Protein AF-0000000085118768 (afdb_homodimer)

pLDDT: mean 86.44, std 12.58, range [37.94, 98.69]

Sequence (750 aa):
MSIFTKFKKTIGWEIKAAKPLYDLNPIIYSKLKPLRFPLIIIQLLMIIGTLAYVYFENYTVMQAIFQTAYTLTNTGFGALNESNFKNETIVFTTFLMYAGFASTMFAVGIVIDVFMNGNLRELLKERKMLYKIARLRRHFVICYHNEYTAQLARQFRENHIPFVVVDPSDNIEDIARENGYPYFVKEEPYKETAFLKAHLSSAKGAISLSKNISDNITLIASVRLYEKELGRLPFLIISNAETLNEKIRLKKLGADKVVATPSLMAKRVSAMAIRPDMENILDEFLYKIDTPIAMEEVFVKETSWVVGRELKDLRLRDTLKVSVIGITENNGRFIQMPKAETMINANSKLLLVGSQSGIVRAKRILTLNKQPEDIMSIFTKFKKTIGWEIKAAKPLYDLNPIIYSKLKPLRFPLIIIQLLMIIGTLAYVYFENYTVMQAIFQTAYTLTNTGFGALNESNFKNETIVFTTFLMYAGFASTMFAVGIVIDVFMNGNLRELLKERKMLYKIARLRRHFVICYHNEYTAQLARQFRENHIPFVVVDPSDNIEDIARENGYPYFVKEEPYKETAFLKAHLSSAKGAISLSKNISDNITLIASVRLYEKELGRLPFLIISNAETLNEKIRLKKLGADKVVATPSLMAKRVSAMAIRPDMENILDEFLYKIDTPIAMEEVFVKETSWVVGRELKDLRLRDTLKVSVIGITENNGRFIQMPKAETMINANSKLLLVGSQSGIVRAKRILTLNKQPEDI

Secondary structure (DSSP, 8-state):
--HHHHHHHHTTTT------SS--HHHHHHHHGGGHHHHHHHHHHHHHHHHHHHHHH---HHHHHHHHHHHHTT--S-SSSGGG--HHHHHHHHHHHHHHHHHHHHHHHHHHIIIIISSHHHHHHHHHHHHHHTT--S-EEEES-SHHHHHHHHHHHHTT--EEEEE--TTHHHHHHHHT-SSEEES-TTSHHHHHHTTGGG-SEEEE--SSHHHHHHHHHHHHHHHHHHT-SPPEEEEEESSHHHHHHHHHHT-SEEEEHHHHHHHHHHHHHH-TTTHHHHHHHTS-TT-S-EEEEEEE-TT-TTTT-BHHHH-HHHHHSEEEEEEE-TTS-EEES--TTPBPPTTEEEEEEE-HHHHHHHHHHHT-SS--TT-/--HHHHHHHHTTTT------SS--HHHHHHHHGGGHHHHHHHHHHHHHHHHHHHHHH---HHHHHHHHHHHHTT--S-SSSGGG--HHHHHHHHHHHHHHHHHHHHHHHHHHIIIIISSHHHHHHHHHHHHHHTT--S-EEEES-SHHHHHHHHHHHHTT--EEEEE--TTHHHHHHHHT-SSEEES-TTSHHHHHHTTGGG-SEEEE--SSHHHHHHHHHHHHHHHHHHT-PPPEEEEEESSHHHHHHHHHHT-SEEEEHHHHHHHHHHHHHH-TTTHHHHHHHTS-TT-S-EEEEEEE-TT-TTTT-BHHHH-HHHHHSEEEEEEE-TTS-EEES--TTPBPPTTEEEEEEE-HHHHHHHHHHHT-SS--TT-

Radius of gyration: 43.07 Å; Cα contacts (8 Å, |Δi|>4): 1278; chains: 2; bounding box: 87×135×106 Å

Organism: Aliarcobacter butzleri (strain RM4018) (NCBI:txid367737)

Solvent-accessible surface area (backbone atoms only — not comparable to full-atom values): 39274 Å² total; per-residue (Å²): 130,59,68,69,59,52,54,38,50,71,76,60,62,57,57,86,62,47,73,40,74,54,76,57,59,69,60,54,52,58,63,50,49,71,59,48,56,41,53,50,50,53,51,49,49,42,51,53,36,20,53,47,34,32,69,71,67,66,39,53,72,67,56,11,42,48,51,25,52,30,37,36,67,66,42,79,89,73,90,64,71,67,90,71,52,51,72,70,47,49,54,52,47,54,52,44,33,52,51,24,46,52,44,51,53,51,33,50,52,48,52,47,41,36,60,70,72,33,65,47,65,58,49,51,50,48,47,53,47,31,39,57,39,34,64,53,65,62,19,35,40,37,27,41,81,47,64,41,39,41,38,27,47,47,52,29,58,76,61,71,47,57,54,33,40,25,24,63,53,90,58,43,68,59,50,25,65,76,50,64,48,91,34,70,42,78,28,54,59,56,40,67,65,32,39,35,49,59,34,47,89,46,32,44,24,40,34,34,52,46,94,45,65,68,59,40,50,48,32,44,46,39,49,52,51,49,41,62,72,66,67,60,80,81,63,47,29,36,35,53,19,83,39,69,67,47,29,54,52,43,43,73,63,59,33,72,41,64,48,31,50,26,58,52,48,18,45,52,50,50,37,42,71,76,36,65,81,39,58,62,46,50,60,59,31,60,53,38,82,85,21,63,41,38,59,48,75,39,70,28,46,73,64,16,49,53,43,77,33,36,50,58,76,61,43,41,43,83,73,39,33,23,43,66,49,27,36,33,41,70,87,64,50,71,40,64,42,55,56,54,77,39,64,36,54,54,54,17,34,40,31,35,39,21,29,57,70,21,44,57,51,47,49,56,60,48,54,26,58,62,76,58,84,91,102,131,58,67,70,60,53,52,37,49,72,76,58,60,57,56,84,62,46,73,41,76,56,76,58,56,68,61,53,51,58,62,49,47,72,59,48,56,42,52,50,50,53,52,49,50,42,51,54,36,20,54,46,35,31,69,71,66,67,37,53,72,67,54,10,41,50,51,25,50,32,39,35,65,65,75,66,86,74,90,62,72,65,90,70,52,51,72,70,48,50,56,52,48,55,51,43,33,52,52,24,47,52,44,51,52,52,34,51,52,47,53,48,41,40,59,69,72,33,63,47,64,57,49,52,52,48,47,54,47,30,40,58,41,34,63,54,63,62,19,34,40,38,28,42,81,49,64,40,41,42,37,28,47,47,52,28,58,77,60,70,47,59,54,32,39,26,26,62,52,89,58,44,67,59,50,24,65,75,50,65,48,90,35,70,44,77,29,54,59,56,40,66,66,33,39,33,49,59,34,48,88,46,33,45,23,39,35,33,54,45,93,45,66,68,58,40,52,49,32,45,48,40,50,53,52,50,40,62,73,68,68,60,81,79,62,48,29,37,34,54,18,83,39,70,67,48,31,55,52,44,43,73,64,59,34,74,40,63,48,33,51,25,56,51,49,18,45,52,50,51,37,42,70,76,36,64,82,38,58,63,45,48,62,59,31,60,53,38,83,83,20,62,43,38,60,49,77,38,71,27,46,75,63,15,49,54,43,77,33,37,50,58,76,61,43,41,43,82,73,38,31,24,43,66,50,26,36,33,40,70,85,65,51,70,40,63,41,56,56,55,77,39,64,36,54,54,53,18,32,40,31,34,37,21,30,57,71,22,44,56,51,47,48,54,57,46,56,25,58,61,77,58,86,91,100

Nearest PDB structures (foldseek):
  3l4b-assembly1_D  TM=5.230E-01  e=2.335E-11  Thermotoga maritima MSB8
  3l4b-assembly1_G  TM=5.273E-01  e=4.699E-10  Thermotoga maritima MSB8
  7ahm-assembly2_C  TM=7.307E-01  e=5.486E-07  Bacillus subtilis
  4g65-assembly1_A  TM=4.873E-01  e=1.929E-09  Vibrio vulnificus CMCP6
  1lss-assembly1_A  TM=8.451E-01  e=3.207E-06  Methanocaldococcus jannaschii

InterPro domains:
  IPR003148 Regulator of K+ conductance, N-terminal lobe [PF02254] (140-259)
  IPR006037 Regulator of K+ conductance, C-terminal [PF02080] (295-366)
  IPR006037 Regulator of K+ conductance, C-terminal [PS51202] (283-368)
  IPR036291 NAD(P)-binding domain superfamily [SSF51735] (136-283)
  IPR036721 Regulator of K+ conductance, C-terminal domain superfamily [G3DSA:3.30.70.1450] (293-370)
  IPR036721 Regulator of K+ conductance, C-terminal domain superfamily [SSF116726] (279-366)
  IPR050721 Trk/Ktr/HKT Potassium Transport [PTHR43833] (42-364)

Structure (mmCIF, N/CA/C/O backbone):
data_AF-0000000085118768-model_v1
#
loop_
_entity.id
_entity.type
_entity.pdbx_description
1 polymer 'Potassium channel protein, putative'
#
loop_
_atom_site.group_PDB
_atom_site.id
_atom_site.type_symbol
_atom_site.label_atom_id
_atom_site.label_alt_id
_atom_site.label_comp_id
_atom_site.label_asym_id
_atom_site.label_entity_id
_atom_site.label_seq_id
_atom_site.pdbx_PDB_ins_code
_atom_site.Cartn_x
_atom_site.Cartn_y
_atom_site.Cartn_z
_atom_site.occupancy
_atom_site.B_iso_or_equiv
_atom_site.auth_seq_id
_atom_site.auth_comp_id
_atom_site.auth_asym_id
_atom_site.auth_atom_id
_atom_site.pdbx_PDB_model_num
ATOM 1 N N . MET A 1 1 ? -1.96 57.719 17.219 1 38.81 1 MET A N 1
ATOM 2 C CA . MET A 1 1 ? -1.702 56.312 17.469 1 38.81 1 MET A CA 1
ATOM 3 C C . MET A 1 1 ? -2.621 55.781 18.562 1 38.81 1 MET A C 1
ATOM 5 O O . MET A 1 1 ? -2.594 56.281 19.688 1 38.81 1 MET A O 1
ATOM 9 N N . SER A 1 2 ? -3.787 55.156 18.234 1 46.97 2 SER A N 1
ATOM 10 C CA . SER A 1 2 ? -4.938 55.031 19.125 1 46.97 2 SER A CA 1
ATOM 11 C C . SER A 1 2 ? -4.578 54.219 20.359 1 46.97 2 SER A C 1
ATOM 13 O O . SER A 1 2 ? -3.623 53.438 20.344 1 46.97 2 SER A O 1
ATOM 15 N N . ILE A 1 3 ? -5.012 54.562 21.469 1 52.91 3 ILE A N 1
ATOM 16 C CA . ILE A 1 3 ? -4.805 54 22.797 1 52.91 3 ILE A CA 1
ATOM 17 C C . ILE A 1 3 ? -4.949 52.469 22.719 1 52.91 3 ILE A C 1
ATOM 19 O O . ILE A 1 3 ? -4.23 51.75 23.406 1 52.91 3 ILE A O 1
ATOM 23 N N . PHE A 1 4 ? -5.879 52.031 21.891 1 50.53 4 PHE A N 1
ATOM 24 C CA . PHE A 1 4 ? -6.109 50.594 21.734 1 50.53 4 PHE A CA 1
ATOM 25 C C . PHE A 1 4 ? -4.898 49.906 21.094 1 50.53 4 PHE A C 1
ATOM 27 O O . PHE A 1 4 ? -4.582 48.781 21.422 1 50.53 4 PHE A O 1
ATOM 34 N N . THR A 1 5 ? -4.211 50.656 20.234 1 53.78 5 THR A N 1
ATOM 35 C CA . THR A 1 5 ? -2.998 50.094 19.641 1 53.78 5 THR A CA 1
ATOM 36 C C . THR A 1 5 ? -1.875 50 20.672 1 53.78 5 THR A C 1
ATOM 38 O O . THR A 1 5 ? -1.061 49.094 20.625 1 53.78 5 THR A O 1
ATOM 41 N N . LYS A 1 6 ? -1.736 50.906 21.656 1 54.25 6 LYS A N 1
ATOM 42 C CA . LYS A 1 6 ? -0.722 50.906 22.703 1 54.25 6 LYS A CA 1
ATOM 43 C C . LYS A 1 6 ? -0.991 49.781 23.719 1 54.25 6 LYS A C 1
ATOM 45 O O . LYS A 1 6 ? -0.064 49.125 24.172 1 54.25 6 LYS A O 1
ATOM 50 N N . PHE A 1 7 ? -2.275 49.594 24.109 1 52.34 7 PHE A N 1
ATOM 51 C CA . PHE A 1 7 ? -2.627 48.5 25.016 1 52.34 7 PHE A CA 1
ATOM 52 C C . PHE A 1 7 ? -2.318 47.156 24.375 1 52.34 7 PHE A C 1
ATOM 54 O O . PHE A 1 7 ? -1.826 46.25 25.047 1 52.34 7 PHE A O 1
ATOM 61 N N . LYS A 1 8 ? -2.51 46.969 23.094 1 51.97 8 LYS A N 1
ATOM 62 C CA . LYS A 1 8 ? -2.164 45.75 22.375 1 51.97 8 LYS A CA 1
ATOM 63 C C . LYS A 1 8 ? -0.656 45.5 22.391 1 51.97 8 LYS A C 1
ATOM 65 O O . LYS A 1 8 ? -0.203 44.375 22.547 1 51.97 8 LYS A O 1
ATOM 70 N N . LYS A 1 9 ? 0.083 46.469 22.172 1 53.66 9 LYS A N 1
ATOM 71 C CA . LYS A 1 9 ? 1.54 46.375 22.219 1 53.66 9 LYS A CA 1
ATOM 72 C C . LYS A 1 9 ? 2.023 46.031 23.609 1 53.66 9 LYS A C 1
ATOM 74 O O . LYS A 1 9 ? 2.99 45.281 23.766 1 53.66 9 LYS A O 1
ATOM 79 N N . THR A 1 10 ? 1.504 46.594 24.609 1 49.66 10 THR A N 1
ATOM 80 C CA . THR A 1 10 ? 1.934 46.375 25.984 1 49.66 10 THR A CA 1
ATOM 81 C C . THR A 1 10 ? 1.614 44.969 26.422 1 49.66 10 THR A C 1
ATOM 83 O O . THR A 1 10 ? 2.383 44.344 27.172 1 49.66 10 THR A O 1
ATOM 86 N N . ILE A 1 11 ? 0.281 44.5 26.078 1 50.53 11 ILE A N 1
ATOM 87 C CA . ILE A 1 11 ? -0.012 43.125 26.516 1 50.53 11 ILE A CA 1
ATOM 88 C C . ILE A 1 11 ? 0.691 42.125 25.609 1 50.53 11 ILE A C 1
ATOM 90 O O . ILE A 1 11 ? 0.611 40.938 25.828 1 50.53 11 ILE A O 1
ATOM 94 N N . GLY A 1 12 ? 1.745 42.469 24.828 1 46 12 GLY A N 1
ATOM 95 C CA . GLY A 1 12 ? 2.582 41.594 23.984 1 46 12 GLY A CA 1
ATOM 96 C C . GLY A 1 12 ? 1.852 41.062 22.781 1 46 12 GLY A C 1
ATOM 97 O O . GLY A 1 12 ? 2.287 40.062 22.188 1 46 12 GLY A O 1
ATOM 98 N N . TRP A 1 13 ? 0.782 41.562 22.547 1 42.12 13 TRP A N 1
ATOM 99 C CA . TRP A 1 13 ? -0.051 41 21.484 1 42.12 13 TRP A CA 1
ATOM 100 C C . TRP A 1 13 ? 0.471 41.438 20.109 1 42.12 13 TRP A C 1
ATOM 102 O O . TRP A 1 13 ? -0.166 41.156 19.094 1 42.12 13 TRP A O 1
ATOM 112 N N . GLU A 1 14 ? 1.398 42.375 19.969 1 43.66 14 GLU A N 1
ATOM 113 C CA . GLU A 1 14 ? 1.875 42.719 18.641 1 43.66 14 GLU A CA 1
ATOM 114 C C . GLU A 1 14 ? 2.576 41.562 17.969 1 43.66 14 GLU A C 1
ATOM 116 O O . GLU A 1 14 ? 3.311 41.719 17 1 43.66 14 GLU A O 1
ATOM 121 N N . ILE A 1 15 ? 2.639 40.5 18.531 1 41.38 15 ILE A N 1
ATOM 122 C CA . ILE A 1 15 ? 3.385 39.531 17.703 1 41.38 15 ILE A CA 1
ATOM 123 C C . ILE A 1 15 ? 2.887 39.594 16.266 1 41.38 15 ILE A C 1
ATOM 125 O O . ILE A 1 15 ? 1.686 39.5 16.016 1 41.38 15 ILE A O 1
ATOM 129 N N . LYS A 1 16 ? 3.607 40.156 15.43 1 50.47 16 LYS A N 1
ATOM 130 C CA . LYS A 1 16 ? 3.395 40.062 13.984 1 50.47 16 LYS A CA 1
ATOM 131 C C . LYS A 1 16 ? 2.814 38.688 13.609 1 50.47 16 LYS A C 1
ATOM 133 O O . LYS A 1 16 ? 3.557 37.75 13.328 1 50.47 16 LYS A O 1
ATOM 138 N N . ALA A 1 17 ? 1.69 38.531 14.422 1 55.41 17 ALA A N 1
ATOM 139 C CA . ALA A 1 17 ? 1.104 37.219 14.172 1 55.41 17 ALA A CA 1
ATOM 140 C C . ALA A 1 17 ? 0.574 37.094 12.75 1 55.41 17 ALA A C 1
ATOM 142 O O . ALA A 1 17 ? -0.036 38.031 12.234 1 55.41 17 ALA A O 1
ATOM 143 N N . ALA A 1 18 ? 1.079 36.344 11.93 1 66.25 18 ALA A N 1
ATOM 144 C CA . ALA A 1 18 ? 0.577 36 10.602 1 66.25 18 ALA A CA 1
ATOM 145 C C . ALA A 1 18 ? -0.943 35.875 10.602 1 66.25 18 ALA A C 1
ATOM 147 O O . ALA A 1 18 ? -1.501 35.125 11.406 1 66.25 18 ALA A O 1
ATOM 148 N N . LYS A 1 19 ? -1.713 36.781 9.914 1 76.06 19 LYS A N 1
ATOM 149 C CA . LYS A 1 19 ? -3.172 36.781 9.844 1 76.06 19 LYS A CA 1
ATOM 150 C C . LYS A 1 19 ? -3.67 35.688 8.898 1 76.06 19 LYS A C 1
ATOM 152 O O . LYS A 1 19 ? -3.115 35.5 7.812 1 76.06 19 LYS A O 1
ATOM 157 N N . PRO A 1 20 ? -4.637 34.875 9.359 1 78.69 20 PRO A N 1
ATOM 158 C CA . PRO A 1 20 ? -5.219 33.844 8.492 1 78.69 20 PRO A CA 1
ATOM 159 C C . PRO A 1 20 ? -5.867 34.438 7.238 1 78.69 20 PRO A C 1
ATOM 161 O O . PRO A 1 20 ? -6.332 35.562 7.25 1 78.69 20 PRO A O 1
ATOM 164 N N . LEU A 1 21 ? -5.844 33.719 6.234 1 79.62 21 LEU A N 1
ATOM 165 C CA . LEU A 1 21 ? -6.438 34.125 4.965 1 79.62 21 LEU A CA 1
ATOM 166 C C . LEU A 1 21 ? -7.961 34.094 5.039 1 79.62 21 LEU A C 1
ATOM 168 O O . LEU A 1 21 ? -8.641 34.844 4.316 1 79.62 21 LEU A O 1
ATOM 172 N N . TYR A 1 22 ? -8.5 33.25 5.887 1 81.44 22 TYR A N 1
ATOM 173 C CA . TYR A 1 22 ? -9.938 33.156 6.121 1 81.44 22 TYR A CA 1
ATOM 174 C C . TYR A 1 22 ? -10.312 33.812 7.441 1 81.44 22 TYR A C 1
ATOM 176 O O . TYR A 1 22 ? -9.898 33.375 8.508 1 81.44 22 TYR A O 1
ATOM 184 N N . ASP A 1 23 ? -11.062 34.875 7.34 1 80.38 23 ASP A N 1
ATOM 185 C CA . ASP A 1 23 ? -11.422 35.656 8.531 1 80.38 23 ASP A CA 1
ATOM 186 C C . ASP A 1 23 ? -12.734 35.125 9.125 1 80.38 23 ASP A C 1
ATOM 188 O O . ASP A 1 23 ? -13.781 35.188 8.469 1 80.38 23 ASP A O 1
ATOM 192 N N . LEU A 1 24 ? -12.672 34.719 10.273 1 84 24 LEU A N 1
ATOM 193 C CA . LEU A 1 24 ? -13.836 34.156 10.953 1 84 24 LEU A CA 1
ATOM 194 C C . LEU A 1 24 ? -14.539 35.219 11.781 1 84 24 LEU A C 1
ATOM 196 O O . LEU A 1 24 ? -15.617 34.969 12.328 1 84 24 LEU A O 1
ATOM 200 N N . ASN A 1 25 ? -14.117 36.438 11.797 1 81.44 25 ASN A N 1
ATOM 201 C CA . ASN A 1 25 ? -14.617 37.469 12.695 1 81.44 25 ASN A CA 1
ATOM 202 C C . ASN A 1 25 ? -16.062 37.875 12.375 1 81.44 25 ASN A C 1
ATOM 204 O O . ASN A 1 25 ? -16.891 38 13.273 1 81.44 25 ASN A O 1
ATOM 208 N N . PRO A 1 26 ? -16.312 37.969 11.102 1 79 26 PRO A N 1
ATOM 209 C CA . PRO A 1 26 ? -17.703 38.344 10.805 1 79 26 PRO A CA 1
ATOM 210 C C . PRO A 1 26 ? -18.703 37.312 11.32 1 79 26 PRO A C 1
ATOM 212 O O . PRO A 1 26 ? -19.781 37.688 11.797 1 79 26 PRO A O 1
ATOM 215 N N . ILE A 1 27 ? -18.328 36.094 11.25 1 82.06 27 ILE A N 1
ATOM 216 C CA . ILE A 1 27 ? -19.219 35.062 11.711 1 82.06 27 ILE A CA 1
ATOM 217 C C . ILE A 1 27 ? -19.312 35.062 13.234 1 82.06 27 ILE A C 1
ATOM 219 O O . ILE A 1 27 ? -20.391 34.969 13.797 1 82.06 27 ILE A O 1
ATOM 223 N N . ILE A 1 28 ? -18.328 35.312 13.844 1 83.81 28 ILE A N 1
ATOM 224 C CA . ILE A 1 28 ? -18.297 35.375 15.305 1 83.81 28 ILE A CA 1
ATOM 225 C C . ILE A 1 28 ? -19.125 36.562 15.797 1 83.81 28 ILE A C 1
ATOM 227 O O . ILE A 1 28 ? -19.938 36.406 16.719 1 83.81 28 ILE A O 1
ATOM 231 N N . TYR A 1 29 ? -18.984 37.625 15.133 1 82.88 29 TYR A N 1
ATOM 232 C CA . TYR A 1 29 ? -19.719 38.844 15.516 1 82.88 29 TYR A CA 1
ATOM 233 C C . TYR A 1 29 ? -21.203 38.656 15.312 1 82.88 29 TYR A C 1
ATOM 235 O O . TYR A 1 29 ? -22.016 39.156 16.094 1 82.88 29 TYR A O 1
ATOM 243 N N . SER A 1 30 ? -21.5 37.906 14.312 1 82.56 30 SER A N 1
ATOM 244 C CA . SER A 1 30 ? -22.922 37.656 14.062 1 82.56 30 SER A CA 1
ATOM 245 C C . SER A 1 30 ? -23.531 36.812 15.172 1 82.56 30 SER A C 1
ATOM 247 O O . SER A 1 30 ? -24.703 37 15.523 1 82.56 30 SER A O 1
ATOM 249 N N . LYS A 1 31 ? -22.75 35.969 15.711 1 82.12 31 LYS A N 1
ATOM 250 C CA . LYS A 1 31 ? -23.25 35.125 16.797 1 82.12 31 LYS A CA 1
ATOM 251 C C . LYS A 1 31 ? -23.406 35.938 18.078 1 82.12 31 LYS A C 1
ATOM 253 O O . LYS A 1 31 ? -24.188 35.562 18.953 1 82.12 31 LYS A O 1
ATOM 258 N N . LEU A 1 32 ? -22.781 37.094 18.125 1 82.69 32 LEU A N 1
ATOM 259 C CA . LEU A 1 32 ? -22.844 37.938 19.312 1 82.69 32 LEU A CA 1
ATOM 260 C C . LEU A 1 32 ? -23.938 39 19.188 1 82.69 32 LEU A C 1
ATOM 262 O O . LEU A 1 32 ? -24.281 39.656 20.172 1 82.69 32 LEU A O 1
ATOM 266 N N . LYS A 1 33 ? -24.609 39 18.109 1 83.81 33 LYS A N 1
ATOM 267 C CA . LYS A 1 33 ? -25.609 40.031 17.812 1 83.81 33 LYS A CA 1
ATOM 268 C C . LYS A 1 33 ? -26.781 39.969 18.781 1 83.81 33 LYS A C 1
ATOM 270 O O . LYS A 1 33 ? -27.281 41.031 19.219 1 83.81 33 LYS A O 1
ATOM 275 N N . PRO A 1 34 ? -27.141 38.844 19.094 1 81.44 34 PRO A N 1
ATOM 276 C CA . PRO A 1 34 ? -28.312 38.75 19.984 1 81.44 34 PRO A CA 1
ATOM 277 C C . PRO A 1 34 ? -28.047 39.406 21.344 1 81.44 34 PRO A C 1
ATOM 279 O O . PRO A 1 34 ? -28.984 39.75 22.062 1 81.44 34 PRO A O 1
ATOM 282 N N . LEU A 1 35 ? -26.828 39.531 21.688 1 84.88 35 LEU A N 1
ATOM 283 C CA . LEU A 1 35 ? -26.484 40.094 22.984 1 84.88 35 LEU A CA 1
ATOM 284 C C . LEU A 1 35 ? -26.703 41.594 23 1 84.88 35 LEU A C 1
ATOM 286 O O . LEU A 1 35 ? -26.797 42.219 24.062 1 84.88 35 LEU A O 1
ATOM 290 N N . ARG A 1 36 ? -26.953 42.156 21.828 1 87.44 36 ARG A N 1
ATOM 291 C CA . ARG A 1 36 ? -27.094 43.594 21.703 1 87.44 36 ARG A CA 1
ATOM 292 C C . ARG A 1 36 ? -28.422 44.094 22.297 1 87.44 36 ARG A C 1
ATOM 294 O O . ARG A 1 36 ? -28.469 45.094 23 1 87.44 36 ARG A O 1
ATOM 301 N N . PHE A 1 37 ? -29.406 43.344 22.109 1 87.44 37 PHE A N 1
ATOM 302 C CA . PHE A 1 37 ? -30.734 43.781 22.5 1 87.44 37 PHE A CA 1
ATOM 303 C C . PHE A 1 37 ? -30.844 43.875 24.016 1 87.44 37 PHE A C 1
ATOM 305 O O . PHE A 1 37 ? -31.234 44.906 24.562 1 87.44 37 PHE A O 1
ATOM 312 N N . PRO A 1 38 ? -30.438 42.781 24.688 1 85.56 38 PRO A N 1
ATOM 313 C CA . PRO A 1 38 ? -30.469 42.906 26.141 1 85.56 38 PRO A CA 1
ATOM 314 C C . PRO A 1 38 ? -29.609 44.062 26.656 1 85.56 38 PRO A C 1
ATOM 316 O O . PRO A 1 38 ? -30 44.75 27.609 1 85.56 38 PRO A O 1
ATOM 319 N N . LEU A 1 39 ? -28.578 44.344 26.062 1 88.06 39 LEU A N 1
ATOM 320 C CA . LEU A 1 39 ? -27.688 45.438 26.484 1 88.06 39 LEU A CA 1
ATOM 321 C C . LEU A 1 39 ? -28.344 46.781 26.25 1 88.06 39 LEU A C 1
ATOM 323 O O . LEU A 1 39 ? -28.25 47.688 27.094 1 88.06 39 LEU A O 1
ATOM 327 N N . ILE A 1 40 ? -29.078 46.938 25.234 1 90.25 40 ILE A N 1
ATOM 328 C CA . ILE A 1 40 ? -29.766 48.188 24.906 1 90.25 40 ILE A CA 1
ATOM 329 C C . ILE A 1 40 ? -30.906 48.406 25.891 1 90.25 40 ILE A C 1
ATOM 331 O O . ILE A 1 40 ? -31.109 49.531 26.375 1 90.25 40 ILE A O 1
ATOM 335 N N . ILE A 1 41 ? -31.562 47.375 26.25 1 90.25 41 ILE A N 1
ATOM 336 C CA . ILE A 1 41 ? -32.688 47.469 27.203 1 90.25 41 ILE A CA 1
ATOM 337 C C . ILE A 1 41 ? -32.156 47.906 28.562 1 90.25 41 ILE A C 1
ATOM 339 O O . ILE A 1 41 ? -32.75 48.781 29.188 1 90.25 41 ILE A O 1
ATOM 343 N N . ILE A 1 42 ? -31.109 47.312 28.953 1 89.19 42 ILE A N 1
ATOM 344 C CA . ILE A 1 42 ? -30.547 47.656 30.25 1 89.19 42 ILE A CA 1
ATOM 345 C C . ILE A 1 42 ? -30.094 49.094 30.25 1 89.19 42 ILE A C 1
ATOM 347 O O . ILE A 1 42 ? -30.344 49.844 31.219 1 89.19 42 ILE A O 1
ATOM 351 N N . GLN A 1 43 ? -29.578 49.562 29.156 1 91.31 43 GLN A N 1
ATOM 352 C CA . GLN A 1 43 ? -29.141 50.969 29.047 1 91.31 43 GLN A CA 1
ATOM 353 C C . GLN A 1 43 ? -30.312 51.938 29.031 1 91.31 43 GLN A C 1
ATOM 355 O O . GLN A 1 43 ? -30.266 53 29.625 1 91.31 43 GLN A O 1
ATOM 360 N N . LEU A 1 44 ? -31.359 51.531 28.422 1 92.94 44 LEU A N 1
ATOM 361 C CA . LEU A 1 44 ? -32.562 52.344 28.359 1 92.94 44 LEU A CA 1
ATOM 362 C C . LEU A 1 44 ? -33.219 52.469 29.75 1 92.94 44 LEU A C 1
ATOM 364 O O . LEU A 1 44 ? -33.625 53.531 30.141 1 92.94 44 LEU A O 1
ATOM 368 N N . LEU A 1 45 ? -33.219 51.344 30.469 1 92.06 45 LEU A N 1
ATOM 369 C CA . LEU A 1 45 ? -33.781 51.344 31.812 1 92.06 45 LEU A CA 1
ATOM 370 C C . LEU A 1 45 ? -32.938 52.188 32.75 1 92.06 45 LEU A C 1
ATOM 372 O O . LEU A 1 45 ? -33.469 52.906 33.625 1 92.06 45 LEU A O 1
ATOM 376 N N . MET A 1 46 ? -31.656 52.156 32.5 1 92.94 46 MET A N 1
ATOM 377 C CA . MET A 1 46 ? -30.734 52.969 33.312 1 92.94 46 MET A CA 1
ATOM 378 C C . MET A 1 46 ? -31 54.469 33.062 1 92.94 46 MET A C 1
ATOM 380 O O . MET A 1 46 ? -31.016 55.25 34.031 1 92.94 46 MET A O 1
ATOM 384 N N . ILE A 1 47 ? -31.266 54.812 31.797 1 94.25 47 ILE A N 1
ATOM 385 C CA . ILE A 1 47 ? -31.531 56.188 31.438 1 94.25 47 ILE A CA 1
ATOM 386 C C . ILE A 1 47 ? -32.875 56.656 32 1 94.25 47 ILE A C 1
ATOM 388 O O . ILE A 1 47 ? -32.969 57.688 32.656 1 94.25 47 ILE A O 1
ATOM 392 N N . ILE A 1 48 ? -33.906 55.844 31.859 1 94.75 48 ILE A N 1
ATOM 393 C CA . ILE A 1 48 ? -35.25 56.156 32.344 1 94.75 48 ILE A CA 1
ATOM 394 C C . ILE A 1 48 ? -35.25 56.25 33.875 1 94.75 48 ILE A C 1
ATOM 396 O O . ILE A 1 48 ? -35.812 57.188 34.438 1 94.75 48 ILE A O 1
ATOM 400 N N . GLY A 1 49 ? -34.562 55.25 34.469 1 93.19 49 GLY A N 1
ATOM 401 C CA . GLY A 1 49 ? -34.5 55.281 35.906 1 93.19 49 GLY A CA 1
ATOM 402 C C . GLY A 1 49 ? -33.781 56.531 36.438 1 93.19 49 GLY A C 1
ATOM 403 O O . GLY A 1 49 ? -34.25 57.156 37.375 1 93.19 49 GLY A O 1
ATOM 404 N N . THR A 1 50 ? -32.656 56.875 35.844 1 94.44 50 THR A N 1
ATOM 405 C CA . THR A 1 50 ? -31.859 58.031 36.25 1 94.44 50 THR A CA 1
ATOM 406 C C . THR A 1 50 ? -32.688 59.312 36.125 1 94.44 50 THR A C 1
ATOM 408 O O . THR A 1 50 ? -32.75 60.125 37.031 1 94.44 50 THR A O 1
ATOM 411 N N . LEU A 1 51 ? -33.375 59.5 35.031 1 95.69 51 LEU A N 1
ATOM 412 C CA . LEU A 1 51 ? -34.188 60.688 34.781 1 95.69 51 LEU A CA 1
ATOM 413 C C . LEU A 1 51 ? -35.344 60.75 35.75 1 95.69 51 LEU A C 1
ATOM 415 O O . LEU A 1 51 ? -35.688 61.844 36.25 1 95.69 51 LEU A O 1
ATOM 419 N N . ALA A 1 52 ? -35.906 59.625 36.062 1 94.75 52 ALA A N 1
ATOM 420 C CA . ALA A 1 52 ? -37.062 59.594 36.969 1 94.75 52 ALA A CA 1
ATOM 421 C C . ALA A 1 52 ? -36.656 60 38.375 1 94.75 52 ALA A C 1
ATOM 423 O O . ALA A 1 52 ? -37.344 60.781 39.031 1 94.75 52 ALA A O 1
ATOM 424 N N . TYR A 1 53 ? -35.531 59.531 38.844 1 93.38 53 TYR A N 1
ATOM 425 C CA . TYR A 1 53 ? -35.125 59.844 40.188 1 93.38 53 TYR A CA 1
ATOM 426 C C . TYR A 1 53 ? -34.656 61.281 40.312 1 93.38 53 TYR A C 1
ATOM 428 O O . TYR A 1 53 ? -34.812 61.906 41.375 1 93.38 53 TYR A O 1
ATOM 436 N N . VAL A 1 54 ? -34.125 61.875 39.25 1 94.94 54 VAL A N 1
ATOM 437 C CA . VAL A 1 54 ? -33.781 63.281 39.219 1 94.94 54 VAL A CA 1
ATOM 438 C C . VAL A 1 54 ? -35.031 64.125 39.312 1 94.94 54 VAL A C 1
ATOM 440 O O . VAL A 1 54 ? -35.094 65.125 40.062 1 94.94 54 VAL A O 1
ATOM 443 N N . TYR A 1 55 ? -36 63.656 38.594 1 94.62 55 TYR A N 1
ATOM 444 C CA . TYR A 1 55 ? -37.219 64.438 38.5 1 94.62 55 TYR A CA 1
ATOM 445 C C . TYR A 1 55 ? -38.062 64.25 39.75 1 94.62 55 TYR A C 1
ATOM 447 O O . TYR A 1 55 ? -38.531 65.25 40.344 1 94.62 55 TYR A O 1
ATOM 455 N N . PHE A 1 56 ? -38.188 63.062 40.312 1 92.69 56 PHE A N 1
ATOM 456 C CA . PHE A 1 56 ? -39.094 62.781 41.438 1 92.69 56 PHE A CA 1
ATOM 457 C C . PHE A 1 56 ? -38.438 63.094 42.781 1 92.69 56 PHE A C 1
ATOM 459 O O . PHE A 1 56 ? -39.125 63.531 43.688 1 92.69 56 PHE A O 1
ATOM 466 N N . GLU A 1 57 ? -37.188 62.875 42.969 1 91.56 57 GLU A N 1
ATOM 467 C CA . GLU A 1 57 ? -36.562 62.938 44.281 1 91.56 57 GLU A CA 1
ATOM 468 C C . GLU A 1 57 ? -35.469 64 44.312 1 91.56 57 GLU A C 1
ATOM 470 O O . GLU A 1 57 ? -34.781 64.188 45.344 1 91.56 57 GLU A O 1
ATOM 475 N N . ASN A 1 58 ? -35.25 64.75 43.25 1 92.56 58 ASN A N 1
ATOM 476 C CA . ASN A 1 58 ? -34.25 65.875 43.156 1 92.56 58 ASN A CA 1
ATOM 477 C C . ASN A 1 58 ? -32.844 65.312 43.469 1 92.56 58 ASN A C 1
ATOM 479 O O . ASN A 1 58 ? -32.094 66 44.188 1 92.56 58 ASN A O 1
ATOM 483 N N . TYR A 1 59 ? -32.656 64.125 43.094 1 91.69 59 TYR A N 1
ATOM 484 C CA . TYR A 1 59 ? -31.312 63.594 43.219 1 91.69 59 TYR A CA 1
ATOM 485 C C . TYR A 1 59 ? -30.344 64.25 42.25 1 91.69 59 TYR A C 1
ATOM 487 O O . TYR A 1 59 ? -30.766 64.812 41.219 1 91.69 59 TYR A O 1
ATOM 495 N N . THR A 1 60 ? -29 64.312 42.594 1 93.81 60 THR A N 1
ATOM 496 C CA . THR A 1 60 ? -27.984 64.625 41.594 1 93.81 60 THR A CA 1
ATOM 497 C C . THR A 1 60 ? -27.906 63.5 40.562 1 93.81 60 THR A C 1
ATOM 499 O O . THR A 1 60 ? -28.375 62.375 40.812 1 93.81 60 THR A O 1
ATOM 502 N N . VAL A 1 61 ? -27.422 63.781 39.438 1 93.75 61 VAL A N 1
ATOM 503 C CA . VAL A 1 61 ? -27.312 62.812 38.344 1 93.75 61 VAL A CA 1
ATOM 504 C C . VAL A 1 61 ? -26.562 61.594 38.812 1 93.75 61 VAL A C 1
ATOM 506 O O . VAL A 1 61 ? -26.969 60.469 38.531 1 93.75 61 VAL A O 1
ATOM 509 N N . MET A 1 62 ? -25.594 61.75 39.625 1 93.62 62 MET A N 1
ATOM 510 C CA . MET A 1 62 ? -24.781 60.625 40.094 1 93.62 62 MET A CA 1
ATOM 511 C C . MET A 1 62 ? -25.547 59.781 41.094 1 93.62 62 MET A C 1
ATOM 513 O O . MET A 1 62 ? -25.453 58.562 41.094 1 93.62 62 MET A O 1
ATOM 517 N N . GLN A 1 63 ? -26.297 60.469 41.938 1 91.75 63 GLN A N 1
ATOM 518 C CA . GLN A 1 63 ? -27.125 59.75 42.906 1 91.75 63 GLN A CA 1
ATOM 519 C C . GLN A 1 63 ? -28.234 58.969 42.219 1 91.75 63 GLN A C 1
ATOM 521 O O . GLN A 1 63 ? -28.547 57.844 42.594 1 91.75 63 GLN A O 1
ATOM 526 N N . ALA A 1 64 ? -28.734 59.594 41.125 1 93.06 64 ALA A N 1
ATOM 527 C CA . ALA A 1 64 ? -29.812 58.969 40.375 1 93.06 64 ALA A CA 1
ATOM 528 C C . ALA A 1 64 ? -29.312 57.719 39.625 1 93.06 64 ALA A C 1
ATOM 530 O O . ALA A 1 64 ? -30 56.688 39.594 1 93.06 64 ALA A O 1
ATOM 531 N N . ILE A 1 65 ? -28.141 57.812 39.062 1 93.19 65 ILE A N 1
ATOM 532 C CA . ILE A 1 65 ? -27.531 56.688 38.406 1 93.19 65 ILE A CA 1
ATOM 533 C C . ILE A 1 65 ? -27.297 55.562 39.406 1 93.19 65 ILE A C 1
ATOM 535 O O . ILE A 1 65 ? -27.594 54.406 39.094 1 93.19 65 ILE A O 1
ATOM 539 N N . PHE A 1 66 ? -26.844 55.969 40.531 1 90.06 66 PHE A N 1
ATOM 540 C CA . PHE A 1 66 ? -26.578 54.969 41.562 1 90.06 66 PHE A CA 1
ATOM 541 C C . PHE A 1 66 ? -27.859 54.312 42.031 1 90.06 66 PHE A C 1
ATOM 543 O O . PHE A 1 66 ? -27.922 53.094 42.125 1 90.06 66 PHE A O 1
ATOM 550 N N . GLN A 1 67 ? -28.891 55.125 42.25 1 89.06 67 GLN A N 1
ATOM 551 C CA . GLN A 1 67 ? -30.172 54.594 42.688 1 89.06 67 GLN A CA 1
ATOM 552 C C . GLN A 1 67 ? -30.781 53.656 41.625 1 89.06 67 GLN A C 1
ATOM 554 O O . GLN A 1 67 ? -31.297 52.594 41.969 1 89.06 67 GLN A O 1
ATOM 559 N N . THR A 1 68 ? -30.641 54.031 40.375 1 91.12 68 THR A N 1
ATOM 560 C CA . THR A 1 68 ? -31.172 53.219 39.281 1 91.12 68 THR A CA 1
ATOM 561 C C . THR A 1 68 ? -30.438 51.906 39.188 1 91.12 68 THR A C 1
ATOM 563 O O . THR A 1 68 ? -31.062 50.844 39.062 1 91.12 68 THR A O 1
ATOM 566 N N . ALA A 1 69 ? -29.094 52.031 39.281 1 88 69 ALA A N 1
ATOM 567 C CA . ALA A 1 69 ? -28.266 50.812 39.188 1 88 69 ALA A CA 1
ATOM 568 C C . ALA A 1 69 ? -28.562 49.875 40.312 1 88 69 ALA A C 1
ATOM 570 O O . ALA A 1 69 ? -28.734 48.656 40.094 1 88 69 ALA A O 1
ATOM 571 N N . TYR A 1 70 ? -28.719 50.531 41.375 1 83.81 70 TYR A N 1
ATOM 572 C CA . TYR A 1 70 ? -29.047 49.781 42.562 1 83.81 70 TYR A CA 1
ATOM 573 C C . TYR A 1 70 ? -30.406 49.094 42.438 1 83.81 70 TYR A C 1
ATOM 575 O O . TYR A 1 70 ? -30.562 47.938 42.844 1 83.81 70 TYR A O 1
ATOM 583 N N . THR A 1 71 ? -31.328 49.688 41.875 1 85.44 71 THR A N 1
ATOM 584 C CA . THR A 1 71 ? -32.688 49.219 41.719 1 85.44 71 THR A CA 1
ATOM 585 C C . THR A 1 71 ? -32.781 48.156 40.625 1 85.44 71 THR A C 1
ATOM 587 O O . THR A 1 71 ? -33.406 47.125 40.812 1 85.44 71 THR A O 1
ATOM 590 N N . LEU A 1 72 ? -32.031 48.406 39.562 1 84.81 72 LEU A N 1
ATOM 591 C CA . LEU A 1 72 ? -32.094 47.5 38.438 1 84.81 72 LEU A CA 1
ATOM 592 C C . LEU A 1 72 ? -31.422 46.188 38.781 1 84.81 72 LEU A C 1
ATOM 594 O O . LEU A 1 72 ? -31.844 45.125 38.281 1 84.81 72 LEU A O 1
ATOM 598 N N . THR A 1 73 ? -30.406 46.25 39.594 1 80.88 73 THR A N 1
ATOM 599 C CA . THR A 1 73 ? -29.656 45.062 39.938 1 80.88 73 THR A CA 1
ATOM 600 C C . THR A 1 73 ? -30.234 44.406 41.188 1 80.88 73 THR A C 1
ATOM 602 O O . THR A 1 73 ? -29.703 43.406 41.656 1 80.88 73 THR A O 1
ATOM 605 N N . ASN A 1 74 ? -31.281 44.969 41.5 1 72.75 74 ASN A N 1
ATOM 606 C CA . ASN A 1 74 ? -31.984 44.5 42.688 1 72.75 74 ASN A CA 1
ATOM 607 C C . ASN A 1 74 ? -31.047 44.406 43.906 1 72.75 74 ASN A C 1
ATOM 609 O O . ASN A 1 74 ? -31.109 43.438 44.656 1 72.75 74 ASN A O 1
ATOM 613 N N . THR A 1 75 ? -30.094 45.5 43.812 1 72.25 75 THR A N 1
ATOM 614 C CA . THR A 1 75 ? -29.203 45.562 44.969 1 72.25 75 THR A CA 1
ATOM 615 C C . THR A 1 75 ? -29.875 46.281 46.125 1 72.25 75 THR A C 1
ATOM 617 O O . THR A 1 75 ? -30.672 47.219 45.906 1 72.25 75 THR A O 1
ATOM 620 N N . GLY A 1 76 ? -30.234 45.719 47.125 1 66.81 76 GLY A N 1
ATOM 621 C CA . GLY A 1 76 ? -30.891 46.188 48.312 1 66.81 76 GLY A CA 1
ATOM 622 C C . GLY A 1 76 ? -30.859 47.688 48.469 1 66.81 76 GLY A C 1
ATOM 623 O O . GLY A 1 76 ? -29.969 48.344 47.938 1 66.81 76 GLY A O 1
ATOM 624 N N . PHE A 1 77 ? -32.094 48.406 48.938 1 69.12 77 PHE A N 1
ATOM 625 C CA . PHE A 1 77 ? -32.281 49.844 49.156 1 69.12 77 PHE A CA 1
ATOM 626 C C . PHE A 1 77 ? -31.656 50.25 50.5 1 69.12 77 PHE A C 1
ATOM 628 O O . PHE A 1 77 ? -31.453 49.406 51.375 1 69.12 77 PHE A O 1
ATOM 635 N N . GLY A 1 78 ? -31.031 51.438 50.719 1 68.88 78 GLY A N 1
ATOM 636 C CA . GLY A 1 78 ? -30.578 51.969 52 1 68.88 78 GLY A CA 1
ATOM 637 C C . GLY A 1 78 ? -29.484 53 51.875 1 68.88 78 GLY A C 1
ATOM 638 O O . GLY A 1 78 ? -29.125 53.656 52.844 1 68.88 78 GLY A O 1
ATOM 639 N N . ALA A 1 79 ? -29.062 53.156 50.625 1 70.62 79 ALA A N 1
ATOM 640 C CA . ALA A 1 79 ? -27.859 53.969 50.469 1 70.62 79 ALA A CA 1
ATOM 641 C C . ALA A 1 79 ? -28.234 55.469 50.312 1 70.62 79 ALA A C 1
ATOM 643 O O . ALA A 1 79 ? -27.453 56.344 50.688 1 70.62 79 ALA A O 1
ATOM 644 N N . LEU A 1 80 ? -29.453 55.594 49.812 1 82.56 80 LEU A N 1
ATOM 645 C CA . LEU A 1 80 ? -29.875 56.969 49.625 1 82.56 80 LEU A CA 1
ATOM 646 C C . LEU A 1 80 ? -31.156 57.25 50.375 1 82.56 80 LEU A C 1
ATOM 648 O O . LEU A 1 80 ? -31.344 56.781 51.5 1 82.56 80 LEU A O 1
ATOM 652 N N . ASN A 1 81 ? -31.938 58.125 50.125 1 83.31 81 ASN A N 1
ATOM 653 C CA . ASN A 1 81 ? -33.094 58.625 50.875 1 83.31 81 ASN A CA 1
ATOM 654 C C . ASN A 1 81 ? -34.375 57.875 50.469 1 83.31 81 ASN A C 1
ATOM 656 O O . ASN A 1 81 ? -35.406 58.469 50.281 1 83.31 81 ASN A O 1
ATOM 660 N N . GLU A 1 82 ? -34.219 56.469 50.406 1 85.56 82 GLU A N 1
ATOM 661 C CA . GLU A 1 82 ? -35.344 55.688 49.875 1 85.56 82 GLU A CA 1
ATOM 662 C C . GLU A 1 82 ? -36.5 55.625 50.875 1 85.56 82 GLU A C 1
ATOM 664 O O . GLU A 1 82 ? -37.656 55.438 50.5 1 85.56 82 GLU A O 1
ATOM 669 N N . SER A 1 83 ? -36.156 55.844 52.156 1 84.19 83 SER A N 1
ATOM 670 C CA . SER A 1 83 ? -37.188 55.844 53.188 1 84.19 83 SER A CA 1
ATOM 671 C C . SER A 1 83 ? -38.156 57 53.062 1 84.19 83 SER A C 1
ATOM 673 O O . SER A 1 83 ? -39.281 56.938 53.531 1 84.19 83 SER A O 1
ATOM 675 N N . ASN A 1 84 ? -37.719 58.062 52.375 1 88.69 84 ASN A N 1
ATOM 676 C CA . ASN A 1 84 ? -38.562 59.25 52.25 1 88.69 84 ASN A CA 1
ATOM 677 C C . ASN A 1 84 ? -39.094 59.438 50.844 1 88.69 84 ASN A C 1
ATOM 679 O O . ASN A 1 84 ? -39.438 60.562 50.438 1 88.69 84 ASN A O 1
ATOM 683 N N . PHE A 1 85 ? -39.188 58.438 50.156 1 89.81 85 PHE A N 1
ATOM 684 C CA . PHE A 1 85 ? -39.688 58.5 48.781 1 89.81 85 PHE A CA 1
ATOM 685 C C . PHE A 1 85 ? -41.156 58.938 48.75 1 89.81 85 PHE A C 1
ATOM 687 O O . PHE A 1 85 ? -41.938 58.5 49.594 1 89.81 85 PHE A O 1
ATOM 694 N N . LYS A 1 86 ? -41.406 59.75 47.781 1 92.44 86 LYS A N 1
ATOM 695 C CA . LYS A 1 86 ? -42.812 60.062 47.5 1 92.44 86 LYS A CA 1
ATOM 696 C C . LYS A 1 86 ? -43.531 58.844 46.969 1 92.44 86 LYS A C 1
ATOM 698 O O . LYS A 1 86 ? -42.906 57.906 46.5 1 92.44 86 LYS A O 1
ATOM 703 N N . ASN A 1 87 ? -44.875 58.781 47.094 1 90.62 87 ASN A N 1
ATOM 704 C CA . ASN A 1 87 ? -45.688 57.656 46.594 1 90.62 87 ASN A CA 1
ATOM 705 C C . ASN A 1 87 ? -45.469 57.406 45.125 1 90.62 87 ASN A C 1
ATOM 707 O O . ASN A 1 87 ? -45.406 56.25 44.688 1 90.62 87 ASN A O 1
ATOM 711 N N . GLU A 1 88 ? -45.281 58.531 44.344 1 91.56 88 GLU A N 1
ATOM 712 C CA . GLU A 1 88 ? -45.031 58.375 42.906 1 91.56 88 GLU A CA 1
ATOM 713 C C . GLU A 1 88 ? -43.688 57.688 42.656 1 91.56 88 GLU A C 1
ATOM 715 O O . GLU A 1 88 ? -43.562 56.875 41.719 1 91.56 88 GLU A O 1
ATOM 720 N N . THR A 1 89 ? -42.688 57.969 43.5 1 92.38 89 THR A N 1
ATOM 721 C CA . THR A 1 89 ? -41.375 57.406 43.344 1 92.38 89 THR A CA 1
ATOM 722 C C . THR A 1 89 ? -41.375 55.906 43.719 1 92.38 89 THR A C 1
ATOM 724 O O . THR A 1 89 ? -40.688 55.094 43.094 1 92.38 89 THR A O 1
ATOM 727 N N . ILE A 1 90 ? -42.219 55.531 44.781 1 90.62 90 ILE A N 1
ATOM 728 C CA . ILE A 1 90 ? -42.312 54.156 45.219 1 90.62 90 ILE A CA 1
ATOM 729 C C . ILE A 1 90 ? -42.906 53.312 44.125 1 90.62 90 ILE A C 1
ATOM 731 O O . ILE A 1 90 ? -42.406 52.219 43.812 1 90.62 90 ILE A O 1
ATOM 735 N N . VAL A 1 91 ? -43.969 53.875 43.469 1 90.06 91 VAL A N 1
ATOM 736 C CA . VAL A 1 91 ? -44.625 53.156 42.406 1 90.06 91 VAL A CA 1
ATOM 737 C C . VAL A 1 91 ? -43.656 52.969 41.25 1 90.06 91 VAL A C 1
ATOM 739 O O . VAL A 1 91 ? -43.562 51.875 40.688 1 90.06 91 VAL A O 1
ATOM 742 N N . PHE A 1 92 ? -42.938 54 40.781 1 91.31 92 PHE A N 1
ATOM 743 C CA . PHE A 1 92 ? -41.969 53.938 39.688 1 91.31 92 PHE A CA 1
ATOM 744 C C . PHE A 1 92 ? -40.875 52.938 40 1 91.31 92 PHE A C 1
ATOM 746 O O . PHE A 1 92 ? -40.5 52.125 39.156 1 91.31 92 PHE A O 1
ATOM 753 N N . THR A 1 93 ? -40.375 53.031 41.312 1 89.88 93 THR A N 1
ATOM 754 C CA . THR A 1 93 ? -39.281 52.156 41.719 1 89.88 93 THR A CA 1
ATOM 755 C C . THR A 1 93 ? -39.688 50.688 41.688 1 89.88 93 THR A C 1
ATOM 757 O O . THR A 1 93 ? -38.906 49.812 41.312 1 89.88 93 THR A O 1
ATOM 760 N N . THR A 1 94 ? -40.969 50.406 42.094 1 88.06 94 THR A N 1
ATOM 761 C CA . THR A 1 94 ? -41.469 49.062 42.062 1 88.06 94 THR A CA 1
ATOM 762 C C . THR A 1 94 ? -41.5 48.531 40.594 1 88.06 94 THR A C 1
ATOM 764 O O . THR A 1 94 ? -41.094 47.406 40.344 1 88.06 94 THR A O 1
ATOM 767 N N . PHE A 1 95 ? -41.969 49.438 39.656 1 91.12 95 PHE A N 1
ATOM 768 C CA . PHE A 1 95 ? -41.969 49.062 38.25 1 91.12 95 PHE A CA 1
ATOM 769 C C . PHE A 1 95 ? -40.531 48.844 37.719 1 91.12 95 PHE A C 1
ATOM 771 O O . PHE A 1 95 ? -40.281 47.906 36.969 1 91.12 95 PHE A O 1
ATOM 778 N N . LEU A 1 96 ? -39.625 49.75 38.125 1 91.25 96 LEU A N 1
ATOM 779 C CA . LEU A 1 96 ? -38.219 49.656 37.719 1 91.25 96 LEU A CA 1
ATOM 780 C C . LEU A 1 96 ? -37.594 48.375 38.219 1 91.25 96 LEU A C 1
ATOM 782 O O . LEU A 1 96 ? -36.75 47.75 37.531 1 91.25 96 LEU A O 1
ATOM 786 N N . MET A 1 97 ? -37.938 47.969 39.406 1 88.81 97 MET A N 1
ATOM 787 C CA . MET A 1 97 ? -37.438 46.719 40 1 88.81 97 MET A CA 1
ATOM 788 C C . MET A 1 97 ? -37.844 45.531 39.156 1 88.81 97 MET A C 1
ATOM 790 O O . MET A 1 97 ? -37.031 44.656 38.844 1 88.81 97 MET A O 1
ATOM 794 N N . TYR A 1 98 ? -39.125 45.469 38.781 1 87.56 98 TYR A N 1
ATOM 795 C CA . TYR A 1 98 ? -39.625 44.375 37.969 1 87.56 98 TYR A CA 1
ATOM 796 C C . TYR A 1 98 ? -39.031 44.406 36.562 1 87.56 98 TYR A C 1
ATOM 798 O O . TYR A 1 98 ? -38.688 43.344 36.031 1 87.56 98 TYR A O 1
ATOM 806 N N . ALA A 1 99 ? -38.969 45.562 35.969 1 89.31 99 ALA A N 1
ATOM 807 C CA . ALA A 1 99 ? -38.375 45.719 34.625 1 89.31 99 ALA A CA 1
ATOM 808 C C . ALA A 1 99 ? -36.906 45.344 34.625 1 89.31 99 ALA A C 1
ATOM 810 O O . ALA A 1 99 ? -36.406 44.719 33.688 1 89.31 99 ALA A O 1
ATOM 811 N N . GLY A 1 100 ? -36.219 45.781 35.656 1 87.69 100 GLY A N 1
ATOM 812 C CA . GLY A 1 100 ? -34.812 45.406 35.781 1 87.69 100 GLY A CA 1
ATOM 813 C C . GLY A 1 100 ? -34.594 43.906 35.938 1 87.69 100 GLY A C 1
ATOM 814 O O . GLY A 1 100 ? -33.719 43.344 35.281 1 87.69 100 GLY A O 1
ATOM 815 N N . PHE A 1 101 ? -35.406 43.312 36.75 1 85.56 101 PHE A N 1
ATOM 816 C CA . PHE A 1 101 ? -35.312 41.875 36.938 1 85.56 101 PHE A CA 1
ATOM 817 C C . PHE A 1 101 ? -35.594 41.156 35.625 1 85.56 101 PHE A C 1
ATOM 819 O O . PHE A 1 101 ? -34.875 40.219 35.25 1 85.56 101 PHE A O 1
ATOM 826 N N . ALA A 1 102 ? -36.625 41.531 35 1 86.62 102 ALA A N 1
ATOM 827 C CA . ALA A 1 102 ? -37 40.906 33.719 1 86.62 102 ALA A CA 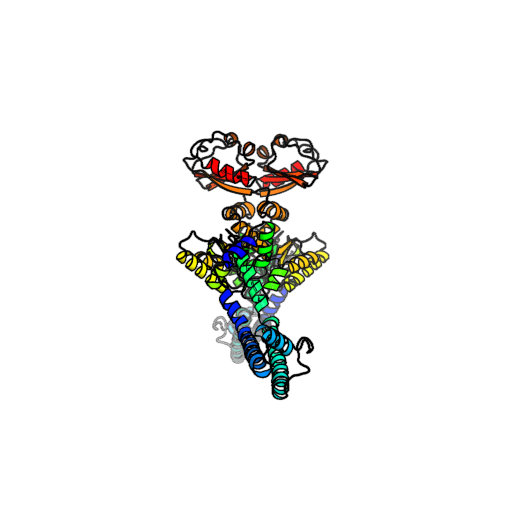1
ATOM 828 C C . ALA A 1 102 ? -35.938 41.094 32.656 1 86.62 102 ALA A C 1
ATOM 830 O O . ALA A 1 102 ? -35.625 40.156 31.922 1 86.62 102 ALA A O 1
ATOM 831 N N . SER A 1 103 ? -35.281 42.25 32.625 1 88.44 103 SER A N 1
ATOM 832 C CA . SER A 1 103 ? -34.25 42.531 31.641 1 88.44 103 SER A CA 1
ATOM 833 C C . SER A 1 103 ? -33 41.719 31.906 1 88.44 103 SER A C 1
ATOM 835 O O . SER A 1 103 ? -32.375 41.219 30.984 1 88.44 103 SER A O 1
ATOM 837 N N . THR A 1 104 ? -32.625 41.625 33.156 1 85.88 104 THR A N 1
ATOM 838 C CA . THR A 1 104 ? -31.438 40.875 33.5 1 85.88 104 THR A CA 1
ATOM 839 C C . THR A 1 104 ? -31.641 39.375 33.219 1 85.88 104 THR A C 1
ATOM 841 O O . THR A 1 104 ? -30.766 38.719 32.688 1 85.88 104 THR A O 1
ATOM 844 N N . MET A 1 105 ? -32.844 38.906 33.562 1 86.19 105 MET A N 1
ATOM 845 C CA . MET A 1 105 ? -33.156 37.5 33.312 1 86.19 105 MET A CA 1
ATOM 846 C C . MET A 1 105 ? -33.125 37.219 31.812 1 86.19 105 MET A C 1
ATOM 848 O O . MET A 1 105 ? -32.656 36.156 31.391 1 86.19 105 MET A O 1
ATOM 852 N N . PHE A 1 106 ? -33.688 38.094 31.016 1 86.38 106 PHE A N 1
ATOM 853 C CA . PHE A 1 106 ? -33.719 38 29.562 1 86.38 106 PHE A CA 1
ATOM 854 C C . PHE A 1 106 ? -32.281 37.969 29.016 1 86.38 106 PHE A C 1
ATOM 856 O O . PHE A 1 106 ? -31.953 37.156 28.141 1 86.38 106 PHE A O 1
ATOM 863 N N . ALA A 1 107 ? -31.469 38.875 29.594 1 87.75 107 ALA A N 1
ATOM 864 C CA . ALA A 1 107 ? -30.062 38.969 29.172 1 87.75 107 ALA A CA 1
ATOM 865 C C . ALA A 1 107 ? -29.328 37.656 29.469 1 87.75 107 ALA A C 1
ATOM 867 O O . ALA A 1 107 ? -28.609 37.125 28.609 1 87.75 107 ALA A O 1
ATOM 868 N N . VAL A 1 108 ? -29.531 37.156 30.688 1 85.44 108 VAL A N 1
ATOM 869 C CA . VAL A 1 108 ? -28.875 35.906 31.094 1 85.44 108 VAL A CA 1
ATOM 870 C C . VAL A 1 108 ? -29.328 34.75 30.172 1 85.44 108 VAL A C 1
ATOM 872 O O . VAL A 1 108 ? -28.516 33.906 29.781 1 85.44 108 VAL A O 1
ATOM 875 N N . GLY A 1 109 ? -30.562 34.719 29.859 1 84.44 109 GLY A N 1
ATOM 876 C CA . GLY A 1 109 ? -31.078 33.688 28.953 1 84.44 109 GLY A CA 1
ATOM 877 C C . GLY A 1 109 ? -30.422 33.719 27.594 1 84.44 109 GLY A C 1
ATOM 878 O O . GLY A 1 109 ? -30.047 32.688 27.047 1 84.44 109 GLY A O 1
ATOM 879 N N . ILE A 1 110 ? -30.172 34.875 27.062 1 86.38 110 ILE A N 1
ATOM 880 C CA . ILE A 1 110 ? -29.562 35.031 25.75 1 86.38 110 ILE A CA 1
ATOM 881 C C . ILE A 1 110 ? -28.094 34.656 25.812 1 86.38 110 ILE A C 1
ATOM 883 O O . ILE A 1 110 ? -27.578 34 24.906 1 86.38 110 ILE A O 1
ATOM 887 N N . VAL A 1 111 ? -27.516 35.094 26.891 1 83.38 111 VAL A N 1
ATOM 888 C CA . VAL A 1 111 ? -26.109 34.75 27.062 1 83.38 111 VAL A CA 1
ATOM 889 C C . VAL A 1 111 ? -25.953 33.25 27.094 1 83.38 111 VAL A C 1
ATOM 891 O O . VAL A 1 111 ? -25.078 32.688 26.406 1 83.38 111 VAL A O 1
ATOM 894 N N . ILE A 1 112 ? -26.828 32.594 27.766 1 81.31 112 ILE A N 1
ATOM 895 C CA . ILE A 1 112 ? -26.812 31.125 27.859 1 81.31 112 ILE A CA 1
ATOM 896 C C . ILE A 1 112 ? -27.031 30.516 26.484 1 81.31 112 ILE A C 1
ATOM 898 O O . ILE A 1 112 ? -26.344 29.562 26.109 1 81.31 112 ILE A O 1
ATOM 902 N N . ASP A 1 113 ? -27.875 31.078 25.781 1 81.56 113 ASP A N 1
ATOM 903 C CA . ASP A 1 113 ? -28.219 30.562 24.453 1 81.56 113 ASP A CA 1
ATOM 904 C C . ASP A 1 113 ? -27.031 30.703 23.5 1 81.56 113 ASP A C 1
ATOM 906 O O . ASP A 1 113 ? -26.734 29.781 22.734 1 81.56 113 ASP A O 1
ATOM 910 N N . VAL A 1 114 ? -26.375 31.797 23.547 1 80.69 114 VAL A N 1
ATOM 911 C CA . VAL A 1 114 ? -25.25 32.062 22.641 1 80.69 114 VAL A CA 1
ATOM 912 C C . VAL A 1 114 ? -24.078 31.156 22.969 1 80.69 114 VAL A C 1
ATOM 914 O O . VAL A 1 114 ? -23.422 30.641 22.078 1 80.69 114 VAL A O 1
ATOM 917 N N . PHE A 1 115 ? -23.891 30.859 24.203 1 77 115 PHE A N 1
ATOM 918 C CA . PHE A 1 115 ? -22.703 30.109 24.594 1 77 115 PHE A CA 1
ATOM 919 C C . PHE A 1 115 ? -22.984 28.625 24.594 1 77 115 PHE A C 1
ATOM 921 O O . PHE A 1 115 ? -22.125 27.812 24.234 1 77 115 PHE A O 1
ATOM 928 N N . MET A 1 116 ? -24.203 28.312 25.016 1 75.06 116 MET A N 1
ATOM 929 C CA . MET A 1 116 ? -24.516 26.891 25.172 1 75.06 116 MET A CA 1
ATOM 930 C C . MET A 1 116 ? -25.047 26.312 23.859 1 75.06 116 MET A C 1
ATOM 932 O O . MET A 1 116 ? -24.734 25.188 23.5 1 75.06 116 MET A O 1
ATOM 936 N N . ASN A 1 117 ? -25.906 27.047 23.375 1 71.62 117 ASN A N 1
ATOM 937 C CA . ASN A 1 117 ? -26.547 26.516 22.172 1 71.62 117 ASN A CA 1
ATOM 938 C C . ASN A 1 117 ? -25.875 27.031 20.906 1 71.62 117 ASN A C 1
ATOM 940 O O . ASN A 1 117 ? -26.109 26.484 19.812 1 71.62 117 ASN A O 1
ATOM 944 N N . GLY A 1 118 ? -25.062 28 21.172 1 71.69 118 GLY A N 1
ATOM 945 C CA . GLY A 1 118 ? -24.359 28.516 20 1 71.69 118 GLY A CA 1
ATOM 946 C C . GLY A 1 118 ? -23.047 27.812 19.719 1 71.69 118 GLY A C 1
ATOM 947 O O . GLY A 1 118 ? -22.625 26.938 20.5 1 71.69 118 GLY A O 1
ATOM 948 N N . ASN A 1 119 ? -22.594 27.734 18.594 1 80.12 119 ASN A N 1
ATOM 949 C CA . ASN A 1 119 ? -21.312 27.141 18.234 1 80.12 119 ASN A CA 1
ATOM 950 C C . ASN A 1 119 ? -20.156 28.125 18.375 1 80.12 119 ASN A C 1
ATOM 952 O O . ASN A 1 119 ? -19.188 28.062 17.625 1 80.12 119 ASN A O 1
ATOM 956 N N . LEU A 1 120 ? -20.375 29.109 19.391 1 80.06 120 LEU A N 1
ATOM 957 C CA . LEU A 1 120 ? -19.359 30.156 19.516 1 80.06 120 LEU A CA 1
ATOM 958 C C . LEU A 1 120 ? -18.031 29.578 19.953 1 80.06 120 LEU A C 1
ATOM 960 O O . LEU A 1 120 ? -16.984 29.938 19.422 1 80.06 120 LEU A O 1
ATOM 964 N N . ARG A 1 121 ? -18.125 28.797 20.969 1 82.88 121 ARG A N 1
ATOM 965 C CA . ARG A 1 121 ? -16.906 28.172 21.453 1 82.88 121 ARG A CA 1
ATOM 966 C C . ARG A 1 121 ? -16.156 27.469 20.312 1 82.88 121 ARG A C 1
ATOM 968 O O . ARG A 1 121 ? -14.938 27.578 20.219 1 82.88 121 ARG A O 1
ATOM 975 N N . GLU A 1 122 ? -16.906 26.797 19.531 1 85.44 122 GLU A N 1
ATOM 976 C CA . GLU A 1 122 ? -16.328 26.094 18.391 1 85.44 122 GLU A CA 1
ATOM 977 C C . GLU A 1 122 ? -15.695 27.078 17.406 1 85.44 122 GLU A C 1
ATOM 979 O O . GLU A 1 122 ? -14.633 26.797 16.844 1 85.44 122 GLU A O 1
ATOM 984 N N . LEU A 1 123 ? -16.312 28.156 17.25 1 86.88 123 LEU A N 1
ATOM 985 C CA . LEU A 1 123 ? -15.82 29.172 16.328 1 86.88 123 LEU A CA 1
ATOM 986 C C . LEU A 1 123 ? -14.531 29.797 16.844 1 86.88 123 LEU A C 1
ATOM 988 O O . LEU A 1 123 ? -13.617 30.078 16.062 1 86.88 123 LEU A O 1
ATOM 992 N N . LEU A 1 124 ? -14.477 30.031 18.078 1 86.75 124 LEU A N 1
ATOM 993 C CA . LEU A 1 124 ? -13.281 30.609 18.672 1 86.75 124 LEU A CA 1
ATOM 994 C C . LEU A 1 124 ? -12.102 29.641 18.594 1 86.75 124 LEU A C 1
ATOM 996 O O . LEU A 1 124 ? -10.969 30.062 18.344 1 86.75 124 LEU A O 1
ATOM 1000 N N . LYS A 1 125 ? -12.445 28.469 18.891 1 89 125 LYS A N 1
ATOM 1001 C CA . LYS A 1 125 ? -11.414 27.453 18.75 1 89 125 LYS A CA 1
ATOM 1002 C C . LYS A 1 125 ? -10.906 27.375 17.312 1 89 125 LYS A C 1
ATOM 1004 O O . LYS A 1 125 ? -9.695 27.25 17.078 1 89 125 LYS A O 1
ATOM 1009 N N . GLU A 1 126 ? -11.844 27.359 16.453 1 91.06 126 GLU A N 1
ATOM 1010 C CA . GLU A 1 126 ? -11.477 27.344 15.047 1 91.06 126 GLU A CA 1
ATOM 1011 C C . GLU A 1 126 ? -10.609 28.547 14.68 1 91.06 126 GLU A C 1
ATOM 1013 O O . GLU A 1 126 ? -9.648 28.422 13.922 1 91.06 126 GLU A O 1
ATOM 1018 N N . ARG A 1 127 ? -10.984 29.734 15.148 1 90.12 127 ARG A N 1
ATOM 1019 C CA . ARG A 1 127 ? -10.188 30.922 14.898 1 90.12 127 ARG A CA 1
ATOM 1020 C C . ARG A 1 127 ? -8.758 30.766 15.398 1 90.12 127 ARG A C 1
ATOM 1022 O O . ARG A 1 127 ? -7.809 31.125 14.703 1 90.12 127 ARG A O 1
ATOM 1029 N N . LYS A 1 128 ? -8.656 30.312 16.562 1 92.19 128 LYS A N 1
ATOM 1030 C CA . LYS A 1 128 ? -7.332 30.062 17.125 1 92.19 128 LYS A CA 1
ATOM 1031 C C . LYS A 1 128 ? -6.523 29.109 16.25 1 92.19 128 LYS A C 1
ATOM 1033 O O . LYS A 1 128 ? -5.332 29.344 16.016 1 92.19 128 LYS A O 1
ATOM 1038 N N . MET A 1 129 ? -7.141 28.078 15.82 1 94.31 129 MET A N 1
ATOM 1039 C CA . MET A 1 129 ? -6.508 27.109 14.93 1 94.31 129 MET A CA 1
ATOM 1040 C C . MET A 1 129 ? -6.027 27.781 13.648 1 94.31 129 MET A C 1
ATOM 1042 O O . MET A 1 129 ? -4.91 27.531 13.188 1 94.31 129 MET A O 1
ATOM 1046 N N . LEU A 1 130 ? -6.883 28.594 13.102 1 94.25 130 LEU A N 1
ATOM 1047 C CA . LEU A 1 130 ? -6.555 29.281 11.852 1 94.25 130 LEU A CA 1
ATOM 1048 C C . LEU A 1 130 ? -5.336 30.172 12.023 1 94.25 130 LEU A C 1
ATOM 1050 O O . LEU A 1 130 ? -4.516 30.312 11.117 1 94.25 130 LEU A O 1
ATOM 1054 N N . TYR A 1 131 ? -5.203 30.781 13.133 1 93.25 131 TYR A N 1
ATOM 1055 C CA . TYR A 1 131 ? -4.047 31.641 13.414 1 93.25 131 TYR A CA 1
ATOM 1056 C C . TYR A 1 131 ? -2.773 30.812 13.516 1 93.25 131 TYR A C 1
ATOM 1058 O O . TYR A 1 131 ? -1.71 31.234 13.062 1 93.25 131 TYR A O 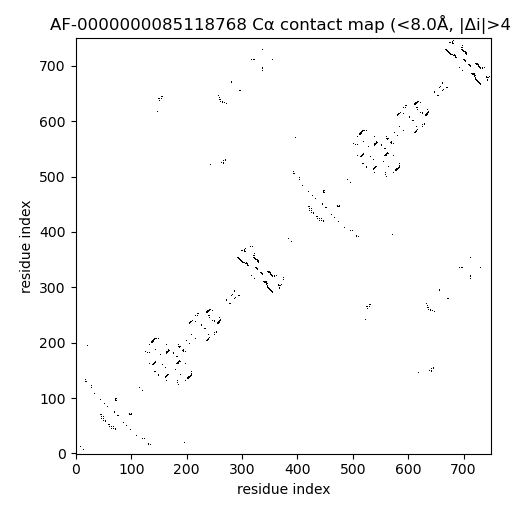1
ATOM 1066 N N . LYS A 1 132 ? -2.896 29.688 14.125 1 95.25 132 LYS A N 1
ATOM 1067 C CA . LYS A 1 132 ? -1.751 28.781 14.203 1 95.25 132 LYS A CA 1
ATOM 1068 C C . LYS A 1 132 ? -1.328 28.312 12.82 1 95.25 132 LYS A C 1
ATOM 1070 O O . LYS A 1 132 ? -0.137 28.281 12.5 1 95.25 132 LYS A O 1
ATOM 1075 N N . ILE A 1 133 ? -2.244 27.969 12.023 1 96.56 133 ILE A N 1
ATOM 1076 C CA . ILE A 1 133 ? -1.998 27.469 10.68 1 96.56 133 ILE A CA 1
ATOM 1077 C C . ILE A 1 133 ? -1.351 28.562 9.828 1 96.56 133 ILE A C 1
ATOM 1079 O O . ILE A 1 133 ? -0.495 28.266 8.984 1 96.56 133 ILE A O 1
ATOM 1083 N N . ALA A 1 134 ? -1.778 29.781 10.047 1 94.38 134 ALA A N 1
ATOM 1084 C CA . ALA A 1 134 ? -1.288 30.906 9.258 1 94.38 134 ALA A CA 1
ATOM 1085 C C . ALA A 1 134 ? 0.217 31.094 9.438 1 94.38 134 ALA A C 1
ATOM 1087 O O . ALA A 1 134 ? 0.872 31.734 8.609 1 94.38 134 ALA A O 1
ATOM 1088 N N . ARG A 1 135 ? 0.794 30.453 10.398 1 94.75 135 ARG A N 1
ATOM 1089 C CA . ARG A 1 135 ? 2.219 30.578 10.688 1 94.75 135 ARG A CA 1
ATOM 1090 C C . ARG A 1 135 ? 3.021 29.484 9.992 1 94.75 135 ARG A C 1
ATOM 1092 O O . ARG A 1 135 ? 4.25 29.562 9.922 1 94.75 135 ARG A O 1
ATOM 1099 N N . LEU A 1 136 ? 2.367 28.531 9.492 1 94.94 136 LEU A N 1
ATOM 1100 C CA . LEU A 1 136 ? 3.047 27.406 8.875 1 94.94 136 LEU A CA 1
ATOM 1101 C C . LEU A 1 136 ? 3.621 27.797 7.516 1 94.94 136 LEU A C 1
ATOM 1103 O O . LEU A 1 136 ? 3.041 28.609 6.805 1 94.94 136 LEU A O 1
ATOM 1107 N N . ARG A 1 137 ? 4.797 27.266 7.281 1 94.12 137 ARG A N 1
ATOM 1108 C CA . ARG A 1 137 ? 5.438 27.391 5.977 1 94.12 137 ARG A CA 1
ATOM 1109 C C . ARG A 1 137 ? 5.965 26.047 5.496 1 94.12 137 ARG A C 1
ATOM 1111 O O . ARG A 1 137 ? 6.367 25.203 6.301 1 94.12 137 ARG A O 1
ATOM 1118 N N . ARG A 1 138 ? 5.855 25.828 4.168 1 94.25 138 ARG A N 1
ATOM 1119 C CA . ARG A 1 138 ? 6.355 24.609 3.527 1 94.25 138 ARG A CA 1
ATOM 1120 C C . ARG A 1 138 ? 5.738 23.375 4.156 1 94.25 138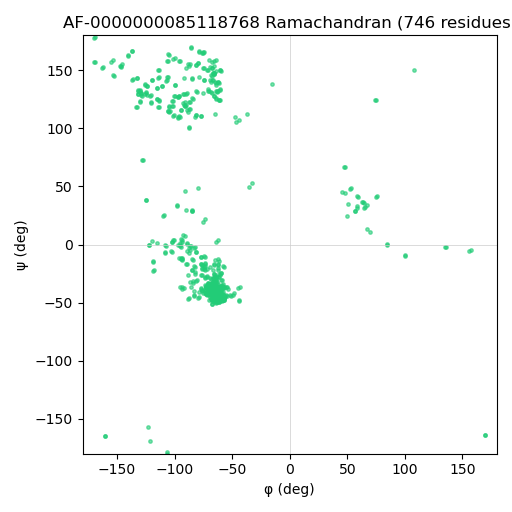 ARG A C 1
ATOM 1122 O O . ARG A 1 138 ? 6.426 22.375 4.367 1 94.25 138 ARG A O 1
ATOM 1129 N N . HIS A 1 139 ? 4.562 23.562 4.637 1 97 139 HIS A N 1
ATOM 1130 C CA . HIS A 1 139 ? 3.834 22.438 5.203 1 97 139 HIS A CA 1
ATOM 1131 C C . HIS A 1 139 ? 3.082 21.672 4.121 1 97 139 HIS A C 1
ATOM 1133 O O . HIS A 1 139 ? 3.064 22.078 2.959 1 97 139 HIS A O 1
ATOM 1139 N N . PHE A 1 140 ? 2.588 20.531 4.504 1 98 140 PHE A N 1
ATOM 1140 C CA . PHE A 1 140 ? 1.744 19.766 3.592 1 98 140 PHE A CA 1
ATOM 1141 C C . PHE A 1 140 ? 0.284 19.828 4.023 1 98 140 PHE A C 1
ATOM 1143 O O . PHE A 1 140 ? -0.017 19.797 5.219 1 98 140 PHE A O 1
ATOM 1150 N N . VAL A 1 141 ? -0.595 19.922 3.031 1 98.56 141 VAL A N 1
ATOM 1151 C CA . VAL A 1 141 ? -2.027 19.859 3.297 1 98.56 141 VAL A CA 1
ATOM 1152 C C . VAL A 1 141 ? -2.545 18.453 2.951 1 98.56 141 VAL A C 1
ATOM 1154 O O . VAL A 1 141 ? -2.564 18.062 1.78 1 98.56 141 VAL A O 1
ATOM 1157 N N . ILE A 1 142 ? -2.914 17.734 3.961 1 98.62 142 ILE A N 1
ATOM 1158 C CA . ILE A 1 142 ? -3.43 16.391 3.768 1 98.62 142 ILE A CA 1
ATOM 1159 C C . ILE A 1 142 ? -4.957 16.422 3.736 1 98.62 142 ILE A C 1
ATOM 1161 O O . ILE A 1 142 ? -5.594 16.891 4.68 1 98.62 142 ILE A O 1
ATOM 1165 N N . CYS A 1 143 ? -5.551 15.836 2.691 1 98.31 143 CYS A N 1
ATOM 1166 C CA . CYS A 1 143 ? -6.988 15.953 2.496 1 98.31 143 CYS A CA 1
ATOM 1167 C C . CYS A 1 143 ? -7.688 14.617 2.719 1 98.31 143 CYS A C 1
ATOM 1169 O O . CYS A 1 143 ? -7.215 13.586 2.25 1 98.31 143 CYS A O 1
ATOM 1171 N N . TYR A 1 144 ? -8.805 14.656 3.416 1 97 144 TYR A N 1
ATOM 1172 C CA . TYR A 1 144 ? -9.672 13.531 3.725 1 97 144 TYR A CA 1
ATOM 1173 C C . TYR A 1 144 ? -9.055 12.641 4.801 1 97 144 TYR A C 1
ATOM 1175 O O . TYR A 1 144 ? -7.953 12.117 4.625 1 97 144 TYR A O 1
ATOM 1183 N N . HIS A 1 145 ? -9.805 12.477 5.797 1 96.69 145 HIS A N 1
ATOM 1184 C CA . HIS A 1 145 ? -9.336 11.617 6.875 1 96.69 145 HIS A CA 1
ATOM 1185 C C . HIS A 1 145 ? -9.75 10.164 6.641 1 96.69 145 HIS A C 1
ATOM 1187 O O . HIS A 1 145 ? -10.906 9.891 6.32 1 96.69 145 HIS A O 1
ATOM 1193 N N . ASN A 1 146 ? -8.891 9.32 6.734 1 94.94 146 ASN A N 1
ATOM 1194 C CA . ASN A 1 146 ? -9.07 7.871 6.77 1 94.94 146 ASN A CA 1
ATOM 1195 C C . ASN A 1 146 ? -7.848 7.164 7.352 1 94.94 146 ASN A C 1
ATOM 1197 O O . ASN A 1 146 ? -6.988 7.805 7.957 1 94.94 146 ASN A O 1
ATOM 1201 N N . GLU A 1 147 ? -7.758 5.902 7.164 1 93.69 147 GLU A N 1
ATOM 1202 C CA . GLU A 1 147 ? -6.66 5.137 7.75 1 93.69 147 GLU A CA 1
ATOM 1203 C C . GLU A 1 147 ? -5.324 5.523 7.125 1 93.69 147 GLU A C 1
ATOM 1205 O O . GLU A 1 147 ? -4.297 5.555 7.809 1 93.69 147 GLU A O 1
ATOM 1210 N N . TYR A 1 148 ? -5.355 5.836 5.84 1 95.25 148 TYR A N 1
ATOM 1211 C CA . TYR A 1 148 ? -4.133 6.266 5.172 1 95.25 148 TYR A CA 1
ATOM 1212 C C . TYR A 1 148 ? -3.617 7.57 5.766 1 95.25 148 TYR A C 1
ATOM 1214 O O . TYR A 1 148 ? -2.438 7.68 6.109 1 95.25 148 TYR A O 1
ATOM 1222 N N . THR A 1 149 ? -4.508 8.5 5.875 1 96.88 149 THR A N 1
ATOM 1223 C CA . THR A 1 149 ? -4.16 9.82 6.398 1 96.88 149 THR A CA 1
ATOM 1224 C C . THR A 1 149 ? -3.654 9.719 7.832 1 96.88 149 THR A C 1
ATOM 1226 O O . THR A 1 149 ? -2.684 10.383 8.203 1 96.88 149 THR A O 1
ATOM 1229 N N . ALA A 1 150 ? -4.344 8.898 8.617 1 96 150 ALA A N 1
ATOM 1230 C CA . ALA A 1 150 ? -3.957 8.727 10.016 1 96 150 ALA A CA 1
ATOM 1231 C C . ALA A 1 150 ? -2.521 8.227 10.125 1 96 150 ALA A C 1
ATOM 1233 O O . ALA A 1 150 ? -1.734 8.75 10.922 1 96 150 ALA A O 1
ATOM 1234 N N . GLN A 1 151 ? -2.203 7.258 9.352 1 94.38 151 GLN A N 1
ATOM 1235 C CA . GLN A 1 151 ? -0.858 6.695 9.391 1 94.38 151 GLN A CA 1
ATOM 1236 C C . GLN A 1 151 ? 0.164 7.672 8.82 1 94.38 151 GLN A C 1
ATOM 1238 O O . GLN A 1 151 ? 1.289 7.766 9.312 1 94.38 151 GLN A O 1
ATOM 1243 N N . LEU A 1 152 ? -0.191 8.359 7.777 1 95.38 152 LEU A N 1
ATOM 1244 C CA . LEU A 1 152 ? 0.706 9.359 7.215 1 95.38 152 LEU A CA 1
ATOM 1245 C C . LEU A 1 152 ? 1.005 10.453 8.234 1 95.38 152 LEU A C 1
ATOM 1247 O O . LEU A 1 152 ? 2.156 10.875 8.383 1 95.38 152 LEU A O 1
ATOM 1251 N N . ALA A 1 153 ? -0.07 10.914 8.867 1 96.62 153 ALA A N 1
ATOM 1252 C CA . ALA A 1 153 ? 0.094 11.938 9.898 1 96.62 153 ALA A CA 1
ATOM 1253 C C . ALA A 1 153 ? 1.075 11.477 10.969 1 96.62 153 ALA A C 1
ATOM 1255 O O . ALA A 1 153 ? 1.91 12.258 11.438 1 96.62 153 ALA A O 1
ATOM 1256 N N . ARG A 1 154 ? 0.901 10.258 11.344 1 94.31 154 ARG A N 1
ATOM 1257 C CA . ARG A 1 154 ? 1.824 9.703 12.328 1 94.31 154 ARG A CA 1
ATOM 1258 C C . ARG A 1 154 ? 3.26 9.734 11.812 1 94.31 154 ARG A C 1
ATOM 1260 O O . ARG A 1 154 ? 4.172 10.148 12.531 1 94.31 154 ARG A O 1
ATOM 1267 N N . GLN A 1 155 ? 3.457 9.344 10.594 1 88.38 155 GLN A N 1
ATOM 1268 C CA . GLN A 1 155 ? 4.781 9.367 9.984 1 88.38 155 GLN A CA 1
ATOM 1269 C C . GLN A 1 155 ? 5.332 10.789 9.922 1 88.38 155 GLN A C 1
ATOM 1271 O O . GLN A 1 155 ? 6.512 11.016 10.203 1 88.38 155 GLN A O 1
ATOM 1276 N N . PHE A 1 156 ? 4.566 11.766 9.539 1 93.75 156 PHE A N 1
ATOM 1277 C CA . PHE A 1 156 ? 4.98 13.164 9.438 1 93.75 156 PHE A CA 1
ATOM 1278 C C . PHE A 1 156 ? 5.383 13.703 10.797 1 93.75 156 PHE A C 1
ATOM 1280 O O . PHE A 1 156 ? 6.371 14.43 10.914 1 93.75 156 PHE A O 1
ATOM 1287 N N . ARG A 1 157 ? 4.586 13.312 11.781 1 93.44 157 ARG A N 1
ATOM 1288 C CA . ARG A 1 157 ? 4.91 13.75 13.141 1 93.44 157 ARG A CA 1
ATOM 1289 C C . ARG A 1 157 ? 6.258 13.188 13.586 1 93.44 157 ARG A C 1
ATOM 1291 O O . ARG A 1 157 ? 7.082 13.914 14.148 1 93.44 157 ARG A O 1
ATOM 1298 N N . GLU A 1 158 ? 6.449 11.938 13.273 1 84.88 158 GLU A N 1
ATOM 1299 C CA . GLU A 1 158 ? 7.695 11.281 13.648 1 84.88 158 GLU A CA 1
ATOM 1300 C C . GLU A 1 158 ? 8.891 11.914 12.938 1 84.88 158 GLU A C 1
ATOM 1302 O O . GLU A 1 158 ? 9.992 11.953 13.477 1 84.88 158 GLU A O 1
ATOM 1307 N N . ASN A 1 159 ? 8.633 12.461 11.781 1 81.5 159 ASN A N 1
ATOM 1308 C CA . ASN A 1 159 ? 9.703 13.047 10.984 1 81.5 159 ASN A CA 1
ATOM 1309 C C . ASN A 1 159 ? 9.703 14.57 11.086 1 81.5 159 ASN A C 1
ATOM 1311 O O . ASN A 1 159 ? 10.414 15.25 10.336 1 81.5 159 ASN A O 1
ATOM 1315 N N . HIS A 1 160 ? 8.82 15.164 11.867 1 88 160 HIS A N 1
ATOM 1316 C CA . HIS A 1 160 ? 8.719 16.594 12.141 1 88 160 HIS A CA 1
ATOM 1317 C C . HIS A 1 160 ? 8.398 17.375 10.875 1 88 160 HIS A C 1
ATOM 1319 O O . HIS A 1 160 ? 9 18.422 10.617 1 88 160 HIS A O 1
ATOM 1325 N N . ILE A 1 161 ? 7.594 16.766 10.07 1 90.88 161 ILE A N 1
ATOM 1326 C CA . ILE A 1 161 ? 7.094 17.438 8.883 1 90.88 161 ILE A CA 1
ATOM 1327 C C . ILE A 1 161 ? 5.773 18.141 9.211 1 90.88 161 ILE A C 1
ATOM 1329 O O . ILE A 1 161 ? 4.805 17.484 9.609 1 90.88 161 ILE A O 1
ATOM 1333 N N . PRO A 1 162 ? 5.723 19.438 9.07 1 96.31 162 PRO A N 1
ATOM 1334 C CA . PRO A 1 162 ? 4.477 20.141 9.367 1 96.31 162 PRO A CA 1
ATOM 1335 C C . PRO A 1 162 ? 3.367 19.828 8.367 1 96.31 162 PRO A C 1
ATOM 1337 O O . PRO A 1 162 ? 3.627 19.719 7.168 1 96.31 162 PRO A O 1
ATOM 1340 N N . PHE A 1 163 ? 2.16 19.688 8.93 1 98.25 163 PHE A N 1
ATOM 1341 C CA . PHE A 1 163 ? 1.05 19.375 8.039 1 98.25 163 PHE A CA 1
ATOM 1342 C C . PHE A 1 163 ? -0.27 19.859 8.625 1 98.25 163 PHE A C 1
ATOM 1344 O O . PHE A 1 163 ? -0.366 20.109 9.828 1 98.25 163 PHE A O 1
ATOM 1351 N N . VAL A 1 164 ? -1.247 20.031 7.727 1 98.56 164 VAL A N 1
ATOM 1352 C CA . VAL A 1 164 ? -2.621 20.391 8.07 1 98.56 164 VAL A CA 1
ATOM 1353 C C . VAL A 1 164 ? -3.582 19.375 7.461 1 98.56 164 VAL A C 1
ATOM 1355 O O . VAL A 1 164 ? -3.463 19.016 6.285 1 98.56 164 VAL A O 1
ATOM 1358 N N . VAL A 1 165 ? -4.488 18.844 8.281 1 98.69 165 VAL A N 1
ATOM 1359 C CA . VAL A 1 165 ? -5.465 17.875 7.77 1 98.69 165 VAL A CA 1
ATOM 1360 C C . VAL A 1 165 ? -6.793 18.578 7.508 1 98.69 165 VAL A C 1
ATOM 1362 O O . VAL A 1 165 ? -7.305 19.297 8.375 1 98.69 165 VAL A O 1
ATOM 1365 N N . VAL A 1 166 ? -7.34 18.422 6.301 1 98.5 166 VAL A N 1
ATOM 1366 C CA . VAL A 1 166 ? -8.617 19.016 5.926 1 98.5 166 VAL A CA 1
ATOM 1367 C C . VAL A 1 166 ? -9.656 17.922 5.691 1 98.5 166 VAL A C 1
ATOM 1369 O O . VAL A 1 166 ? -9.438 17.031 4.883 1 98.5 166 VAL A O 1
ATOM 1372 N N . ASP A 1 167 ? -10.727 17.953 6.348 1 97.94 167 ASP A N 1
ATOM 1373 C CA . ASP A 1 167 ? -11.797 16.984 6.227 1 97.94 167 ASP A CA 1
ATOM 1374 C C . ASP A 1 167 ? -13.148 17.594 6.594 1 97.94 167 ASP A C 1
ATOM 1376 O O . ASP A 1 167 ? -13.234 18.422 7.496 1 97.94 167 ASP A O 1
ATOM 1380 N N . PRO A 1 168 ? -14.195 17.156 5.91 1 96.62 168 PRO A N 1
ATOM 1381 C CA . PRO A 1 168 ? -15.508 17.766 6.156 1 96.62 168 PRO A CA 1
ATOM 1382 C C . PRO A 1 168 ? -16.219 17.172 7.375 1 96.62 168 PRO A C 1
ATOM 1384 O O . PRO A 1 168 ? -17.266 17.672 7.781 1 96.62 168 PRO A O 1
ATOM 1387 N N . SER A 1 169 ? -15.695 16.219 8.031 1 95.44 169 SER A N 1
ATOM 1388 C CA . SER A 1 169 ? -16.359 15.516 9.125 1 95.44 169 SER A CA 1
ATOM 1389 C C . SER A 1 169 ? -16.656 16.469 10.281 1 95.44 169 SER A C 1
ATOM 1391 O O . SER A 1 169 ? -15.797 17.25 10.68 1 95.44 169 SER A O 1
ATOM 1393 N N . ASP A 1 170 ? -17.797 16.312 10.859 1 92.25 170 ASP A N 1
ATOM 1394 C CA . ASP A 1 170 ? -18.234 17.156 11.969 1 92.25 170 ASP A CA 1
ATOM 1395 C C . ASP A 1 170 ? -17.406 16.891 13.219 1 92.25 170 ASP A C 1
ATOM 1397 O O . ASP A 1 170 ? -17.219 17.781 14.055 1 92.25 170 ASP A O 1
ATOM 1401 N N . ASN A 1 171 ? -16.969 15.688 13.273 1 94.44 171 ASN A N 1
ATOM 1402 C CA . ASN A 1 171 ? -16.219 15.305 14.469 1 94.44 171 ASN A CA 1
ATOM 1403 C C . ASN A 1 171 ? -14.711 15.391 14.234 1 94.44 171 ASN A C 1
ATOM 1405 O O . ASN A 1 171 ? -13.945 14.586 14.773 1 94.44 171 ASN A O 1
ATOM 1409 N N . ILE A 1 172 ? -14.281 16.312 13.43 1 94.69 172 ILE A N 1
ATOM 1410 C CA . ILE A 1 172 ? -12.875 16.422 13.039 1 94.69 172 ILE A CA 1
ATOM 1411 C C . ILE A 1 172 ? -12.023 16.688 14.273 1 94.69 172 ILE A C 1
ATOM 1413 O O . ILE A 1 172 ? -10.875 16.234 14.352 1 94.69 172 ILE A O 1
ATOM 1417 N N . GLU A 1 173 ? -12.562 17.422 15.242 1 93.31 173 GLU A N 1
ATOM 1418 C CA . GLU A 1 173 ? -11.812 17.703 16.453 1 93.31 173 GLU A CA 1
ATOM 1419 C C . GLU A 1 173 ? -11.469 16.406 17.203 1 93.31 173 GLU A C 1
ATOM 1421 O O . GLU A 1 173 ? -10.344 16.234 17.672 1 93.31 173 GLU A O 1
ATOM 1426 N N . ASP A 1 174 ? -12.461 15.594 17.297 1 95.75 174 ASP A N 1
ATOM 1427 C CA . ASP A 1 174 ? -12.258 14.305 17.953 1 95.75 174 ASP A CA 1
ATOM 1428 C C . ASP A 1 174 ? -11.273 13.438 17.172 1 95.75 174 ASP A C 1
ATOM 1430 O O . ASP A 1 174 ? -10.398 12.797 17.75 1 95.75 174 ASP A O 1
ATOM 1434 N N . ILE A 1 175 ? -11.398 13.477 15.906 1 96.44 175 ILE A N 1
ATOM 1435 C CA . ILE A 1 175 ? -10.523 12.719 15.023 1 96.44 175 ILE A CA 1
ATOM 1436 C C . ILE A 1 175 ? -9.078 13.203 15.188 1 96.44 175 ILE A C 1
ATOM 1438 O O . ILE A 1 175 ? -8.156 12.398 15.297 1 96.44 175 ILE A O 1
ATOM 1442 N N . ALA A 1 176 ? -8.961 14.5 15.219 1 96.75 176 ALA A N 1
ATOM 1443 C CA . ALA A 1 176 ? -7.637 15.109 15.359 1 96.75 176 ALA A CA 1
ATOM 1444 C C . ALA A 1 176 ? -6.988 14.719 16.688 1 96.75 176 ALA A C 1
ATOM 1446 O O . ALA A 1 176 ? -5.793 14.43 16.734 1 96.75 176 ALA A O 1
ATOM 1447 N N . ARG A 1 177 ? -7.777 14.719 17.688 1 95.31 177 ARG A N 1
ATOM 1448 C CA . ARG A 1 177 ? -7.277 14.352 19.016 1 95.31 177 ARG A CA 1
ATOM 1449 C C . ARG A 1 177 ? -6.844 12.883 19.047 1 95.31 177 ARG A C 1
ATOM 1451 O O . ARG A 1 177 ? -5.781 12.562 19.578 1 95.31 177 ARG A O 1
ATOM 1458 N N . GLU A 1 178 ? -7.594 12.07 18.469 1 95.44 178 GLU A N 1
ATOM 1459 C CA . GLU A 1 178 ? -7.355 10.625 18.484 1 95.44 178 GLU A CA 1
ATOM 1460 C C . GLU A 1 178 ? -6.133 10.266 17.641 1 95.44 178 GLU A C 1
ATOM 1462 O O . GLU A 1 178 ? -5.402 9.328 17.969 1 95.44 178 GLU A O 1
ATOM 1467 N N . ASN A 1 179 ? -5.941 11.031 16.562 1 95.81 179 ASN A N 1
ATOM 1468 C CA . ASN A 1 179 ? -4.898 10.656 15.617 1 95.81 179 ASN A CA 1
ATOM 1469 C C . ASN A 1 179 ? -3.697 11.594 15.703 1 95.81 179 ASN A C 1
ATOM 1471 O O . ASN A 1 179 ? -2.732 11.445 14.953 1 95.81 179 ASN A O 1
ATOM 1475 N N . GLY A 1 180 ? -3.762 12.555 16.531 1 95.12 180 GLY A N 1
ATOM 1476 C CA . GLY A 1 180 ? -2.639 13.445 16.781 1 95.12 180 GLY A CA 1
ATOM 1477 C C . GLY A 1 180 ? -2.426 14.445 15.656 1 95.12 180 GLY A C 1
ATOM 1478 O O . GLY A 1 180 ? -1.293 14.672 15.227 1 95.12 180 GLY A O 1
ATOM 1479 N N . TYR A 1 181 ? -3.48 14.977 15.172 1 97.25 181 TYR A N 1
ATOM 1480 C CA . TYR A 1 181 ? -3.373 16.047 14.188 1 97.25 181 TYR A CA 1
ATOM 1481 C C . TYR A 1 181 ? -3.121 17.391 14.867 1 97.25 181 TYR A C 1
ATOM 1483 O O . TYR A 1 181 ? -4.012 17.938 15.516 1 97.25 181 TYR A O 1
ATOM 1491 N N . PRO A 1 182 ? -1.947 17.953 14.695 1 96.44 182 PRO A N 1
ATOM 1492 C CA . PRO A 1 182 ? -1.694 19.25 15.344 1 96.44 182 PRO A CA 1
ATOM 1493 C C . PRO A 1 182 ? -2.521 20.375 14.742 1 96.44 182 PRO A C 1
ATOM 1495 O O . PRO A 1 182 ? -2.922 21.297 15.461 1 96.44 182 PRO A O 1
ATOM 1498 N N . TYR A 1 183 ? -2.754 20.328 13.469 1 97.75 183 TYR A N 1
ATOM 1499 C CA . TYR A 1 183 ? -3.529 21.328 12.742 1 97.75 183 TYR A CA 1
ATOM 1500 C C . TYR A 1 183 ? -4.605 20.672 11.891 1 97.75 183 TYR A C 1
ATOM 1502 O O . TYR A 1 183 ? -4.344 19.672 11.211 1 97.75 183 TYR A O 1
ATOM 1510 N N . PHE A 1 184 ? -5.797 21.141 11.992 1 97.88 184 PHE A N 1
ATOM 1511 C CA . PHE A 1 184 ? -6.879 20.562 11.203 1 97.88 184 PHE A CA 1
ATOM 1512 C C . PHE A 1 184 ? -7.902 21.641 10.828 1 97.88 184 PHE A C 1
ATOM 1514 O O . PHE A 1 184 ? -8 22.672 11.492 1 97.88 184 PHE A O 1
ATOM 1521 N N . VAL A 1 185 ? -8.586 21.406 9.719 1 97.12 185 VAL A N 1
ATOM 1522 C CA . VAL A 1 185 ? -9.609 22.312 9.203 1 97.12 185 VAL A CA 1
ATOM 1523 C C . VAL A 1 185 ? -10.859 21.531 8.844 1 97.12 185 VAL A C 1
ATOM 1525 O O . VAL A 1 185 ? -10.773 20.484 8.18 1 97.12 185 VAL A O 1
ATOM 1528 N N . LYS A 1 186 ? -11.953 22 9.344 1 96.19 186 LYS A N 1
ATOM 1529 C CA . LYS A 1 186 ? -13.227 21.406 8.945 1 96.19 186 LYS A CA 1
ATOM 1530 C C . LYS A 1 186 ? -13.773 22.062 7.684 1 96.19 186 LYS A C 1
ATOM 1532 O O . LYS A 1 186 ? -14.375 23.125 7.746 1 96.19 186 LYS A O 1
ATOM 1537 N N . GLU A 1 187 ? -13.609 21.453 6.59 1 96.19 187 GLU A N 1
ATOM 1538 C CA . GLU A 1 187 ? -14.07 21.953 5.301 1 96.19 187 GLU A CA 1
ATOM 1539 C C . GLU A 1 187 ? -13.961 20.891 4.215 1 96.19 187 GLU A C 1
ATOM 1541 O O . GLU A 1 187 ? -13.203 19.938 4.352 1 96.19 187 GLU A O 1
ATOM 1546 N N . GLU A 1 188 ? -14.742 21.047 3.182 1 96.62 188 GLU A N 1
ATOM 1547 C CA . GLU A 1 188 ? -14.523 20.234 1.988 1 96.62 188 GLU A CA 1
ATOM 1548 C C . GLU A 1 188 ? -13.188 20.562 1.331 1 96.62 188 GLU A C 1
ATOM 1550 O O . GLU A 1 188 ? -12.945 21.719 0.958 1 96.62 188 GLU A O 1
ATOM 1555 N N . PRO A 1 189 ? -12.414 19.578 1.1 1 96.88 189 PRO A N 1
ATOM 1556 C CA . PRO A 1 189 ? -11.023 19.828 0.706 1 96.88 189 PRO A CA 1
ATOM 1557 C C . PRO A 1 189 ? -10.914 20.547 -0.643 1 96.88 189 PRO A C 1
ATOM 1559 O O . PRO A 1 189 ? -9.977 21.312 -0.863 1 96.88 189 PRO A O 1
ATOM 1562 N N . TYR A 1 190 ? -11.82 20.281 -1.553 1 95.69 190 TYR A N 1
ATOM 1563 C CA . TYR A 1 190 ? -11.648 20.812 -2.902 1 95.69 190 TYR A CA 1
ATOM 1564 C C . TYR A 1 190 ? -12.102 22.266 -2.979 1 95.69 190 TYR A C 1
ATOM 1566 O O . TYR A 1 190 ? -11.859 22.953 -3.977 1 95.69 190 TYR A O 1
ATOM 1574 N N . LYS A 1 191 ? -12.68 22.828 -1.974 1 95.62 191 LYS A N 1
ATOM 1575 C CA . LYS A 1 191 ? -13.203 24.188 -1.991 1 95.62 191 LYS A CA 1
ATOM 1576 C C . LYS A 1 191 ? -12.086 25.219 -1.759 1 95.62 191 LYS A C 1
ATOM 1578 O O . LYS A 1 191 ? -11.125 24.938 -1.043 1 95.62 191 LYS A O 1
ATOM 1583 N N . GLU A 1 192 ? -12.32 26.359 -2.242 1 94.75 192 GLU A N 1
ATOM 1584 C CA . GLU A 1 192 ? -11.367 27.438 -2.074 1 94.75 192 GLU A CA 1
ATOM 1585 C C . GLU A 1 192 ? -11.211 27.828 -0.604 1 94.75 192 GLU A C 1
ATOM 1587 O O . GLU A 1 192 ? -10.109 28.156 -0.157 1 94.75 192 GLU A O 1
ATOM 1592 N N . THR A 1 193 ? -12.305 27.797 0.077 1 95.56 193 THR A N 1
ATOM 1593 C CA . THR A 1 193 ? -12.273 28.125 1.499 1 95.56 193 THR A CA 1
ATOM 1594 C C . THR A 1 193 ? -11.297 27.203 2.24 1 95.56 193 THR A C 1
ATOM 1596 O O . THR A 1 193 ? -10.617 27.641 3.17 1 95.56 193 THR A O 1
ATOM 1599 N N . ALA A 1 194 ? -11.258 26 1.828 1 97.5 194 ALA A N 1
ATOM 1600 C CA . ALA A 1 194 ? -10.336 25.047 2.445 1 97.5 194 ALA A CA 1
ATOM 1601 C C . ALA A 1 194 ? -8.883 25.453 2.193 1 97.5 194 ALA A C 1
ATOM 1603 O O . ALA A 1 194 ? -8.039 25.344 3.084 1 97.5 194 ALA A O 1
ATOM 1604 N N . PHE A 1 195 ? -8.633 25.953 0.996 1 97.19 195 PHE A N 1
ATOM 1605 C CA . PHE A 1 195 ? -7.289 26.391 0.639 1 97.19 195 PHE A CA 1
ATOM 1606 C C . PHE A 1 195 ? -6.852 27.562 1.511 1 97.19 195 PHE A C 1
ATOM 1608 O O . PHE A 1 195 ? -5.723 27.578 2.006 1 97.19 195 PHE A O 1
ATOM 1615 N N . LEU A 1 196 ? -7.809 28.469 1.729 1 96.06 196 LEU A N 1
ATOM 1616 C CA . LEU A 1 196 ? -7.516 29.656 2.533 1 96.06 196 LEU A CA 1
ATOM 1617 C C . LEU A 1 196 ? -7.316 29.266 3.998 1 96.06 196 LEU A C 1
ATOM 1619 O O . LEU A 1 196 ? -6.355 29.719 4.633 1 96.06 196 LEU A O 1
ATOM 1623 N N . LYS A 1 197 ? -8.156 28.406 4.457 1 96.38 197 LYS A N 1
ATOM 1624 C CA . LYS A 1 197 ? -8.102 28.016 5.859 1 96.38 197 LYS A CA 1
ATOM 1625 C C . LYS A 1 197 ? -6.836 27.203 6.148 1 96.38 197 LYS A C 1
ATOM 1627 O O . LYS A 1 197 ? -6.258 27.328 7.23 1 96.38 197 LYS A O 1
ATOM 1632 N N . ALA A 1 198 ? -6.41 26.422 5.184 1 97.62 198 ALA A N 1
ATOM 1633 C CA . ALA A 1 198 ? -5.242 25.562 5.371 1 97.62 198 ALA A CA 1
ATOM 1634 C C . ALA A 1 198 ? -3.957 26.297 4.992 1 97.62 198 ALA A C 1
ATOM 1636 O O . ALA A 1 198 ? -2.865 25.734 5.082 1 97.62 198 ALA A O 1
ATOM 1637 N N . HIS A 1 199 ? -4.066 27.547 4.59 1 96.75 199 HIS A N 1
ATOM 1638 C CA . HIS A 1 199 ? -2.92 28.328 4.156 1 96.75 199 HIS A CA 1
ATOM 1639 C C . HIS A 1 199 ? -2.121 27.609 3.082 1 96.75 199 HIS A C 1
ATOM 1641 O O . HIS A 1 199 ? -0.899 27.469 3.191 1 96.75 199 HIS A O 1
ATOM 1647 N N . LEU A 1 200 ? -2.83 27.094 2.078 1 96.5 200 LEU A N 1
ATOM 1648 C CA . LEU A 1 200 ? -2.225 26.312 1.006 1 96.5 200 LEU A CA 1
ATOM 1649 C C . LEU A 1 200 ? -1.207 27.141 0.233 1 96.5 200 LEU A C 1
ATOM 1651 O O . LEU A 1 200 ? -0.231 26.609 -0.295 1 96.5 200 LEU A O 1
ATOM 1655 N N . SER A 1 201 ? -1.383 28.453 0.187 1 94.88 201 SER A N 1
ATOM 1656 C CA . SER A 1 201 ? -0.517 29.328 -0.587 1 94.88 201 SER A CA 1
ATOM 1657 C C . SER A 1 201 ? 0.935 29.219 -0.132 1 94.88 201 SER A C 1
ATOM 1659 O O . SER A 1 201 ? 1.856 29.422 -0.925 1 94.88 201 SER A O 1
ATOM 1661 N N . SER A 1 202 ? 1.137 28.938 1.128 1 94.88 202 SER A N 1
ATOM 1662 C CA . SER A 1 202 ? 2.494 28.844 1.656 1 94.88 202 SER A CA 1
ATOM 1663 C C . SER A 1 202 ? 2.938 27.391 1.792 1 94.88 202 SER A C 1
ATOM 1665 O O . SER A 1 202 ? 4.051 27.109 2.238 1 94.88 202 SER A O 1
ATOM 1667 N N . ALA A 1 203 ? 2.121 26.453 1.37 1 96.19 203 ALA A N 1
ATOM 1668 C CA . ALA A 1 203 ? 2.389 25.031 1.541 1 96.19 203 ALA A CA 1
ATOM 1669 C C . ALA A 1 203 ? 3.367 24.531 0.485 1 96.19 203 ALA A C 1
ATOM 1671 O O . ALA A 1 203 ? 3.535 25.156 -0.564 1 96.19 203 ALA A O 1
ATOM 1672 N N . LYS A 1 204 ? 4.02 23.469 0.831 1 94.62 204 LYS A N 1
ATOM 1673 C CA . LYS A 1 204 ? 4.898 22.797 -0.116 1 94.62 204 LYS A CA 1
ATOM 1674 C C . LYS A 1 204 ? 4.09 21.969 -1.117 1 94.62 204 LYS A C 1
ATOM 1676 O O . LYS A 1 204 ? 4.457 21.875 -2.291 1 94.62 204 LYS A O 1
ATOM 1681 N N . GLY A 1 205 ? 3.068 21.391 -0.58 1 95.94 205 GLY A N 1
ATOM 1682 C CA . GLY A 1 205 ? 2.268 20.562 -1.459 1 95.94 205 GLY A CA 1
ATOM 1683 C C . GLY A 1 205 ? 0.958 20.125 -0.834 1 95.94 205 GLY A C 1
ATOM 1684 O O . GLY A 1 205 ? 0.64 20.5 0.292 1 95.94 205 GLY A O 1
ATOM 1685 N N . ALA A 1 206 ? 0.215 19.391 -1.674 1 98 206 ALA A N 1
ATOM 1686 C CA . ALA A 1 206 ? -1.074 18.828 -1.266 1 98 206 ALA A CA 1
ATOM 1687 C C . ALA A 1 206 ? -1.107 17.312 -1.457 1 98 206 ALA A C 1
ATOM 1689 O O . ALA A 1 206 ? -0.606 16.797 -2.459 1 98 206 ALA A O 1
ATOM 1690 N N . ILE A 1 207 ? -1.649 16.656 -0.448 1 98.25 207 ILE A N 1
ATOM 1691 C CA . ILE A 1 207 ? -1.745 15.195 -0.48 1 98.25 207 ILE A CA 1
ATOM 1692 C C . ILE A 1 207 ? -3.209 14.773 -0.382 1 98.25 207 ILE A C 1
ATOM 1694 O O . ILE A 1 207 ? -3.91 15.148 0.56 1 98.25 207 ILE A O 1
ATOM 1698 N N . SER A 1 208 ? -3.67 14.055 -1.354 1 97.56 208 SER A N 1
ATOM 1699 C CA . SER A 1 208 ? -5.043 13.555 -1.361 1 97.56 208 SER A CA 1
ATOM 1700 C C . SER A 1 208 ? -5.074 12.031 -1.253 1 97.56 208 SER A C 1
ATOM 1702 O O . SER A 1 208 ? -4.625 11.328 -2.158 1 97.56 208 SER A O 1
ATOM 1704 N N . LEU A 1 209 ? -5.68 11.516 -0.188 1 96.62 209 LEU A N 1
ATOM 1705 C CA . LEU A 1 209 ? -5.664 10.078 0.051 1 96.62 209 LEU A CA 1
ATOM 1706 C C . LEU A 1 209 ? -7.086 9.539 0.206 1 96.62 209 LEU A C 1
ATOM 1708 O O . LEU A 1 209 ? -7.344 8.695 1.066 1 96.62 209 LEU A O 1
ATOM 1712 N N . SER A 1 210 ? -7.996 10.055 -0.559 1 95.88 210 SER A N 1
ATOM 1713 C CA . SER A 1 210 ? -9.375 9.594 -0.509 1 95.88 210 SER A CA 1
ATOM 1714 C C . SER A 1 210 ? -9.516 8.195 -1.112 1 95.88 210 SER A C 1
ATOM 1716 O O . SER A 1 210 ? -8.789 7.84 -2.039 1 95.88 210 SER A O 1
ATOM 1718 N N . LYS A 1 211 ? -10.5 7.441 -0.595 1 91.12 211 LYS A N 1
ATOM 1719 C CA . LYS A 1 211 ? -10.812 6.129 -1.158 1 91.12 211 LYS A CA 1
ATOM 1720 C C . LYS A 1 211 ? -11.602 6.262 -2.453 1 91.12 211 LYS A C 1
ATOM 1722 O O . LYS A 1 211 ? -11.688 5.316 -3.236 1 91.12 211 LYS A O 1
ATOM 1727 N N . ASN A 1 212 ? -12.117 7.418 -2.613 1 94.12 212 ASN A N 1
ATOM 1728 C CA . ASN A 1 212 ? -12.906 7.703 -3.809 1 94.12 212 ASN A CA 1
ATOM 1729 C C . ASN A 1 212 ? -12.102 8.508 -4.828 1 94.12 212 ASN A C 1
ATOM 1731 O O . ASN A 1 212 ? -11.719 9.648 -4.566 1 94.12 212 ASN A O 1
ATOM 1735 N N . ILE A 1 213 ? -12.008 7.973 -6.012 1 95 213 ILE A N 1
ATOM 1736 C CA . ILE A 1 213 ? -11.164 8.586 -7.035 1 95 213 ILE A CA 1
ATOM 1737 C C . ILE A 1 213 ? -11.727 9.945 -7.422 1 95 213 ILE A C 1
ATOM 1739 O O . ILE A 1 213 ? -10.977 10.867 -7.754 1 95 213 ILE A O 1
ATOM 1743 N N . SER A 1 214 ? -13.031 10.07 -7.398 1 96.44 214 SER A N 1
ATOM 1744 C CA . SER A 1 214 ? -13.648 11.336 -7.773 1 96.44 214 SER A CA 1
ATOM 1745 C C . SER A 1 214 ? -13.18 12.477 -6.871 1 96.44 214 SER A C 1
ATOM 1747 O O . SER A 1 214 ? -12.977 13.602 -7.336 1 96.44 214 SER A O 1
ATOM 1749 N N . ASP A 1 215 ? -13.023 12.18 -5.609 1 96.88 215 ASP A N 1
ATOM 1750 C CA . ASP A 1 215 ? -12.508 13.156 -4.656 1 96.88 215 ASP A CA 1
ATOM 1751 C C . ASP A 1 215 ? -11.094 13.602 -5.031 1 96.88 215 ASP A C 1
ATOM 1753 O O . ASP A 1 215 ? -10.789 14.789 -5.02 1 96.88 215 ASP A O 1
ATOM 1757 N N . ASN A 1 216 ? -10.234 12.672 -5.352 1 97.56 216 ASN A N 1
ATOM 1758 C CA . ASN A 1 216 ? -8.852 12.953 -5.695 1 97.56 216 ASN A CA 1
ATOM 1759 C C . ASN A 1 216 ? -8.742 13.758 -6.992 1 97.56 216 ASN A C 1
ATOM 1761 O O . ASN A 1 216 ? -7.941 14.688 -7.09 1 97.56 216 ASN A O 1
ATOM 1765 N N . ILE A 1 217 ? -9.602 13.375 -7.934 1 97.56 217 ILE A N 1
ATOM 1766 C CA . ILE A 1 217 ? -9.633 14.078 -9.211 1 97.56 217 ILE A CA 1
ATOM 1767 C C . ILE A 1 217 ? -10.008 15.547 -8.977 1 97.56 217 ILE A C 1
ATOM 1769 O O . ILE A 1 217 ? -9.312 16.453 -9.445 1 97.56 217 ILE A O 1
ATOM 1773 N N . THR A 1 218 ? -11.055 15.734 -8.234 1 97.62 218 THR A N 1
ATOM 1774 C CA . THR A 1 218 ? -11.57 17.078 -7.977 1 97.62 218 THR A CA 1
ATOM 1775 C C . THR A 1 218 ? -10.531 17.922 -7.242 1 97.62 218 THR A C 1
ATOM 1777 O O . THR A 1 218 ? -10.336 19.094 -7.57 1 97.62 218 THR A O 1
ATOM 1780 N N . LEU A 1 219 ? -9.891 17.359 -6.305 1 97.69 219 LEU A N 1
ATOM 1781 C CA . LEU A 1 219 ? -8.898 18.094 -5.523 1 97.69 219 LEU A CA 1
ATOM 1782 C C . LEU A 1 219 ? -7.707 18.484 -6.387 1 97.69 219 LEU A C 1
ATOM 1784 O O . LEU A 1 219 ? -7.246 19.625 -6.332 1 97.69 219 LEU A O 1
ATOM 1788 N N . ILE A 1 220 ? -7.184 17.516 -7.164 1 97.81 220 ILE A N 1
ATOM 1789 C CA . ILE A 1 220 ? -6.035 17.781 -8.023 1 97.81 220 ILE A CA 1
ATOM 1790 C C . ILE A 1 220 ? -6.355 18.922 -8.977 1 97.81 220 ILE A C 1
ATOM 1792 O O . ILE A 1 220 ? -5.578 19.859 -9.109 1 97.81 220 ILE A O 1
ATOM 1796 N N . ALA A 1 221 ? -7.496 18.844 -9.555 1 97.19 221 ALA A N 1
ATOM 1797 C CA . ALA A 1 221 ? -7.91 19.875 -10.492 1 97.19 221 ALA A CA 1
ATOM 1798 C C . ALA A 1 221 ? -8.039 21.234 -9.789 1 97.19 221 ALA A C 1
ATOM 1800 O O . ALA A 1 221 ? -7.602 22.25 -10.32 1 97.19 221 ALA A O 1
ATOM 1801 N N . SER A 1 222 ? -8.633 21.266 -8.633 1 97.62 222 SER A N 1
ATOM 1802 C CA . SER A 1 222 ? -8.844 22.5 -7.883 1 97.62 222 SER A CA 1
ATOM 1803 C C . SER A 1 222 ? -7.523 23.125 -7.445 1 97.62 222 SER A C 1
ATOM 1805 O O . SER A 1 222 ? -7.355 24.344 -7.5 1 97.62 222 SER A O 1
ATOM 1807 N N . VAL A 1 223 ? -6.598 22.281 -7.016 1 97.62 223 VAL A N 1
ATOM 1808 C CA . VAL A 1 223 ? -5.301 22.766 -6.559 1 97.62 223 VAL A CA 1
ATOM 1809 C C . VAL A 1 223 ? -4.531 23.359 -7.738 1 97.62 223 VAL A C 1
ATOM 1811 O O . VAL A 1 223 ? -3.904 24.422 -7.609 1 97.62 223 VAL A O 1
ATOM 1814 N N . ARG A 1 224 ? -4.562 22.688 -8.859 1 97 224 ARG A N 1
ATOM 1815 C CA . ARG A 1 224 ? -3.877 23.203 -10.039 1 97 224 ARG A CA 1
ATOM 1816 C C . ARG A 1 224 ? -4.477 24.531 -10.484 1 97 224 ARG A C 1
ATOM 1818 O O . ARG A 1 224 ? -3.748 25.438 -10.875 1 97 224 ARG A O 1
ATOM 1825 N N . LEU A 1 225 ? -5.762 24.609 -10.438 1 95.5 225 LEU A N 1
ATOM 1826 C CA . LEU A 1 225 ? -6.418 25.875 -10.758 1 95.5 225 LEU A CA 1
ATOM 1827 C C . LEU A 1 225 ? -5.98 26.969 -9.797 1 95.5 225 LEU A C 1
ATOM 1829 O O . LEU A 1 225 ? -5.688 28.094 -10.219 1 95.5 225 LEU A O 1
ATOM 1833 N N . TYR A 1 226 ? -5.953 26.656 -8.57 1 95.62 226 TYR A N 1
ATOM 1834 C CA . TYR A 1 226 ? -5.527 27.609 -7.547 1 95.62 226 TYR A CA 1
ATOM 1835 C C . TYR A 1 226 ? -4.086 28.047 -7.777 1 95.62 226 TYR A C 1
ATOM 1837 O O . TYR A 1 226 ? -3.76 29.234 -7.617 1 95.62 226 TYR A O 1
ATOM 1845 N N . GLU A 1 227 ? -3.295 27.047 -8.109 1 95.19 227 GLU A N 1
ATOM 1846 C CA . GLU A 1 227 ? -1.89 27.281 -8.422 1 95.19 227 GLU A CA 1
ATOM 1847 C C . GLU A 1 227 ? -1.746 28.297 -9.562 1 95.19 227 GLU A C 1
ATOM 1849 O O . GLU A 1 227 ? -0.938 29.219 -9.477 1 95.19 227 GLU A O 1
ATOM 1854 N N . LYS A 1 228 ? -2.477 28.094 -10.578 1 93.81 228 LYS A N 1
ATOM 1855 C CA . LYS A 1 228 ? -2.461 29 -11.727 1 93.81 228 LYS A CA 1
ATOM 1856 C C . LYS A 1 228 ? -2.883 30.406 -11.336 1 93.81 228 LYS A C 1
ATOM 1858 O O . LYS A 1 228 ? -2.297 31.391 -11.797 1 93.81 228 LYS A O 1
ATOM 1863 N N . GLU A 1 229 ? -3.846 30.5 -10.484 1 94.19 229 GLU A N 1
ATOM 1864 C CA . GLU A 1 229 ? -4.359 31.797 -10.039 1 94.19 229 GLU A CA 1
ATOM 1865 C C . GLU A 1 229 ? -3.33 32.531 -9.188 1 94.19 229 GLU A C 1
ATOM 1867 O O . GLU A 1 229 ? -3.256 33.75 -9.219 1 94.19 229 GLU A O 1
ATOM 1872 N N . LEU A 1 230 ? -2.6 31.797 -8.422 1 92.81 230 LEU A N 1
ATOM 1873 C CA . LEU A 1 230 ? -1.592 32.375 -7.543 1 92.81 230 LEU A CA 1
ATOM 1874 C C . LEU A 1 230 ? -0.343 32.781 -8.336 1 92.81 230 LEU A C 1
ATOM 1876 O O . LEU A 1 230 ? 0.432 33.625 -7.898 1 92.81 230 LEU A O 1
ATOM 1880 N N . GLY A 1 231 ? -0.105 32.125 -9.477 1 90.06 231 GLY A N 1
ATOM 1881 C CA . GLY A 1 231 ? 1.106 32.344 -10.242 1 90.06 231 GLY A CA 1
ATOM 1882 C C . GLY A 1 231 ? 2.367 31.922 -9.523 1 90.06 231 GLY A C 1
ATOM 1883 O O . GLY A 1 231 ? 3.393 32.594 -9.586 1 90.06 231 GLY A O 1
ATOM 1884 N N . ARG A 1 232 ? 2.312 30.953 -8.82 1 86.38 232 ARG A N 1
ATOM 1885 C CA . ARG A 1 232 ? 3.445 30.5 -8.016 1 86.38 232 ARG A CA 1
ATOM 1886 C C . ARG A 1 232 ? 4.074 29.234 -8.617 1 86.38 232 ARG A C 1
ATOM 1888 O O . ARG A 1 232 ? 3.582 28.719 -9.617 1 86.38 232 ARG A O 1
ATOM 1895 N N . LEU A 1 233 ? 5.168 28.734 -7.898 1 84.81 233 LEU A N 1
ATOM 1896 C CA . LEU A 1 233 ? 5.805 27.469 -8.234 1 84.81 233 LEU A CA 1
ATOM 1897 C C . LEU A 1 233 ? 4.852 26.297 -8 1 84.81 233 LEU A C 1
ATOM 1899 O O . LEU A 1 233 ? 3.99 26.359 -7.121 1 84.81 233 LEU A O 1
ATOM 1903 N N . PRO A 1 234 ? 4.965 25.359 -8.742 1 90.75 234 PRO A N 1
ATOM 1904 C CA . PRO A 1 234 ? 4.043 24.219 -8.688 1 90.75 234 PRO A CA 1
ATOM 1905 C C . PRO A 1 234 ? 4.066 23.516 -7.336 1 90.75 234 PRO A C 1
ATOM 1907 O O . PRO A 1 234 ? 5.129 23.359 -6.73 1 90.75 234 PRO A O 1
ATOM 1910 N N . PHE A 1 235 ? 2.902 23.266 -6.859 1 94.62 235 PHE A N 1
ATOM 1911 C CA . PHE A 1 235 ? 2.76 22.453 -5.66 1 94.62 235 PHE A CA 1
ATOM 1912 C C . PHE A 1 235 ? 3.15 21 -5.945 1 94.62 235 PHE A C 1
ATOM 1914 O O . PHE A 1 235 ? 2.955 20.5 -7.059 1 94.62 235 PHE A O 1
ATOM 1921 N N . LEU A 1 236 ? 3.732 20.344 -4.98 1 95.44 236 LEU A N 1
ATOM 1922 C CA . LEU A 1 236 ? 3.84 18.891 -5.035 1 95.44 236 LEU A CA 1
ATOM 1923 C C . LEU A 1 236 ? 2.51 18.234 -4.684 1 95.44 236 LEU A C 1
ATOM 1925 O O . LEU A 1 236 ? 2.051 18.328 -3.543 1 95.44 236 LEU A O 1
ATOM 1929 N N . ILE A 1 237 ? 1.916 17.625 -5.715 1 97.75 237 ILE A N 1
ATOM 1930 C CA . ILE A 1 237 ? 0.634 16.969 -5.492 1 97.75 237 ILE A CA 1
ATOM 1931 C C . ILE A 1 237 ? 0.832 15.461 -5.457 1 97.75 237 ILE A C 1
ATOM 1933 O O . ILE A 1 237 ? 1.304 14.867 -6.43 1 97.75 237 ILE A O 1
ATOM 1937 N N . ILE A 1 238 ? 0.512 14.836 -4.324 1 96.88 238 ILE A N 1
ATOM 1938 C CA . ILE A 1 238 ? 0.61 13.391 -4.156 1 96.88 238 ILE A CA 1
ATOM 1939 C C . ILE A 1 238 ? -0.783 12.797 -3.945 1 96.88 238 ILE A C 1
ATOM 1941 O O . ILE A 1 238 ? -1.586 13.344 -3.186 1 96.88 238 ILE A O 1
ATOM 1945 N N . SER A 1 239 ? -1.079 11.711 -4.621 1 97.62 239 SER A N 1
ATOM 1946 C CA . SER A 1 239 ? -2.385 11.07 -4.496 1 97.62 239 SER A CA 1
ATOM 1947 C C . SER A 1 239 ? -2.26 9.547 -4.484 1 97.62 239 SER A C 1
ATOM 1949 O O . SER A 1 239 ? -1.202 9.008 -4.809 1 97.62 239 SER A O 1
ATOM 1951 N N . ASN A 1 240 ? -3.318 8.906 -4.016 1 96.31 240 ASN A N 1
ATOM 1952 C CA . ASN A 1 240 ? -3.373 7.453 -4.043 1 96.31 240 ASN A CA 1
ATOM 1953 C C . ASN A 1 240 ? -4.32 6.949 -5.129 1 96.31 240 ASN A C 1
ATOM 1955 O O . ASN A 1 240 ? -5.188 7.688 -5.594 1 96.31 240 ASN A O 1
ATOM 1959 N N . ALA A 1 241 ? -4.109 5.703 -5.531 1 95.5 241 ALA A N 1
ATOM 1960 C CA . ALA A 1 241 ? -4.984 5.035 -6.488 1 95.5 241 ALA A CA 1
ATOM 1961 C C . ALA A 1 241 ? -5.277 3.6 -6.055 1 95.5 241 ALA A C 1
ATOM 1963 O O . ALA A 1 241 ? -4.395 2.908 -5.539 1 95.5 241 ALA A O 1
ATOM 1964 N N . GLU A 1 242 ? -6.488 3.225 -6.293 1 91.69 242 GLU A N 1
ATOM 1965 C CA . GLU A 1 242 ? -6.906 1.872 -5.934 1 91.69 242 GLU A CA 1
ATOM 1966 C C . GLU A 1 242 ? -6.66 0.895 -7.078 1 91.69 242 GLU A C 1
ATOM 1968 O O . GLU A 1 242 ? -6.723 -0.321 -6.891 1 91.69 242 GLU A O 1
ATOM 1973 N N . THR A 1 243 ? -6.457 1.383 -8.273 1 90.25 243 THR A N 1
ATOM 1974 C CA . THR A 1 243 ? -6.141 0.581 -9.453 1 90.25 243 THR A CA 1
ATOM 1975 C C . THR A 1 243 ? -5.035 1.235 -10.273 1 90.25 243 THR A C 1
ATOM 1977 O O . THR A 1 243 ? -4.719 2.41 -10.07 1 90.25 243 THR A O 1
ATOM 1980 N N . LEU A 1 244 ? -4.484 0.469 -11.188 1 89.25 244 LEU A N 1
ATOM 1981 C CA . LEU A 1 244 ? -3.461 1.012 -12.07 1 89.25 244 LEU A CA 1
ATOM 1982 C C . LEU A 1 244 ? -4.059 2.037 -13.031 1 89.25 244 LEU A C 1
ATOM 1984 O O . LEU A 1 244 ? -3.422 3.045 -13.344 1 89.25 244 LEU A O 1
ATOM 1988 N N . ASN A 1 245 ? -5.223 1.747 -13.469 1 92.38 245 ASN A N 1
ATOM 1989 C CA . ASN A 1 245 ? -5.914 2.686 -14.352 1 92.38 245 ASN A CA 1
ATOM 1990 C C . ASN A 1 245 ? -6.137 4.031 -13.672 1 92.38 245 ASN A C 1
ATOM 1992 O O . ASN A 1 245 ? -5.98 5.082 -14.297 1 92.38 245 ASN A O 1
ATOM 1996 N N . GLU A 1 246 ? -6.477 4.004 -12.461 1 95.56 246 GLU A N 1
ATOM 1997 C CA . GLU A 1 246 ? -6.66 5.23 -11.688 1 95.56 246 GLU A CA 1
ATOM 1998 C C . GLU A 1 246 ? -5.352 6.008 -11.562 1 95.56 246 GLU A C 1
ATOM 2000 O O . GLU A 1 246 ? -5.344 7.238 -11.625 1 95.56 246 GLU A O 1
ATOM 2005 N N . LYS A 1 247 ? -4.312 5.277 -11.352 1 95.69 247 LYS A N 1
ATOM 2006 C CA . LYS A 1 247 ? -3.006 5.914 -11.242 1 95.69 247 LYS A CA 1
ATOM 2007 C C . LYS A 1 247 ? -2.676 6.715 -12.5 1 95.69 247 LYS A C 1
ATOM 2009 O O . LYS A 1 247 ? -2.264 7.875 -12.414 1 95.69 247 LYS A O 1
ATOM 2014 N N . ILE A 1 248 ? -2.893 6.105 -13.633 1 94.69 248 ILE A N 1
ATOM 2015 C CA . ILE A 1 248 ? -2.602 6.742 -14.914 1 94.69 248 ILE A CA 1
ATOM 2016 C C . ILE A 1 248 ? -3.48 7.977 -15.094 1 94.69 248 ILE A C 1
ATOM 2018 O O . ILE A 1 248 ? -2.996 9.039 -15.484 1 94.69 248 ILE A O 1
ATOM 2022 N N . ARG A 1 249 ? -4.719 7.84 -14.773 1 96.38 249 ARG A N 1
ATOM 2023 C CA . ARG A 1 249 ? -5.684 8.922 -14.906 1 96.38 249 ARG A CA 1
ATOM 2024 C C . ARG A 1 249 ? -5.309 10.109 -14.023 1 96.38 249 ARG A C 1
ATOM 2026 O O . ARG A 1 249 ? -5.336 11.258 -14.469 1 96.38 249 ARG A O 1
ATOM 2033 N N . LEU A 1 250 ? -4.941 9.859 -12.812 1 97.75 250 LEU A N 1
ATOM 2034 C CA . LEU A 1 250 ? -4.605 10.914 -11.867 1 97.75 250 LEU A CA 1
ATOM 2035 C C . LEU A 1 250 ? -3.326 11.633 -12.281 1 97.75 250 LEU A C 1
ATOM 2037 O O . LEU A 1 250 ? -3.219 12.852 -12.141 1 97.75 250 LEU A O 1
ATOM 2041 N N . LYS A 1 251 ? -2.359 10.883 -12.797 1 96 251 LYS A N 1
ATOM 2042 C CA . LYS A 1 251 ? -1.128 11.484 -13.305 1 96 251 LYS A CA 1
ATOM 2043 C C . LYS A 1 251 ? -1.414 12.422 -14.477 1 96 251 LYS A C 1
ATOM 2045 O O . LYS A 1 251 ? -0.859 13.516 -14.555 1 96 251 LYS A O 1
ATOM 2050 N N . LYS A 1 252 ? -2.268 12.023 -15.312 1 96.06 252 LYS A N 1
ATOM 2051 C CA . LYS A 1 252 ? -2.637 12.82 -16.469 1 96.06 252 LYS A CA 1
ATOM 2052 C C . LYS A 1 252 ? -3.352 14.102 -16.062 1 96.06 252 LYS A C 1
ATOM 2054 O O . LYS A 1 252 ? -3.238 15.133 -16.719 1 96.06 252 LYS A O 1
ATOM 2059 N N . LEU A 1 253 ? -4.035 14.07 -14.953 1 95.88 253 LEU A N 1
ATOM 2060 C CA . LEU A 1 253 ? -4.836 15.203 -14.5 1 95.88 253 LEU A CA 1
ATOM 2061 C C . LEU A 1 253 ? -3.967 16.234 -13.789 1 95.88 253 LEU A C 1
ATOM 2063 O O . LEU A 1 253 ? -4.398 17.359 -13.562 1 95.88 253 LEU A O 1
ATOM 2067 N N . GLY A 1 254 ? -2.76 15.703 -13.352 1 95.38 254 GLY A N 1
ATOM 2068 C CA . GLY A 1 254 ? -1.866 16.719 -12.828 1 95.38 254 GLY A CA 1
ATOM 2069 C C . GLY A 1 254 ? -1.189 16.312 -11.531 1 95.38 254 GLY A C 1
ATOM 2070 O O . GLY A 1 254 ? -0.407 17.094 -10.969 1 95.38 254 GLY A O 1
ATOM 2071 N N . ALA A 1 255 ? -1.493 15.156 -11 1 97.06 255 ALA A N 1
ATOM 2072 C CA . ALA A 1 255 ? -0.764 14.688 -9.828 1 97.06 255 ALA A CA 1
ATOM 2073 C C . ALA A 1 255 ? 0.711 14.469 -10.148 1 97.06 255 ALA A C 1
ATOM 2075 O O . ALA A 1 255 ? 1.047 13.906 -11.195 1 97.06 255 ALA A O 1
ATOM 2076 N N . ASP A 1 256 ? 1.571 14.992 -9.312 1 94.5 256 ASP A N 1
ATOM 2077 C CA . ASP A 1 256 ? 3.002 14.797 -9.523 1 94.5 256 ASP A CA 1
ATOM 2078 C C . ASP A 1 256 ? 3.422 13.367 -9.188 1 94.5 256 ASP A C 1
ATOM 2080 O O . ASP A 1 256 ? 4.266 12.789 -9.867 1 94.5 256 ASP A O 1
ATOM 2084 N N . LYS A 1 257 ? 2.887 12.867 -8.102 1 92.62 257 LYS A N 1
ATOM 2085 C CA . LYS A 1 257 ? 3.15 11.5 -7.66 1 92.62 257 LYS A CA 1
ATOM 2086 C C . LYS A 1 257 ? 1.854 10.781 -7.305 1 92.62 257 LYS A C 1
ATOM 2088 O O . LYS A 1 257 ? 0.946 11.375 -6.719 1 92.62 257 LYS A O 1
ATOM 2093 N N . VAL A 1 258 ? 1.74 9.578 -7.816 1 95.5 258 VAL A N 1
ATOM 2094 C CA . VAL A 1 258 ? 0.576 8.758 -7.496 1 95.5 258 VAL A CA 1
ATOM 2095 C C . VAL A 1 258 ? 1.029 7.383 -7.02 1 95.5 258 VAL A C 1
ATOM 2097 O O . VAL A 1 258 ? 1.861 6.738 -7.664 1 95.5 258 VAL A O 1
ATOM 2100 N N . VAL A 1 259 ? 0.532 6.977 -5.895 1 92.25 259 VAL A N 1
ATOM 2101 C CA . VAL A 1 259 ? 0.862 5.664 -5.355 1 92.25 259 VAL A CA 1
ATOM 2102 C C . VAL A 1 259 ? -0.329 4.723 -5.52 1 92.25 259 VAL A C 1
ATOM 2104 O O . VAL A 1 259 ? -1.398 4.957 -4.953 1 92.25 259 VAL A O 1
ATOM 2107 N N . ALA A 1 260 ? -0.134 3.732 -6.32 1 93.31 260 ALA A N 1
ATOM 2108 C CA . ALA A 1 260 ? -1.159 2.703 -6.473 1 93.31 260 ALA A CA 1
ATOM 2109 C C . ALA A 1 260 ? -1.002 1.613 -5.414 1 93.31 260 ALA A C 1
ATOM 2111 O O . ALA A 1 260 ? 0.032 0.942 -5.355 1 93.31 260 ALA A O 1
ATOM 2112 N N . THR A 1 261 ? -1.999 1.412 -4.672 1 91.62 261 THR A N 1
ATOM 2113 C CA . THR A 1 261 ? -1.948 0.5 -3.533 1 91.62 261 THR A CA 1
ATOM 2114 C C . THR A 1 261 ? -1.674 -0.928 -3.996 1 91.62 261 THR A C 1
ATOM 2116 O O . THR A 1 261 ? -0.839 -1.624 -3.414 1 91.62 261 THR A O 1
ATOM 2119 N N . PRO A 1 262 ? -2.377 -1.451 -5.066 1 92.06 262 PRO A N 1
ATOM 2120 C CA . PRO A 1 262 ? -2.143 -2.838 -5.473 1 92.06 262 PRO A CA 1
ATOM 2121 C C . PRO A 1 262 ? -0.694 -3.096 -5.883 1 92.06 262 PRO A C 1
ATOM 2123 O O . PRO A 1 262 ? -0.122 -4.129 -5.527 1 92.06 262 PRO A O 1
ATOM 2126 N N . SER A 1 263 ? -0.133 -2.182 -6.625 1 90.19 263 SER A N 1
ATOM 2127 C CA . SER A 1 263 ? 1.254 -2.342 -7.055 1 90.19 263 SER A CA 1
ATOM 2128 C C . SER A 1 263 ? 2.209 -2.287 -5.867 1 90.19 263 SER A C 1
ATOM 2130 O O . SER A 1 263 ? 3.174 -3.049 -5.801 1 90.19 263 SER A O 1
ATOM 2132 N N . LEU A 1 264 ? 1.921 -1.366 -5.02 1 88.88 264 LEU A N 1
ATOM 2133 C CA . LEU A 1 264 ? 2.736 -1.227 -3.818 1 88.88 264 LEU A CA 1
ATOM 2134 C C . LEU A 1 264 ? 2.688 -2.496 -2.977 1 88.88 264 LEU A C 1
ATOM 2136 O O . LEU A 1 264 ? 3.725 -2.99 -2.527 1 88.88 264 LEU A O 1
ATOM 2140 N N . MET A 1 265 ? 1.543 -3.025 -2.742 1 89.31 265 MET A N 1
ATOM 2141 C CA . MET A 1 265 ? 1.332 -4.266 -1.999 1 89.31 265 MET A CA 1
ATOM 2142 C C . MET A 1 265 ? 2.061 -5.43 -2.662 1 89.31 265 MET A C 1
ATOM 2144 O O . MET A 1 265 ? 2.744 -6.203 -1.991 1 89.31 265 MET A O 1
ATOM 2148 N N . ALA A 1 266 ? 1.875 -5.52 -3.932 1 89.88 266 ALA A N 1
ATOM 2149 C CA . ALA A 1 266 ? 2.486 -6.605 -4.691 1 89.88 266 ALA A CA 1
ATOM 2150 C C . ALA A 1 266 ? 4.004 -6.594 -4.543 1 89.88 266 ALA A C 1
ATOM 2152 O O . ALA A 1 266 ? 4.625 -7.637 -4.328 1 89.88 266 ALA A O 1
ATOM 2153 N N . LYS A 1 267 ? 4.559 -5.398 -4.66 1 83.19 267 LYS A N 1
ATOM 2154 C CA . LYS A 1 267 ? 6.008 -5.262 -4.531 1 83.19 267 LYS A CA 1
ATOM 2155 C C . LYS A 1 267 ? 6.477 -5.68 -3.139 1 83.19 267 LYS A C 1
ATOM 2157 O O . LYS A 1 267 ? 7.473 -6.391 -3.002 1 83.19 267 LYS A O 1
ATOM 2162 N N . ARG A 1 268 ? 5.727 -5.262 -2.18 1 84.94 268 ARG A N 1
ATOM 2163 C CA . ARG A 1 268 ? 6.102 -5.566 -0.803 1 84.94 268 ARG A CA 1
ATOM 2164 C C . ARG A 1 268 ? 5.961 -7.059 -0.516 1 84.94 268 ARG A C 1
ATOM 2166 O O . ARG A 1 268 ? 6.863 -7.676 0.052 1 84.94 268 ARG A O 1
ATOM 2173 N N . VAL A 1 269 ? 4.891 -7.668 -0.885 1 89.06 269 VAL A N 1
ATOM 2174 C CA . VAL A 1 269 ? 4.637 -9.086 -0.651 1 89.06 269 VAL A CA 1
ATOM 2175 C C . VAL A 1 269 ? 5.656 -9.922 -1.42 1 89.06 269 VAL A C 1
ATOM 2177 O O . VAL A 1 269 ? 6.164 -10.922 -0.901 1 89.06 269 VAL A O 1
ATOM 2180 N N . SER A 1 270 ? 5.906 -9.547 -2.688 1 86.69 270 SER A N 1
ATOM 2181 C CA . SER A 1 270 ? 6.902 -10.25 -3.488 1 86.69 270 SER A CA 1
ATOM 2182 C C . SER A 1 270 ? 8.266 -10.25 -2.801 1 86.69 270 SER A C 1
ATOM 2184 O O . SER A 1 270 ? 8.938 -11.281 -2.738 1 86.69 270 SER A O 1
ATOM 2186 N N . ALA A 1 271 ? 8.648 -9.078 -2.262 1 78.38 271 ALA A N 1
ATOM 2187 C CA . ALA A 1 271 ? 9.914 -8.969 -1.55 1 78.38 271 ALA A CA 1
ATOM 2188 C C . ALA A 1 271 ? 9.945 -9.891 -0.333 1 78.38 271 ALA A C 1
ATOM 2190 O O . ALA A 1 271 ? 10.945 -10.562 -0.079 1 78.38 271 ALA A O 1
ATOM 2191 N N . MET A 1 272 ? 8.852 -9.953 0.38 1 82 272 MET A N 1
ATOM 2192 C CA . MET A 1 272 ? 8.758 -10.781 1.577 1 82 272 MET A CA 1
ATOM 2193 C C . MET A 1 272 ? 8.82 -12.258 1.221 1 82 272 MET A C 1
ATOM 2195 O O . MET A 1 272 ? 9.344 -13.062 1.987 1 82 272 MET A O 1
ATOM 2199 N N . ALA A 1 273 ? 8.211 -12.555 0.09 1 85.56 273 ALA A N 1
ATOM 2200 C CA . ALA A 1 273 ? 8.18 -13.945 -0.356 1 85.56 273 ALA A CA 1
ATOM 2201 C C . ALA A 1 273 ? 9.555 -14.414 -0.817 1 85.56 273 ALA A C 1
ATOM 2203 O O . ALA A 1 273 ? 9.961 -15.539 -0.537 1 85.56 273 ALA A O 1
ATOM 2204 N N . ILE A 1 274 ? 10.227 -13.523 -1.489 1 75.81 274 ILE A N 1
ATOM 2205 C CA . ILE A 1 274 ? 11.5 -13.875 -2.105 1 75.81 274 ILE A CA 1
ATOM 2206 C C . ILE A 1 274 ? 12.617 -13.781 -1.071 1 75.81 274 ILE A C 1
ATOM 2208 O O . ILE A 1 274 ? 13.508 -14.633 -1.031 1 75.81 274 ILE A O 1
ATOM 2212 N N . ARG A 1 275 ? 12.539 -12.648 -0.292 1 71.62 275 ARG A N 1
ATOM 2213 C CA . ARG A 1 275 ? 13.594 -12.375 0.682 1 71.62 275 ARG A CA 1
ATOM 2214 C C . ARG A 1 275 ? 13 -12.117 2.066 1 71.62 275 ARG A C 1
ATOM 2216 O O . ARG A 1 275 ? 13.078 -11 2.578 1 71.62 275 ARG A O 1
ATOM 2223 N N . PRO A 1 276 ? 12.555 -13.023 2.689 1 65.75 276 PRO A N 1
ATOM 2224 C CA . PRO A 1 276 ? 11.883 -12.82 3.975 1 65.75 276 PRO A CA 1
ATOM 2225 C C . PRO A 1 276 ? 12.773 -12.133 5.004 1 65.75 276 PRO A C 1
ATOM 2227 O O . PRO A 1 276 ? 12.273 -11.438 5.898 1 65.75 276 PRO A O 1
ATOM 2230 N N . ASP A 1 277 ? 14.086 -12.148 4.785 1 60.28 277 ASP A N 1
ATOM 2231 C CA . ASP A 1 277 ? 15.023 -11.602 5.754 1 60.28 277 ASP A CA 1
ATOM 2232 C C . ASP A 1 277 ? 15.367 -10.141 5.434 1 60.28 277 ASP A C 1
ATOM 2234 O O . ASP A 1 277 ? 15.906 -9.422 6.273 1 60.28 277 ASP A O 1
ATOM 2238 N N . MET A 1 278 ? 15.023 -9.602 4.219 1 58.62 278 MET A N 1
ATOM 2239 C CA . MET A 1 278 ? 15.367 -8.25 3.77 1 58.62 278 MET A CA 1
ATOM 2240 C C . MET A 1 278 ? 14.344 -7.238 4.281 1 58.62 278 MET A C 1
ATOM 2242 O O . MET A 1 278 ? 14.656 -6.051 4.406 1 58.62 278 MET A O 1
ATOM 2246 N N . GLU A 1 279 ? 13.117 -7.59 4.645 1 55.69 279 GLU A N 1
ATOM 2247 C CA . GLU A 1 279 ? 12 -6.703 4.98 1 55.69 279 GLU A CA 1
ATOM 2248 C C . GLU A 1 279 ? 12.438 -5.621 5.965 1 55.69 279 GLU A C 1
ATOM 2250 O O . GLU A 1 279 ? 12.109 -4.449 5.793 1 55.69 279 GLU A O 1
ATOM 2255 N N . ASN A 1 280 ? 13.18 -5.965 6.895 1 56.59 280 ASN A N 1
ATOM 2256 C CA . ASN A 1 280 ? 13.508 -5.062 7.996 1 56.59 280 ASN A CA 1
ATOM 2257 C C . ASN A 1 280 ? 14.531 -4.012 7.578 1 56.59 280 ASN A C 1
ATOM 2259 O O . ASN A 1 280 ? 14.547 -2.904 8.117 1 56.59 280 ASN A O 1
ATOM 2263 N N . ILE A 1 281 ? 15.125 -4.305 6.555 1 58.16 281 ILE A N 1
ATOM 2264 C CA . ILE A 1 281 ? 16.219 -3.418 6.184 1 58.16 281 ILE A CA 1
ATOM 2265 C C . ILE A 1 281 ? 15.664 -2.166 5.512 1 58.16 281 ILE A C 1
ATOM 2267 O O . ILE A 1 281 ? 16.094 -1.049 5.812 1 58.16 281 ILE A O 1
ATOM 2271 N N . LEU A 1 282 ? 14.766 -2.33 4.613 1 59.25 282 LEU A N 1
ATOM 2272 C CA . LEU A 1 282 ? 14.195 -1.193 3.898 1 59.25 282 LEU A CA 1
ATOM 2273 C C . LEU A 1 282 ? 13.477 -0.253 4.859 1 59.25 282 LEU A C 1
ATOM 2275 O O . LEU A 1 282 ? 13.656 0.965 4.797 1 59.25 282 LEU A O 1
ATOM 2279 N N . ASP A 1 283 ? 12.719 -0.881 5.684 1 58.25 283 ASP A N 1
ATOM 2280 C CA . ASP A 1 283 ? 11.961 -0.113 6.668 1 58.25 283 ASP A CA 1
ATOM 2281 C C . ASP A 1 283 ? 12.898 0.649 7.605 1 58.25 283 ASP A C 1
ATOM 2283 O O . ASP A 1 283 ? 12.609 1.788 7.98 1 58.25 283 ASP A O 1
ATOM 2287 N N . GLU A 1 284 ? 13.953 -0.033 7.918 1 57.41 284 GLU A N 1
ATOM 2288 C CA . GLU A 1 284 ? 14.852 0.523 8.93 1 57.41 284 GLU A CA 1
ATOM 2289 C C . GLU A 1 284 ? 15.781 1.573 8.328 1 57.41 284 GLU A C 1
ATOM 2291 O O . GLU A 1 284 ? 16.094 2.572 8.977 1 57.41 284 GLU A O 1
ATOM 2296 N N . PHE A 1 285 ? 16.062 1.367 7.148 1 57.84 285 PHE A N 1
ATOM 2297 C CA . PHE A 1 285 ? 17.203 2.17 6.699 1 57.84 285 PHE A CA 1
ATOM 2298 C C . PHE A 1 285 ? 16.781 3.104 5.57 1 57.84 285 PHE A C 1
ATOM 2300 O O . PHE A 1 285 ? 17.484 4.078 5.277 1 57.84 285 PHE A O 1
ATOM 2307 N N . LEU A 1 286 ? 15.617 2.822 5 1 57.19 286 LEU A N 1
ATOM 2308 C CA . LEU A 1 286 ? 15.398 3.613 3.795 1 57.19 286 LEU A CA 1
ATOM 2309 C C . LEU A 1 286 ? 14.172 4.504 3.945 1 57.19 286 LEU A C 1
ATOM 2311 O O . LEU A 1 286 ? 14.062 5.535 3.279 1 57.19 286 LEU A O 1
ATOM 2315 N N . TYR A 1 287 ? 13.312 4.199 4.773 1 53.72 287 TYR A N 1
ATOM 2316 C CA . TYR A 1 287 ? 12.047 4.93 4.777 1 53.72 287 TYR A CA 1
ATOM 2317 C C . TYR A 1 287 ? 12 5.938 5.918 1 53.72 287 TYR A C 1
ATOM 2319 O O . TYR A 1 287 ? 11.086 6.758 5.996 1 53.72 287 TYR A O 1
ATOM 2327 N N . LYS A 1 288 ? 13.055 5.891 6.777 1 52.22 288 LYS A N 1
ATOM 2328 C CA . LYS A 1 288 ? 13.039 6.852 7.875 1 52.22 288 LYS A CA 1
ATOM 2329 C C . LYS A 1 288 ? 13.789 8.125 7.496 1 52.22 288 LYS A C 1
ATOM 2331 O O . LYS A 1 288 ? 14.75 8.078 6.723 1 52.22 288 LYS A O 1
ATOM 2336 N N . ILE A 1 289 ? 13.148 9.328 7.707 1 48.62 289 ILE A N 1
ATOM 2337 C CA . ILE A 1 289 ? 13.828 10.609 7.504 1 48.62 289 ILE A CA 1
ATOM 2338 C C . ILE A 1 289 ? 15.227 10.547 8.109 1 48.62 289 ILE A C 1
ATOM 2340 O O . ILE A 1 289 ? 16.203 10.977 7.484 1 48.62 289 ILE A O 1
ATOM 2344 N N . ASP A 1 290 ? 15.32 10.07 9.352 1 52.38 290 ASP A N 1
ATOM 2345 C CA . ASP A 1 290 ? 16.625 10.031 10.016 1 52.38 290 ASP A CA 1
ATOM 2346 C C . ASP A 1 290 ? 17.391 8.766 9.648 1 52.38 290 ASP A C 1
ATOM 2348 O O . ASP A 1 290 ? 18.094 8.195 10.484 1 52.38 290 ASP A O 1
ATOM 2352 N N . THR A 1 291 ? 17.016 8.375 8.43 1 57.69 291 THR A N 1
ATOM 2353 C CA . THR A 1 291 ? 17.734 7.164 8.07 1 57.69 291 THR A CA 1
ATOM 2354 C C . THR A 1 291 ? 19.234 7.438 7.973 1 57.69 291 THR A C 1
ATOM 2356 O O . THR A 1 291 ? 19.656 8.414 7.344 1 57.69 291 THR A O 1
ATOM 2359 N N . PRO A 1 292 ? 19.953 6.695 8.672 1 62.31 292 PRO A N 1
ATOM 2360 C CA . PRO A 1 292 ? 21.406 6.914 8.625 1 62.31 292 PRO A CA 1
ATOM 2361 C C . PRO A 1 292 ? 21.984 6.676 7.23 1 62.31 292 PRO A C 1
ATOM 2363 O O . PRO A 1 292 ? 23.016 7.254 6.883 1 62.31 292 PRO A O 1
ATOM 2366 N N . ILE A 1 293 ? 21.156 5.934 6.332 1 72.75 293 ILE A N 1
ATOM 2367 C CA . ILE A 1 293 ? 21.719 5.602 5.027 1 72.75 293 ILE A CA 1
ATOM 2368 C C . ILE A 1 293 ? 20.734 5.996 3.928 1 72.75 293 ILE A C 1
ATOM 2370 O O . ILE A 1 293 ? 19.531 5.75 4.043 1 72.75 293 ILE A O 1
ATOM 2374 N N . ALA A 1 294 ? 21.156 6.789 3.057 1 73.12 294 ALA A N 1
ATOM 2375 C CA . ALA A 1 294 ? 20.391 7.18 1.878 1 73.12 294 ALA A CA 1
ATOM 2376 C C . ALA A 1 294 ? 21.047 6.664 0.6 1 73.12 294 ALA A C 1
ATOM 2378 O O . ALA A 1 294 ? 22.234 6.34 0.592 1 73.12 294 ALA A O 1
ATOM 2379 N N . MET A 1 295 ? 20.141 6.41 -0.431 1 77.69 295 MET A N 1
ATOM 2380 C CA . MET A 1 295 ? 20.625 6.012 -1.753 1 77.69 295 MET A CA 1
ATOM 2381 C C . MET A 1 295 ? 20.078 6.945 -2.83 1 77.69 295 MET A C 1
ATOM 2383 O O . MET A 1 295 ? 18.906 7.301 -2.816 1 77.69 295 MET A O 1
ATOM 2387 N N . GLU A 1 296 ? 20.953 7.453 -3.691 1 78.31 296 GLU A N 1
ATOM 2388 C CA . GLU A 1 296 ? 20.531 8.32 -4.785 1 78.31 296 GLU A CA 1
ATOM 2389 C C . GLU A 1 296 ? 21.406 8.117 -6.023 1 78.31 296 GLU A C 1
ATOM 2391 O O . GLU A 1 296 ? 22.562 7.695 -5.918 1 78.31 296 GLU A O 1
ATOM 2396 N N . GLU A 1 297 ? 20.734 8.438 -7.156 1 82.56 297 GLU A N 1
ATOM 2397 C CA . GLU A 1 297 ? 21.484 8.406 -8.406 1 82.56 297 GLU A CA 1
ATOM 2398 C C . GLU A 1 297 ? 21.922 9.812 -8.82 1 82.56 297 GLU A C 1
ATOM 2400 O O . GLU A 1 297 ? 21.188 10.773 -8.648 1 82.56 297 GLU A O 1
ATOM 2405 N N . VAL A 1 298 ? 23.172 9.891 -9.281 1 88.31 298 VAL A N 1
ATOM 2406 C CA . VAL A 1 298 ? 23.688 11.172 -9.766 1 88.31 298 VAL A CA 1
ATOM 2407 C C . VAL A 1 298 ? 24.125 11.039 -11.227 1 88.31 298 VAL A C 1
ATOM 2409 O O . VAL A 1 298 ? 24.844 10.117 -11.578 1 88.31 298 VAL A O 1
ATOM 2412 N N . PHE A 1 299 ? 23.625 11.922 -12.016 1 90 299 PHE A N 1
ATOM 2413 C CA . PHE A 1 299 ? 23.984 11.953 -13.43 1 90 299 PHE A CA 1
ATOM 2414 C C . PHE A 1 299 ? 25.281 12.727 -13.648 1 90 299 PHE A C 1
ATOM 2416 O O . PHE A 1 299 ? 25.406 13.875 -13.211 1 90 299 PHE A O 1
ATOM 2423 N N . VAL A 1 300 ? 26.203 12.062 -14.289 1 92.69 300 VAL A N 1
ATOM 2424 C CA . VAL A 1 300 ? 27.484 12.688 -14.578 1 92.69 300 VAL A CA 1
ATOM 2425 C C . VAL A 1 300 ? 27.484 13.25 -16 1 92.69 300 VAL A C 1
ATOM 2427 O O . VAL A 1 300 ? 27.609 12.492 -16.969 1 92.69 300 VAL A O 1
ATOM 2430 N N . LYS A 1 301 ? 27.469 14.539 -16.094 1 91.62 301 LYS A N 1
ATOM 2431 C CA . LYS A 1 301 ? 27.484 15.203 -17.391 1 91.62 301 LYS A CA 1
ATOM 2432 C C . LYS A 1 301 ? 28.891 15.156 -18.016 1 91.62 301 LYS A C 1
ATOM 2434 O O . LYS A 1 301 ? 29.875 14.891 -17.312 1 91.62 301 LYS A O 1
ATOM 2439 N N . GLU A 1 302 ? 28.969 15.469 -19.328 1 92.12 302 GLU A N 1
ATOM 2440 C CA . GLU A 1 302 ? 30.219 15.461 -20.062 1 92.12 302 GLU A CA 1
ATOM 2441 C C . GLU A 1 302 ? 31.172 16.531 -19.547 1 92.12 302 GLU A C 1
ATOM 2443 O O . GLU A 1 302 ? 32.406 16.359 -19.609 1 92.12 302 GLU A O 1
ATOM 2448 N N . THR A 1 303 ? 30.656 17.547 -18.969 1 91.31 303 THR A N 1
ATOM 2449 C CA . THR A 1 303 ? 31.469 18.688 -18.531 1 91.31 303 THR A CA 1
ATOM 2450 C C . THR A 1 303 ? 31.969 18.469 -17.094 1 91.31 303 THR A C 1
ATOM 2452 O O . THR A 1 303 ? 32.75 19.281 -16.578 1 91.31 303 THR A O 1
ATOM 2455 N N . SER A 1 304 ? 31.531 17.422 -16.484 1 92.88 304 SER A N 1
ATOM 2456 C CA . SER A 1 304 ? 31.906 17.188 -15.086 1 92.88 304 SER A CA 1
ATOM 2457 C C . SER A 1 304 ? 33.406 16.891 -14.953 1 92.88 304 SER A C 1
ATOM 2459 O O . SER A 1 304 ? 33.969 16.203 -15.805 1 92.88 304 SER A O 1
ATOM 2461 N N . TRP A 1 305 ? 34.062 17.391 -13.914 1 92.25 305 TRP A N 1
ATOM 2462 C CA . TRP A 1 305 ? 35.5 17.219 -13.68 1 92.25 305 TRP A CA 1
ATOM 2463 C C . TRP A 1 305 ? 35.812 15.75 -13.406 1 92.25 305 TRP A C 1
ATOM 2465 O O . TRP A 1 305 ? 36.969 15.328 -13.516 1 92.25 305 TRP A O 1
ATOM 2475 N N . VAL A 1 306 ? 34.812 14.984 -13.086 1 92.62 306 VAL A N 1
ATOM 2476 C CA . VAL A 1 306 ? 35.062 13.609 -12.641 1 92.62 306 VAL A CA 1
ATOM 2477 C C . VAL A 1 306 ? 35.188 12.688 -13.852 1 92.62 306 VAL A C 1
ATOM 2479 O O . VAL A 1 306 ? 35.688 11.562 -13.734 1 92.62 306 VAL A O 1
ATOM 2482 N N . VAL A 1 307 ? 34.812 13.18 -15 1 93.56 307 VAL A N 1
ATOM 2483 C CA . VAL A 1 307 ? 34.875 12.359 -16.203 1 93.56 307 VAL A CA 1
ATOM 2484 C C . VAL A 1 307 ? 36.312 11.992 -16.5 1 93.56 307 VAL A C 1
ATOM 2486 O O . VAL A 1 307 ? 37.188 12.859 -16.516 1 93.56 307 VAL A O 1
ATOM 2489 N N . GLY A 1 308 ? 36.562 10.758 -16.766 1 92.06 308 GLY A N 1
ATOM 2490 C CA . GLY A 1 308 ? 37.906 10.289 -17.078 1 92.06 308 GLY A CA 1
ATOM 2491 C C . GLY A 1 308 ? 38.75 9.977 -15.852 1 92.06 308 GLY A C 1
ATOM 2492 O O . GLY A 1 308 ? 39.906 9.57 -15.969 1 92.06 308 GLY A O 1
ATOM 2493 N N . ARG A 1 309 ? 38.188 10.156 -14.703 1 92.25 309 ARG A N 1
ATOM 2494 C CA . ARG A 1 309 ? 38.906 9.852 -13.461 1 92.25 309 ARG A CA 1
ATOM 2495 C C . ARG A 1 309 ? 38.438 8.5 -12.898 1 92.25 309 ARG A C 1
ATOM 2497 O O . ARG A 1 309 ? 37.375 8 -13.25 1 92.25 309 ARG A O 1
ATOM 2504 N N . GLU A 1 310 ? 39.281 8.023 -12.109 1 93.62 310 GLU A N 1
ATOM 2505 C CA . GLU A 1 310 ? 38.938 6.777 -11.422 1 93.62 310 GLU A CA 1
ATOM 2506 C C . GLU A 1 310 ? 38.156 7.059 -10.133 1 93.62 310 GLU A C 1
ATOM 2508 O O . GLU A 1 310 ? 38.281 8.133 -9.547 1 93.62 310 GLU A O 1
ATOM 2513 N N . LEU A 1 311 ? 37.375 6.082 -9.719 1 91.44 311 LEU A N 1
ATOM 2514 C CA . LEU A 1 311 ? 36.562 6.227 -8.531 1 91.44 311 LEU A CA 1
ATOM 2515 C C . LEU A 1 311 ? 37.406 6.527 -7.301 1 91.44 311 LEU A C 1
ATOM 2517 O O . LEU A 1 311 ? 37 7.328 -6.449 1 91.44 311 LEU A O 1
ATOM 2521 N N . LYS A 1 312 ? 38.594 5.941 -7.215 1 87.69 312 LYS A N 1
ATOM 2522 C CA . LYS A 1 312 ? 39.469 6.109 -6.055 1 87.69 312 LYS A CA 1
ATOM 2523 C C . LYS A 1 312 ? 39.938 7.555 -5.938 1 87.69 312 LYS A C 1
ATOM 2525 O O . LYS A 1 312 ? 40.219 8.039 -4.836 1 87.69 312 LYS A O 1
ATOM 2530 N N . ASP A 1 313 ? 40 8.203 -7.035 1 87.75 313 ASP A N 1
ATOM 2531 C CA . ASP A 1 313 ? 40.5 9.57 -7.062 1 87.75 313 ASP A CA 1
ATOM 2532 C C . ASP A 1 313 ? 39.5 10.539 -6.438 1 87.75 313 ASP A C 1
ATOM 2534 O O . ASP A 1 313 ? 39.875 11.633 -6.012 1 87.75 313 ASP A O 1
ATOM 2538 N N . LEU A 1 314 ? 38.344 10.141 -6.398 1 88 314 LEU A N 1
ATOM 2539 C CA . LEU A 1 314 ? 37.312 11.039 -5.91 1 88 314 LEU A CA 1
ATOM 2540 C C . LEU A 1 314 ? 37.25 11.047 -4.383 1 88 314 LEU A C 1
ATOM 2542 O O . LEU A 1 314 ? 36.781 12 -3.773 1 88 314 LEU A O 1
ATOM 2546 N N . ARG A 1 315 ? 37.719 9.984 -3.723 1 85.88 315 ARG A N 1
ATOM 2547 C CA . ARG A 1 315 ? 37.75 9.82 -2.273 1 85.88 315 ARG A CA 1
ATOM 2548 C C . ARG A 1 315 ? 36.438 10.227 -1.636 1 85.88 315 ARG A C 1
ATOM 2550 O O . ARG A 1 315 ? 36.406 10.984 -0.667 1 85.88 315 ARG A O 1
ATOM 2557 N N . LEU A 1 316 ? 35.375 9.781 -2.242 1 89.25 316 LEU A N 1
ATOM 2558 C CA . LEU A 1 316 ? 34.031 10.156 -1.786 1 89.25 316 LEU A CA 1
ATOM 2559 C C . LEU A 1 316 ? 33.719 9.555 -0.413 1 89.25 316 LEU A C 1
ATOM 2561 O O . LEU A 1 316 ? 33.125 10.211 0.437 1 89.25 316 LEU A O 1
ATOM 2565 N N . ARG A 1 317 ? 34.125 8.352 -0.225 1 85.94 317 ARG A N 1
ATOM 2566 C CA . ARG A 1 317 ? 33.812 7.68 1.036 1 85.94 317 ARG A CA 1
ATOM 2567 C C . ARG A 1 317 ? 34.562 8.336 2.195 1 85.94 317 ARG A C 1
ATOM 2569 O O . ARG A 1 317 ? 33.969 8.578 3.254 1 85.94 317 ARG A O 1
ATOM 2576 N N . ASP A 1 318 ? 35.812 8.688 1.986 1 84.31 318 ASP A N 1
ATOM 2577 C CA . ASP A 1 318 ? 36.656 9.258 3.033 1 84.31 318 ASP A CA 1
ATOM 2578 C C . ASP A 1 318 ? 36.25 10.695 3.346 1 84.31 318 ASP A C 1
ATOM 2580 O O . ASP A 1 318 ? 36.281 11.117 4.504 1 84.31 318 ASP A O 1
ATOM 2584 N N . THR A 1 319 ? 35.875 11.367 2.336 1 86.31 319 THR A N 1
ATOM 2585 C CA . THR A 1 319 ? 35.656 12.797 2.508 1 86.31 319 THR A CA 1
ATOM 2586 C C . THR A 1 319 ? 34.188 13.07 2.818 1 86.31 319 THR A C 1
ATOM 2588 O O . THR A 1 319 ? 33.875 13.977 3.598 1 86.31 319 THR A O 1
ATOM 2591 N N . LEU A 1 320 ? 33.344 12.305 2.199 1 89.12 320 LEU A N 1
ATOM 2592 C CA . LEU A 1 320 ? 31.922 12.664 2.287 1 89.12 320 LEU A CA 1
ATOM 2593 C C . LEU A 1 320 ? 31.109 11.523 2.879 1 89.12 320 LEU A C 1
ATOM 2595 O O . LEU A 1 320 ? 29.891 11.641 3.031 1 89.12 320 LEU A O 1
ATOM 2599 N N . LYS A 1 321 ? 31.719 10.414 3.213 1 88 321 LYS A N 1
ATOM 2600 C CA . LYS A 1 321 ? 31.016 9.242 3.736 1 88 321 LYS A CA 1
ATOM 2601 C C . LYS A 1 321 ? 29.969 8.734 2.752 1 88 321 LYS A C 1
ATOM 2603 O O . LYS A 1 321 ? 28.828 8.461 3.135 1 88 321 LYS A O 1
ATOM 2608 N N . VAL A 1 322 ? 30.359 8.758 1.55 1 91.56 322 VAL A N 1
ATOM 2609 C CA . VAL A 1 322 ? 29.516 8.273 0.467 1 91.56 322 VAL A CA 1
ATOM 2610 C C . VAL A 1 322 ? 30.266 7.223 -0.348 1 91.56 322 VAL A C 1
ATOM 2612 O O . VAL A 1 322 ? 31.453 7.359 -0.596 1 91.56 322 VAL A O 1
ATOM 2615 N N . SER A 1 323 ? 29.547 6.141 -0.723 1 90.56 323 SER A N 1
ATOM 2616 C CA . SER A 1 323 ? 30.125 5.09 -1.552 1 90.56 323 SER A CA 1
ATOM 2617 C C . SER A 1 323 ? 29.359 4.934 -2.861 1 90.56 323 SER A C 1
ATOM 2619 O O . SER A 1 323 ? 28.125 5.078 -2.891 1 90.56 323 SER A O 1
ATOM 2621 N N . VAL A 1 324 ? 30.125 4.699 -3.896 1 91.19 324 VAL A N 1
ATOM 2622 C CA . VAL A 1 324 ? 29.516 4.387 -5.184 1 91.19 324 VAL A CA 1
ATOM 2623 C C . VAL A 1 324 ? 29.25 2.885 -5.281 1 91.19 324 VAL A C 1
ATOM 2625 O O . VAL A 1 324 ? 30.203 2.088 -5.293 1 91.19 324 VAL A O 1
ATOM 2628 N N . ILE A 1 325 ? 28.016 2.537 -5.379 1 88.81 325 ILE A N 1
ATOM 2629 C CA . ILE A 1 325 ? 27.719 1.108 -5.355 1 88.81 325 ILE A CA 1
ATOM 2630 C C . ILE A 1 325 ? 27.297 0.645 -6.746 1 88.81 325 ILE A C 1
ATOM 2632 O O . ILE A 1 325 ? 27.125 -0.553 -6.984 1 88.81 325 ILE A O 1
ATOM 2636 N N . GLY A 1 326 ? 27.125 1.514 -7.633 1 88.56 326 GLY A N 1
ATOM 2637 C CA . GLY A 1 326 ? 26.766 1.159 -9 1 88.56 326 GLY A CA 1
ATOM 2638 C C . GLY A 1 326 ? 27.016 2.281 -9.992 1 88.56 326 GLY A C 1
ATOM 2639 O O . GLY A 1 326 ? 27 3.457 -9.617 1 88.56 326 GLY A O 1
ATOM 2640 N N . ILE A 1 327 ? 27.25 1.865 -11.25 1 90.38 327 ILE A N 1
ATOM 2641 C CA . ILE A 1 327 ? 27.406 2.812 -12.352 1 90.38 327 ILE A CA 1
ATOM 2642 C C . ILE A 1 327 ? 26.562 2.352 -13.547 1 90.38 327 ILE A C 1
ATOM 2644 O O . ILE A 1 327 ? 26.703 1.208 -13.992 1 90.38 327 ILE A O 1
ATOM 2648 N N . THR A 1 328 ? 25.656 3.172 -13.891 1 88.06 328 THR A N 1
ATOM 2649 C CA . THR A 1 328 ? 24.938 2.924 -15.133 1 88.06 328 THR A CA 1
ATOM 2650 C C . THR A 1 328 ? 25.578 3.688 -16.297 1 88.06 328 THR A C 1
ATOM 2652 O O . THR A 1 328 ? 25.562 4.922 -16.312 1 88.06 328 THR A O 1
ATOM 2655 N N . GLU A 1 329 ? 26.078 2.973 -17.234 1 89.25 329 GLU A N 1
ATOM 2656 C CA . GLU A 1 329 ? 26.766 3.588 -18.375 1 89.25 329 GLU A CA 1
ATOM 2657 C C . GLU A 1 329 ? 25.75 4.121 -19.391 1 89.25 329 GLU A C 1
ATOM 2659 O O . GLU A 1 329 ? 24.562 3.857 -19.281 1 89.25 329 GLU A O 1
ATOM 2664 N N . ASN A 1 330 ? 26.297 4.934 -20.281 1 85.5 330 ASN A N 1
ATOM 2665 C CA . ASN A 1 330 ? 25.469 5.562 -21.297 1 85.5 330 ASN A CA 1
ATOM 2666 C C . ASN A 1 330 ? 24.766 4.523 -22.172 1 85.5 330 ASN A C 1
ATOM 2668 O O . ASN A 1 330 ? 23.672 4.77 -22.688 1 85.5 330 ASN A O 1
ATOM 2672 N N . ASN A 1 331 ? 25.359 3.367 -22.234 1 82.5 331 ASN A N 1
ATOM 2673 C CA . ASN A 1 331 ? 24.797 2.314 -23.062 1 82.5 331 ASN A CA 1
ATOM 2674 C C . ASN A 1 331 ? 23.75 1.504 -22.297 1 82.5 331 ASN A C 1
ATOM 2676 O O . ASN A 1 331 ? 23.188 0.542 -22.844 1 82.5 331 ASN A O 1
ATOM 2680 N N . GLY A 1 332 ? 23.594 1.808 -21.031 1 80.25 332 GLY A N 1
ATOM 2681 C CA . GLY A 1 332 ? 22.578 1.126 -20.234 1 80.25 332 GLY A CA 1
ATOM 2682 C C . GLY A 1 332 ? 23.141 0.011 -19.375 1 80.25 332 GLY A C 1
ATOM 2683 O O . GLY A 1 332 ? 22.406 -0.583 -18.578 1 80.25 332 GLY A O 1
ATOM 2684 N N . ARG A 1 333 ? 24.375 -0.242 -19.656 1 84.12 333 ARG A N 1
ATOM 2685 C CA . ARG A 1 333 ? 25.016 -1.297 -18.875 1 84.12 333 ARG A CA 1
ATOM 2686 C C . ARG A 1 333 ? 25.188 -0.872 -17.422 1 84.12 333 ARG A C 1
ATOM 2688 O O . ARG A 1 333 ? 25.656 0.239 -17.141 1 84.12 333 ARG A O 1
ATOM 2695 N N . PHE A 1 334 ? 24.766 -1.769 -16.531 1 86.19 334 PHE A N 1
ATOM 2696 C CA . PHE A 1 334 ? 24.906 -1.504 -15.109 1 86.19 334 PHE A CA 1
ATOM 2697 C C . PHE A 1 334 ? 26.094 -2.273 -14.531 1 86.19 334 PHE A C 1
ATOM 2699 O O . PHE A 1 334 ? 26.125 -3.506 -14.586 1 86.19 334 PHE A O 1
ATOM 2706 N N . ILE A 1 335 ? 27.031 -1.462 -14.016 1 88.12 335 ILE A N 1
ATOM 2707 C CA . ILE A 1 335 ? 28.188 -2.049 -13.336 1 88.12 335 ILE A CA 1
ATOM 2708 C C . ILE A 1 335 ? 27.922 -2.084 -11.828 1 88.12 335 ILE A C 1
ATOM 2710 O O . ILE A 1 335 ? 27.875 -1.038 -11.18 1 88.12 335 ILE A O 1
ATOM 2714 N N . GLN A 1 336 ? 27.75 -3.287 -11.406 1 87.88 336 GLN A N 1
ATOM 2715 C CA . GLN A 1 336 ? 27.484 -3.48 -9.984 1 87.88 336 GLN A CA 1
ATOM 2716 C C . GLN A 1 336 ? 28.781 -3.438 -9.172 1 87.88 336 GLN A C 1
ATOM 2718 O O . GLN A 1 336 ? 29.766 -4.086 -9.531 1 87.88 336 GLN A O 1
ATOM 2723 N N . MET A 1 337 ? 28.75 -2.633 -8.094 1 87.75 337 MET A N 1
ATOM 2724 C CA . MET A 1 337 ? 29.875 -2.506 -7.164 1 87.75 337 MET A CA 1
ATOM 2725 C C . MET A 1 337 ? 31.188 -2.297 -7.922 1 87.75 337 MET A C 1
ATOM 2727 O O . MET A 1 337 ? 32.094 -3.123 -7.836 1 87.75 337 MET A O 1
ATOM 2731 N N . PRO A 1 338 ? 31.25 -1.179 -8.555 1 89.94 338 PRO A N 1
ATOM 2732 C CA . PRO A 1 338 ? 32.469 -0.909 -9.336 1 89.94 338 PRO A CA 1
ATOM 2733 C C . PRO A 1 338 ? 33.719 -0.889 -8.477 1 89.94 338 PRO A C 1
ATOM 2735 O O . PRO A 1 338 ? 33.688 -0.466 -7.32 1 89.94 338 PRO A O 1
ATOM 2738 N N . LYS A 1 339 ? 34.812 -1.276 -9.133 1 88.06 339 LYS A N 1
ATOM 2739 C CA . LYS A 1 339 ? 36.125 -1.266 -8.461 1 88.06 339 LYS A CA 1
ATOM 2740 C C . LYS A 1 339 ? 36.656 0.155 -8.344 1 88.06 339 LYS A C 1
ATOM 2742 O O . LYS A 1 339 ? 36.188 1.069 -9.016 1 88.06 339 LYS A O 1
ATOM 2747 N N . ALA A 1 340 ? 37.625 0.244 -7.508 1 86.88 340 ALA A N 1
ATOM 2748 C CA . ALA A 1 340 ? 38.25 1.544 -7.254 1 86.88 340 ALA A CA 1
ATOM 2749 C C . ALA A 1 340 ? 38.875 2.115 -8.523 1 86.88 340 ALA A C 1
ATOM 2751 O O . ALA A 1 340 ? 38.875 3.332 -8.719 1 86.88 340 ALA A O 1
ATOM 2752 N N . GLU A 1 341 ? 39.219 1.229 -9.43 1 90.88 341 GLU A N 1
ATOM 2753 C CA . GLU A 1 341 ? 39.938 1.643 -10.625 1 90.88 341 GLU A CA 1
ATOM 2754 C C . GLU A 1 341 ? 39 1.906 -11.789 1 90.88 341 GLU A C 1
ATOM 2756 O O . GLU A 1 341 ? 39.406 2.322 -12.867 1 90.88 341 GLU A O 1
ATOM 2761 N N . THR A 1 342 ? 37.781 1.803 -11.477 1 92 342 THR A N 1
ATOM 2762 C CA . THR A 1 342 ? 36.812 2.02 -12.547 1 92 342 THR A CA 1
ATOM 2763 C C . THR A 1 342 ? 36.75 3.49 -12.945 1 92 342 THR A C 1
ATOM 2765 O O . THR A 1 342 ? 36.719 4.371 -12.086 1 92 342 THR A O 1
ATOM 2768 N N . MET A 1 343 ? 36.812 3.67 -14.234 1 93.38 343 MET A N 1
ATOM 2769 C CA . MET A 1 343 ? 36.75 5.027 -14.766 1 93.38 343 MET A CA 1
ATOM 2770 C C . MET A 1 343 ? 35.312 5.492 -14.93 1 93.38 343 MET A C 1
ATOM 2772 O O . MET A 1 343 ? 34.438 4.719 -15.344 1 93.38 343 MET A O 1
ATOM 2776 N N . ILE A 1 344 ? 35.125 6.727 -14.648 1 93.81 344 ILE A N 1
ATOM 2777 C CA . ILE A 1 344 ? 33.812 7.32 -14.797 1 93.81 344 ILE A CA 1
ATOM 2778 C C . ILE A 1 344 ? 33.656 7.918 -16.203 1 93.81 344 ILE A C 1
ATOM 2780 O O . ILE A 1 344 ? 34.469 8.773 -16.594 1 93.81 344 ILE A O 1
ATOM 2784 N N . ASN A 1 345 ? 32.688 7.461 -16.875 1 93.12 345 ASN A N 1
ATOM 2785 C CA . ASN A 1 345 ? 32.438 7.945 -18.219 1 93.12 345 ASN A CA 1
ATOM 2786 C C . ASN A 1 345 ? 31.391 9.055 -18.234 1 93.12 345 ASN A C 1
ATOM 2788 O O . ASN A 1 345 ? 30.609 9.172 -17.297 1 93.12 345 ASN A O 1
ATOM 2792 N N . ALA A 1 346 ? 31.531 9.805 -19.375 1 92.88 346 ALA A N 1
ATOM 2793 C CA . ALA A 1 346 ? 30.531 10.844 -19.547 1 92.88 346 ALA A CA 1
ATOM 2794 C C . ALA A 1 346 ? 29.141 10.242 -19.766 1 92.88 346 ALA A C 1
ATOM 2796 O O . ALA A 1 346 ? 29.016 9.141 -20.328 1 92.88 346 ALA A O 1
ATOM 2797 N N . ASN A 1 347 ? 28.156 10.953 -19.281 1 92.94 347 ASN A N 1
ATOM 2798 C CA . ASN A 1 347 ? 26.75 10.594 -19.469 1 92.94 347 ASN A CA 1
ATOM 2799 C C . ASN A 1 347 ? 26.422 9.281 -18.766 1 92.94 347 ASN A C 1
ATOM 2801 O O . ASN A 1 347 ? 25.672 8.461 -19.297 1 92.94 347 ASN A O 1
ATOM 2805 N N . SER A 1 348 ? 27.109 9.078 -17.688 1 91.69 348 SER A N 1
ATOM 2806 C CA . SER A 1 348 ? 26.797 7.926 -16.859 1 91.69 348 SER A CA 1
ATOM 2807 C C . SER A 1 348 ? 26.062 8.344 -15.586 1 91.69 348 SER A C 1
ATOM 2809 O O . SER A 1 348 ? 25.984 9.531 -15.273 1 91.69 348 SER A O 1
ATOM 2811 N N . LYS A 1 349 ? 25.422 7.336 -14.898 1 90.75 349 LYS A N 1
ATOM 2812 C CA . LYS A 1 349 ? 24.75 7.555 -13.617 1 90.75 349 LYS A CA 1
ATOM 2813 C C . LYS A 1 349 ? 25.438 6.777 -12.5 1 90.75 349 LYS A C 1
ATOM 2815 O O . LYS A 1 349 ? 25.672 5.574 -12.625 1 90.75 349 LYS A O 1
ATOM 2820 N N . LEU A 1 350 ? 25.797 7.535 -11.5 1 91.31 350 LEU A N 1
ATOM 2821 C CA . LEU A 1 350 ? 26.406 6.898 -10.336 1 91.31 350 LEU A CA 1
ATOM 2822 C C . LEU A 1 350 ? 25.359 6.656 -9.242 1 91.31 350 LEU A C 1
ATOM 2824 O O . LEU A 1 350 ? 24.578 7.555 -8.914 1 91.31 350 LEU A O 1
ATOM 2828 N N . LEU A 1 351 ? 25.266 5.449 -8.789 1 87.38 351 LEU A N 1
ATOM 2829 C CA . LEU A 1 351 ? 24.438 5.121 -7.645 1 87.38 351 LEU A CA 1
ATOM 2830 C C . LEU A 1 351 ? 25.203 5.262 -6.34 1 87.38 351 LEU A C 1
ATOM 2832 O O . LEU A 1 351 ? 26.188 4.551 -6.117 1 87.38 351 LEU A O 1
ATOM 2836 N N . LEU A 1 352 ? 24.781 6.188 -5.559 1 88.56 352 LEU A N 1
ATOM 2837 C CA . LEU A 1 352 ? 25.484 6.527 -4.324 1 88.56 352 LEU A CA 1
ATOM 2838 C C . LEU A 1 352 ? 24.719 6 -3.109 1 88.56 352 LEU A C 1
ATOM 2840 O O . LEU A 1 352 ? 23.484 5.965 -3.107 1 88.56 352 LEU A O 1
ATOM 2844 N N . VAL A 1 353 ? 25.438 5.578 -2.143 1 86 353 VAL A N 1
ATOM 2845 C CA . VAL A 1 353 ? 24.875 5.199 -0.85 1 86 353 VAL A CA 1
ATOM 2846 C C . VAL A 1 353 ? 25.656 5.887 0.273 1 86 353 VAL A C 1
ATOM 2848 O O . VAL A 1 353 ? 26.875 6.02 0.203 1 86 353 VAL A O 1
ATOM 2851 N N . GLY A 1 354 ? 25 6.496 1.215 1 84.56 354 GLY A N 1
ATOM 2852 C CA . GLY A 1 354 ? 25.656 7.164 2.328 1 84.56 354 GLY A CA 1
ATOM 2853 C C . GLY A 1 354 ? 24.703 8.008 3.156 1 84.56 354 GLY A C 1
ATOM 2854 O O . GLY A 1 354 ? 23.5 7.766 3.172 1 84.56 354 GLY A O 1
ATOM 2855 N N . SER A 1 355 ? 25.422 8.859 3.92 1 78.44 355 SER A N 1
ATOM 2856 C CA . SER A 1 355 ? 24.609 9.797 4.695 1 78.44 355 SER A CA 1
ATOM 2857 C C . SER A 1 355 ? 23.891 10.789 3.787 1 78.44 355 SER A C 1
ATOM 2859 O O . SER A 1 355 ? 24.375 11.109 2.699 1 78.44 355 SER A O 1
ATOM 2861 N N . GLN A 1 356 ? 22.797 11.234 4.27 1 76.38 356 GLN A N 1
ATOM 2862 C CA . GLN A 1 356 ? 22.016 12.18 3.477 1 76.38 356 GLN A CA 1
ATOM 2863 C C . GLN A 1 356 ? 22.828 13.438 3.17 1 76.38 356 GLN A C 1
ATOM 2865 O O . GLN A 1 356 ? 22.812 13.93 2.039 1 76.38 356 GLN A O 1
ATOM 2870 N N . SER A 1 357 ? 23.453 13.938 4.191 1 80.38 357 SER A N 1
ATOM 2871 C CA . SER A 1 357 ? 24.266 15.125 4.004 1 80.38 357 SER A CA 1
ATOM 2872 C C . SER A 1 357 ? 25.422 14.859 3.047 1 80.38 357 SER A C 1
ATOM 2874 O O . SER A 1 357 ? 25.75 15.703 2.213 1 80.38 357 SER A O 1
ATOM 2876 N N . GLY A 1 358 ? 25.969 13.672 3.158 1 86.19 358 GLY A N 1
ATOM 2877 C CA . GLY A 1 358 ? 27.062 13.297 2.27 1 86.19 358 GLY A CA 1
ATOM 2878 C C . GLY A 1 358 ? 26.625 13.188 0.817 1 86.19 358 GLY A C 1
ATOM 2879 O O . GLY A 1 358 ? 27.344 13.641 -0.08 1 86.19 358 GLY A O 1
ATOM 2880 N N . ILE A 1 359 ? 25.453 12.703 0.643 1 86.31 359 ILE A N 1
ATOM 2881 C CA . ILE A 1 359 ? 24.953 12.492 -0.71 1 86.31 359 ILE A CA 1
ATOM 2882 C C . ILE A 1 359 ? 24.672 13.836 -1.376 1 86.31 359 ILE A C 1
ATOM 2884 O O . ILE A 1 359 ? 25.016 14.039 -2.545 1 86.31 359 ILE A O 1
ATOM 2888 N N . VAL A 1 360 ? 24.094 14.695 -0.627 1 83 360 VAL A N 1
ATOM 2889 C CA . VAL A 1 360 ? 23.797 16.031 -1.152 1 83 360 VAL A CA 1
ATOM 2890 C C . VAL A 1 360 ? 25.094 16.719 -1.569 1 83 360 VAL A C 1
ATOM 2892 O O . VAL A 1 360 ? 25.188 17.297 -2.654 1 83 360 VAL A O 1
ATOM 2895 N N . ARG A 1 361 ? 26.062 16.578 -0.75 1 88.94 361 ARG A N 1
ATOM 2896 C CA . ARG A 1 361 ? 27.359 17.188 -1.038 1 88.94 361 ARG A CA 1
ATOM 2897 C C . ARG A 1 361 ? 28.031 16.5 -2.223 1 88.94 361 ARG A C 1
ATOM 2899 O O . ARG A 1 361 ? 28.641 17.156 -3.068 1 88.94 361 ARG A O 1
ATOM 2906 N N . ALA A 1 362 ? 27.938 15.195 -2.246 1 91.56 362 ALA A N 1
ATOM 2907 C CA . ALA A 1 362 ? 28.531 14.438 -3.342 1 91.56 362 ALA A CA 1
ATOM 2908 C C . ALA A 1 362 ? 27.922 14.828 -4.68 1 91.56 362 ALA A C 1
ATOM 2910 O O . ALA A 1 362 ? 28.625 14.992 -5.676 1 91.56 362 ALA A O 1
ATOM 2911 N N . LYS A 1 363 ? 26.641 14.992 -4.668 1 88.5 363 LYS A N 1
ATOM 2912 C CA . LYS A 1 363 ? 25.953 15.375 -5.891 1 88.5 363 LYS A CA 1
ATOM 2913 C C . LYS A 1 363 ? 26.422 16.734 -6.391 1 88.5 363 LYS A C 1
ATOM 2915 O O . LYS A 1 363 ? 26.609 16.938 -7.594 1 88.5 363 LYS A O 1
ATOM 2920 N N . ARG A 1 364 ? 26.609 17.578 -5.477 1 88.5 364 ARG A N 1
ATOM 2921 C CA . ARG A 1 364 ? 27.078 18.906 -5.82 1 88.5 364 ARG A CA 1
ATOM 2922 C C . ARG A 1 364 ? 28.484 18.859 -6.41 1 88.5 364 ARG A C 1
ATOM 2924 O O . ARG A 1 364 ? 28.766 19.5 -7.418 1 88.5 364 ARG A O 1
ATOM 2931 N N . ILE A 1 365 ? 29.312 18.062 -5.836 1 89.56 365 ILE A N 1
ATOM 2932 C CA . ILE A 1 365 ? 30.719 17.984 -6.227 1 89.56 365 ILE A CA 1
ATOM 2933 C C . ILE A 1 365 ? 30.844 17.281 -7.574 1 89.56 365 ILE A C 1
ATOM 2935 O O . ILE A 1 365 ? 31.641 17.672 -8.422 1 89.56 365 ILE A O 1
ATOM 2939 N N . LEU A 1 366 ? 30.016 16.312 -7.77 1 91.75 366 LEU A N 1
ATOM 2940 C CA . LEU A 1 366 ? 30.125 15.461 -8.953 1 91.75 366 LEU A CA 1
ATOM 2941 C C . LEU A 1 366 ? 29.594 16.172 -10.188 1 91.75 366 LEU A C 1
ATOM 2943 O O . LEU A 1 366 ? 29.906 15.797 -11.312 1 91.75 366 LEU A O 1
ATOM 2947 N N . THR A 1 367 ? 28.781 17.172 -9.891 1 88.44 367 THR A N 1
ATOM 2948 C CA . THR A 1 367 ? 28.156 17.875 -11.008 1 88.44 367 THR A CA 1
ATOM 2949 C C . THR A 1 367 ? 28.969 19.109 -11.383 1 88.44 367 THR A C 1
ATOM 2951 O O . THR A 1 367 ? 28.672 19.781 -12.375 1 88.44 367 THR A O 1
ATOM 2954 N N . LEU A 1 368 ? 30 19.328 -10.648 1 88.56 368 LEU A N 1
ATOM 2955 C CA . LEU A 1 368 ? 30.828 20.5 -10.914 1 88.56 368 LEU A CA 1
ATOM 2956 C C . LEU A 1 368 ? 31.688 20.281 -12.156 1 88.56 368 LEU A C 1
ATOM 2958 O O . LEU A 1 368 ? 32.031 19.156 -12.484 1 88.56 368 LEU A O 1
ATOM 2962 N N . ASN A 1 369 ? 32.031 21.406 -12.852 1 88.62 369 ASN A N 1
ATOM 2963 C CA . ASN A 1 369 ? 32.875 21.359 -14.031 1 88.62 369 ASN A CA 1
ATOM 2964 C C . ASN A 1 369 ? 34.344 21.344 -13.641 1 88.62 369 ASN A C 1
ATOM 2966 O O . ASN A 1 369 ? 35.188 20.797 -14.359 1 88.62 369 ASN A O 1
ATOM 2970 N N . LYS A 1 370 ? 34.656 22.062 -12.477 1 85.56 370 LYS A N 1
ATOM 2971 C CA . LYS A 1 370 ? 36.031 22.125 -12 1 85.56 370 LYS A CA 1
ATOM 2972 C C . LYS A 1 370 ? 36.188 21.406 -10.664 1 85.56 370 LYS A C 1
ATOM 2974 O O . LYS A 1 370 ? 35.281 21.422 -9.836 1 85.56 370 LYS A O 1
ATOM 2979 N N . GLN A 1 371 ? 37.312 20.781 -10.523 1 81.88 371 GLN A N 1
ATOM 2980 C CA . GLN A 1 371 ? 37.594 20.047 -9.289 1 81.88 371 GLN A CA 1
ATOM 2981 C C . GLN A 1 371 ? 37.594 20.984 -8.086 1 81.88 371 GLN A C 1
ATOM 2983 O O . GLN A 1 371 ? 38.25 22.016 -8.102 1 81.88 371 GLN A O 1
ATOM 2988 N N . PRO A 1 372 ? 36.75 20.609 -7.129 1 78.19 372 PRO A N 1
ATOM 2989 C CA . PRO A 1 372 ? 36.75 21.453 -5.93 1 78.19 372 PRO A CA 1
ATOM 2990 C C . PRO A 1 372 ? 38.094 21.375 -5.164 1 78.19 372 PRO A C 1
ATOM 2992 O O . PRO A 1 372 ? 38.781 20.359 -5.23 1 78.19 372 PRO A O 1
ATOM 2995 N N . GLU A 1 373 ? 38.469 22.484 -4.562 1 68.12 373 GLU A N 1
ATOM 2996 C CA . GLU A 1 373 ? 39.75 22.594 -3.865 1 68.12 373 GLU A CA 1
ATOM 2997 C C . GLU A 1 373 ? 39.812 21.641 -2.672 1 68.12 373 GLU A C 1
ATOM 2999 O O . GLU A 1 373 ? 40.875 21.156 -2.309 1 68.12 373 GLU A O 1
ATOM 3004 N N . ASP A 1 374 ? 38.75 21.344 -2.053 1 62.75 374 ASP A N 1
ATOM 3005 C CA . ASP A 1 374 ? 38.781 20.609 -0.799 1 62.75 374 ASP A CA 1
ATOM 3006 C C . ASP A 1 374 ? 38.812 19.094 -1.055 1 62.75 374 ASP A C 1
ATOM 3008 O O . ASP A 1 374 ? 38.812 18.297 -0.113 1 62.75 374 ASP A O 1
ATOM 3012 N N . ILE A 1 375 ? 38.781 18.781 -2.207 1 61.34 375 ILE A N 1
ATOM 3013 C CA . ILE A 1 375 ? 38.906 17.344 -2.49 1 61.34 375 ILE A CA 1
ATOM 3014 C C . ILE A 1 375 ? 40.281 17.078 -3.139 1 61.34 375 ILE A C 1
ATOM 3016 O O . ILE A 1 375 ? 40.719 17.812 -4.016 1 61.34 375 ILE A O 1
ATOM 3020 N N . MET B 1 1 ? 1.924 -58.406 -16.828 1 37.94 1 MET B N 1
ATOM 3021 C CA . MET B 1 1 ? 2.111 -56.969 -17.094 1 37.94 1 MET B CA 1
ATOM 3022 C C . MET B 1 1 ? 1.169 -56.5 -18.188 1 37.94 1 MET B C 1
ATOM 3024 O O . MET B 1 1 ? 1.219 -57 -19.312 1 37.94 1 MET B O 1
ATOM 3028 N N . SER B 1 2 ? -0.017 -55.906 -17.875 1 46.06 2 SER B N 1
ATOM 3029 C CA . SER B 1 2 ? -1.173 -55.844 -18.766 1 46.06 2 SER B CA 1
ATOM 3030 C C . SER B 1 2 ? -0.861 -55.031 -20.016 1 46.06 2 SER B C 1
ATOM 3032 O O . SER B 1 2 ? 0.051 -54.188 -20 1 46.06 2 SER B O 1
ATOM 3034 N N . ILE B 1 3 ? -1.271 -55.438 -21.125 1 52.91 3 ILE B N 1
ATOM 3035 C CA . ILE B 1 3 ? -1.096 -54.844 -22.453 1 52.91 3 ILE B CA 1
ATOM 3036 C C . ILE B 1 3 ? -1.311 -53.344 -22.391 1 52.91 3 ILE B C 1
ATOM 3038 O O . ILE B 1 3 ? -0.649 -52.594 -23.109 1 52.91 3 ILE B O 1
ATOM 3042 N N . PHE B 1 4 ? -2.246 -52.906 -21.578 1 50.53 4 PHE B N 1
ATOM 3043 C CA . PHE B 1 4 ? -2.539 -51.5 -21.438 1 50.53 4 PHE B CA 1
ATOM 3044 C C . PHE B 1 4 ? -1.36 -50.75 -20.812 1 50.53 4 PHE B C 1
ATOM 3046 O O . PHE B 1 4 ? -1.1 -49.594 -21.141 1 50.53 4 PHE B O 1
ATOM 3053 N N . THR B 1 5 ? -0.618 -51.406 -19.922 1 53.69 5 THR B N 1
ATOM 3054 C CA . THR B 1 5 ? 0.571 -50.812 -19.344 1 53.69 5 THR B CA 1
ATOM 3055 C C . THR B 1 5 ? 1.681 -50.688 -20.375 1 53.69 5 THR B C 1
ATOM 3057 O O . THR B 1 5 ? 2.449 -49.719 -20.359 1 53.69 5 THR B O 1
ATOM 3060 N N . LYS B 1 6 ? 1.859 -51.625 -21.375 1 53.88 6 LYS B N 1
ATOM 3061 C CA . LYS B 1 6 ? 2.869 -51.594 -22.422 1 53.88 6 LYS B CA 1
ATOM 3062 C C . LYS B 1 6 ? 2.549 -50.5 -23.453 1 53.88 6 LYS B C 1
ATOM 3064 O O . LYS B 1 6 ? 3.445 -49.781 -23.922 1 53.88 6 LYS B O 1
ATOM 3069 N N . PHE B 1 7 ? 1.259 -50.375 -23.859 1 52.88 7 PHE B N 1
ATOM 3070 C CA . PHE B 1 7 ? 0.855 -49.312 -24.781 1 52.88 7 PHE B CA 1
ATOM 3071 C C . PHE B 1 7 ? 1.114 -47.938 -24.172 1 52.88 7 PHE B C 1
ATOM 3073 O O . PHE B 1 7 ? 1.563 -47.031 -24.875 1 52.88 7 PHE B O 1
ATOM 3080 N N . LYS B 1 8 ? 0.917 -47.719 -22.891 1 51.62 8 LYS B N 1
ATOM 3081 C CA . LYS B 1 8 ? 1.22 -46.469 -22.203 1 51.62 8 LYS B CA 1
ATOM 3082 C C . LYS B 1 8 ? 2.715 -46.188 -22.25 1 51.62 8 LYS B C 1
ATOM 3084 O O . LYS B 1 8 ? 3.117 -45.031 -22.422 1 51.62 8 LYS B O 1
ATOM 3089 N N . LYS B 1 9 ? 3.502 -47.125 -22.031 1 54 9 LYS B N 1
ATOM 3090 C CA . LYS B 1 9 ? 4.953 -46.969 -22.094 1 54 9 LYS B CA 1
ATOM 3091 C C . LYS B 1 9 ? 5.414 -46.625 -23.5 1 54 9 LYS B C 1
ATOM 3093 O O . LYS B 1 9 ? 6.34 -45.812 -23.672 1 54 9 LYS B O 1
ATOM 3098 N N . THR B 1 10 ? 4.934 -47.219 -24.469 1 49 10 THR B N 1
ATOM 3099 C CA . THR B 1 10 ? 5.348 -47.031 -25.844 1 49 10 THR B CA 1
ATOM 3100 C C . THR B 1 10 ? 4.961 -45.625 -26.312 1 49 10 THR B C 1
ATOM 3102 O O . THR B 1 10 ? 5.695 -45 -27.078 1 49 10 THR B O 1
ATOM 3105 N N . ILE B 1 11 ? 3.59 -45.25 -26.016 1 49.91 11 ILE B N 1
ATOM 3106 C CA . ILE B 1 11 ? 3.238 -43.906 -26.484 1 49.91 11 ILE B CA 1
ATOM 3107 C C . ILE B 1 11 ? 3.895 -42.875 -25.578 1 49.91 11 ILE B C 1
ATOM 3109 O O . ILE B 1 11 ? 3.766 -41.656 -25.828 1 49.91 11 ILE B O 1
ATOM 3113 N N . GLY B 1 12 ? 4.93 -43.125 -24.844 1 45.78 12 GLY B N 1
ATOM 3114 C CA . GLY B 1 12 ? 5.73 -42.219 -24.031 1 45.78 12 GLY B CA 1
ATOM 3115 C C . GLY B 1 12 ? 4.973 -41.656 -22.844 1 45.78 12 GLY B C 1
ATOM 3116 O O . GLY B 1 12 ? 5.363 -40.625 -22.281 1 45.78 12 GLY B O 1
ATOM 3117 N N . TRP B 1 13 ? 3.936 -42.219 -22.594 1 42.31 13 TRP B N 1
ATOM 3118 C CA . TRP B 1 13 ? 3.08 -41.656 -21.547 1 42.31 13 TRP B CA 1
ATOM 3119 C C . TRP B 1 13 ? 3.619 -42 -20.172 1 42.31 13 TRP B C 1
ATOM 3121 O O . TRP B 1 13 ? 2.971 -41.75 -19.156 1 42.31 13 TRP B O 1
ATOM 3131 N N . GLU B 1 14 ? 4.594 -42.875 -20 1 43.53 14 GLU B N 1
ATOM 3132 C CA . GLU B 1 14 ? 5.074 -43.125 -18.656 1 43.53 14 GLU B CA 1
ATOM 3133 C C . GLU B 1 14 ? 5.672 -41.875 -18.016 1 43.53 14 GLU B C 1
ATOM 3135 O O . GLU B 1 14 ? 6.391 -41.969 -17.016 1 43.53 14 GLU B O 1
ATOM 3140 N N . ILE B 1 15 ? 5.637 -40.844 -18.609 1 41.47 15 ILE B N 1
ATOM 3141 C CA . ILE B 1 15 ? 6.289 -39.844 -17.781 1 41.47 15 ILE B CA 1
ATOM 3142 C C . ILE B 1 15 ? 5.766 -39.906 -16.359 1 41.47 15 ILE B C 1
ATOM 3144 O O . ILE B 1 15 ? 4.555 -39.906 -16.125 1 41.47 15 ILE B O 1
ATOM 3148 N N . LYS B 1 16 ? 6.57 -40.344 -15.5 1 47.28 16 LYS B N 1
ATOM 3149 C CA . LYS B 1 16 ? 6.34 -40.219 -14.062 1 47.28 16 LYS B CA 1
ATOM 3150 C C . LYS B 1 16 ? 5.656 -38.906 -13.734 1 47.28 16 LYS B C 1
ATOM 3152 O O . LYS B 1 16 ? 6.328 -37.906 -13.484 1 47.28 16 LYS B O 1
ATOM 3157 N N . ALA B 1 17 ? 4.59 -38.781 -14.578 1 52.44 17 ALA B N 1
ATOM 3158 C CA . ALA B 1 17 ? 3.961 -37.469 -14.273 1 52.44 17 ALA B CA 1
ATOM 3159 C C . ALA B 1 17 ? 3.471 -37.438 -12.828 1 52.44 17 ALA B C 1
ATOM 3161 O O . ALA B 1 17 ? 2.949 -38.438 -12.312 1 52.44 17 ALA B O 1
ATOM 3162 N N . ALA B 1 18 ? 3.801 -36.594 -12.008 1 64.06 18 ALA B N 1
ATOM 3163 C CA . ALA B 1 18 ? 3.293 -36.281 -10.672 1 64.06 18 ALA B CA 1
ATOM 3164 C C . ALA B 1 18 ? 1.767 -36.281 -10.656 1 64.06 18 ALA B C 1
ATOM 3166 O O . ALA B 1 18 ? 1.13 -35.594 -11.445 1 64.06 18 ALA B O 1
ATOM 3167 N N . LYS B 1 19 ? 1.136 -37.344 -10.016 1 76.12 19 LYS B N 1
ATOM 3168 C CA . LYS B 1 19 ? -0.316 -37.469 -9.922 1 76.12 19 LYS B CA 1
ATOM 3169 C C . LYS B 1 19 ? -0.889 -36.438 -8.969 1 76.12 19 LYS B C 1
ATOM 3171 O O . LYS B 1 19 ? -0.335 -36.188 -7.887 1 76.12 19 LYS B O 1
ATOM 3176 N N . PRO B 1 20 ? -1.974 -35.75 -9.383 1 78.62 20 PRO B N 1
ATOM 3177 C CA . PRO B 1 20 ? -2.617 -34.75 -8.508 1 78.62 20 PRO B CA 1
ATOM 3178 C C . PRO B 1 20 ? -3.199 -35.375 -7.242 1 78.62 20 PRO B C 1
ATOM 3180 O O . PRO B 1 20 ? -3.568 -36.562 -7.246 1 78.62 20 PRO B O 1
ATOM 3183 N N . LEU B 1 21 ? -3.207 -34.656 -6.23 1 79.5 21 LEU B N 1
ATOM 3184 C CA . LEU B 1 21 ? -3.744 -35.125 -4.953 1 79.5 21 LEU B CA 1
ATOM 3185 C C . LEU B 1 21 ? -5.266 -35.219 -5 1 79.5 21 LEU B C 1
ATOM 3187 O O . LEU B 1 21 ? -5.871 -36 -4.27 1 79.5 21 LEU B O 1
ATOM 3191 N N . TYR B 1 22 ? -5.883 -34.406 -5.84 1 81.19 22 TYR B N 1
ATOM 3192 C CA . TYR B 1 22 ? -7.328 -34.438 -6.051 1 81.19 22 TYR B CA 1
ATOM 3193 C C . TYR B 1 22 ? -7.676 -35.094 -7.371 1 81.19 22 TYR B C 1
ATOM 3195 O O . TYR B 1 22 ? -7.312 -34.625 -8.445 1 81.19 22 TYR B O 1
ATOM 3203 N N . ASP B 1 23 ? -8.32 -36.219 -7.262 1 80.56 23 ASP B N 1
ATOM 3204 C CA . ASP B 1 23 ? -8.641 -37 -8.453 1 80.56 23 ASP B CA 1
ATOM 3205 C C . ASP B 1 23 ? -10 -36.625 -9.023 1 80.56 23 ASP B C 1
ATOM 3207 O O . ASP B 1 23 ? -11.023 -36.75 -8.352 1 80.56 23 ASP B O 1
ATOM 3211 N N . LEU B 1 24 ? -9.992 -36.188 -10.172 1 84.25 24 LEU B N 1
ATOM 3212 C CA . LEU B 1 24 ? -11.203 -35.719 -10.828 1 84.25 24 LEU B CA 1
ATOM 3213 C C . LEU B 1 24 ? -11.836 -36.844 -11.656 1 84.25 24 LEU B C 1
ATOM 3215 O O . LEU B 1 24 ? -12.938 -36.688 -12.188 1 84.25 24 LEU B O 1
ATOM 3219 N N . ASN B 1 25 ? -11.32 -38.031 -11.672 1 81.19 25 ASN B N 1
ATOM 3220 C CA . ASN B 1 25 ? -11.75 -39.094 -12.562 1 81.19 25 ASN B CA 1
ATOM 3221 C C . ASN B 1 25 ? -13.148 -39.594 -12.219 1 81.19 25 ASN B C 1
ATOM 3223 O O . ASN B 1 25 ? -13.984 -39.781 -13.109 1 81.19 25 ASN B O 1
ATOM 3227 N N . PRO B 1 26 ? -13.367 -39.75 -10.945 1 78.75 26 PRO B N 1
ATOM 3228 C CA . PRO B 1 26 ? -14.719 -40.219 -10.633 1 78.75 26 PRO B CA 1
ATOM 3229 C C . PRO B 1 26 ? -15.805 -39.281 -11.125 1 78.75 26 PRO B C 1
ATOM 3231 O O . PRO B 1 26 ? -16.859 -39.75 -11.594 1 78.75 26 PRO B O 1
ATOM 3234 N N . ILE B 1 27 ? -15.523 -38.062 -11.055 1 81.94 27 ILE B N 1
ATOM 3235 C CA . ILE B 1 27 ? -16.5 -37.062 -11.508 1 81.94 27 ILE B CA 1
ATOM 3236 C C . ILE B 1 27 ? -16.609 -37.094 -13.031 1 81.94 27 ILE B C 1
ATOM 3238 O O . ILE B 1 27 ? -17.719 -37.062 -13.578 1 81.94 27 ILE B O 1
ATOM 3242 N N . ILE B 1 28 ? -15.625 -37.25 -13.664 1 83.69 28 ILE B N 1
ATOM 3243 C CA . ILE B 1 28 ? -15.609 -37.312 -15.125 1 83.69 28 ILE B CA 1
ATOM 3244 C C . ILE B 1 28 ? -16.344 -38.562 -15.602 1 83.69 28 ILE B C 1
ATOM 3246 O O . ILE B 1 28 ? -17.172 -38.5 -16.516 1 83.69 28 ILE B O 1
ATOM 3250 N N . TYR B 1 29 ? -16.109 -39.625 -14.938 1 82.94 29 TYR B N 1
ATOM 3251 C CA . TYR B 1 29 ? -16.75 -40.875 -15.312 1 82.94 29 TYR B CA 1
ATOM 3252 C C . TYR B 1 29 ? -18.25 -40.812 -15.086 1 82.94 29 TYR B C 1
ATOM 3254 O O . TYR B 1 29 ? -19.031 -41.375 -15.859 1 82.94 29 TYR B O 1
ATOM 3262 N N . SER B 1 30 ? -18.594 -40.094 -14.078 1 82.5 30 SER B N 1
ATOM 3263 C CA . SER B 1 30 ? -20.016 -39.969 -13.797 1 82.5 30 SER B CA 1
ATOM 3264 C C . SER B 1 30 ? -20.719 -39.188 -14.906 1 82.5 30 SER B C 1
ATOM 3266 O O . SER B 1 30 ? -21.875 -39.438 -15.234 1 82.5 30 SER B O 1
ATOM 3268 N N . LYS B 1 31 ? -20 -38.281 -15.453 1 82.12 31 LYS B N 1
ATOM 3269 C CA . LYS B 1 31 ? -20.578 -37.469 -16.531 1 82.12 31 LYS B CA 1
ATOM 3270 C C . LYS B 1 31 ? -20.688 -38.281 -17.812 1 82.12 31 LYS B C 1
ATOM 3272 O O . LYS B 1 31 ? -21.516 -37.969 -18.672 1 82.12 31 LYS B O 1
ATOM 3277 N N . LEU B 1 32 ? -19.969 -39.406 -17.859 1 82.81 32 LEU B N 1
ATOM 3278 C CA . LEU B 1 32 ? -19.969 -40.25 -19.062 1 82.81 32 LEU B CA 1
ATOM 3279 C C . LEU B 1 32 ? -20.969 -41.406 -18.922 1 82.81 32 LEU B C 1
ATOM 3281 O O . LEU B 1 32 ? -21.281 -42.062 -19.906 1 82.81 32 LEU B O 1
ATOM 3285 N N . LYS B 1 33 ? -21.625 -41.469 -17.812 1 84.06 33 LYS B N 1
ATOM 3286 C CA . LYS B 1 33 ? -22.516 -42.594 -17.5 1 84.06 33 LYS B CA 1
ATOM 3287 C C . LYS B 1 33 ? -23.703 -42.625 -18.469 1 84.06 33 LYS B C 1
ATOM 3289 O O . LYS B 1 33 ? -24.109 -43.688 -18.906 1 84.06 33 LYS B O 1
ATOM 3294 N N . PRO B 1 34 ? -24.188 -41.5 -18.766 1 81.5 34 PRO B N 1
ATOM 3295 C CA . PRO B 1 34 ? -25.359 -41.531 -19.656 1 81.5 34 PRO B CA 1
ATOM 3296 C C . PRO B 1 34 ? -25.047 -42.125 -21.016 1 81.5 34 PRO B C 1
ATOM 3298 O O . PRO B 1 34 ? -25.969 -42.562 -21.719 1 81.5 34 PRO B O 1
ATOM 3301 N N . LEU B 1 35 ? -23.828 -42.156 -21.375 1 85.06 35 LEU B N 1
ATOM 3302 C CA . LEU B 1 35 ? -23.453 -42.719 -22.672 1 85.06 35 LEU B CA 1
ATOM 3303 C C . LEU B 1 35 ? -23.547 -44.219 -22.688 1 85.06 35 LEU B C 1
ATOM 3305 O O . LEU B 1 35 ? -23.578 -44.844 -23.75 1 85.06 35 LEU B O 1
ATOM 3309 N N . ARG B 1 36 ? -23.719 -44.781 -21.516 1 87.5 36 ARG B N 1
ATOM 3310 C CA . ARG B 1 36 ? -23.734 -46.25 -21.391 1 87.5 36 ARG B CA 1
ATOM 3311 C C . ARG B 1 36 ? -25.016 -46.844 -21.969 1 87.5 36 ARG B C 1
ATOM 3313 O O . ARG B 1 36 ? -24.969 -47.844 -22.672 1 87.5 36 ARG B O 1
ATOM 3320 N N . PHE B 1 37 ? -26.062 -46.188 -21.781 1 87.5 37 PHE B N 1
ATOM 3321 C CA . PHE B 1 37 ? -27.359 -46.719 -22.156 1 87.5 37 PHE B CA 1
ATOM 3322 C C . PHE B 1 37 ? -27.484 -46.844 -23.672 1 87.5 37 PHE B C 1
ATOM 3324 O O . PHE B 1 37 ? -27.797 -47.906 -24.203 1 87.5 37 PHE B O 1
ATOM 3331 N N . PRO B 1 38 ? -27.172 -45.719 -24.312 1 85.69 38 PRO B N 1
ATOM 3332 C CA . PRO B 1 38 ? -27.219 -45.844 -25.781 1 85.69 38 PRO B CA 1
ATOM 3333 C C . PRO B 1 38 ? -26.281 -46.906 -26.312 1 85.69 38 PRO B C 1
ATOM 3335 O O . PRO B 1 38 ? -26.625 -47.625 -27.266 1 85.69 38 PRO B O 1
ATOM 3338 N N . LEU B 1 39 ? -25.188 -47.094 -25.734 1 88.25 39 LEU B N 1
ATOM 3339 C CA . LEU B 1 39 ? -24.234 -48.094 -26.172 1 88.25 39 LEU B CA 1
ATOM 3340 C C . LEU B 1 39 ? -24.75 -49.531 -25.938 1 88.25 39 LEU B C 1
ATOM 3342 O O . LEU B 1 39 ? -24.594 -50.406 -26.781 1 88.25 39 LEU B O 1
ATOM 3346 N N . ILE B 1 40 ? -25.453 -49.75 -24.891 1 90.38 40 ILE B N 1
ATOM 3347 C CA . ILE B 1 40 ? -26.031 -51.031 -24.562 1 90.38 40 ILE B CA 1
ATOM 3348 C C . ILE B 1 40 ? -27.156 -51.375 -25.547 1 90.38 40 ILE B C 1
ATOM 3350 O O . ILE B 1 40 ? -27.25 -52.5 -26.031 1 90.38 40 ILE B O 1
ATOM 3354 N N . ILE B 1 41 ? -27.922 -50.344 -25.906 1 90.25 41 ILE B N 1
ATOM 3355 C CA . ILE B 1 41 ? -29.031 -50.531 -26.828 1 90.25 41 ILE B CA 1
ATOM 3356 C C . ILE B 1 41 ? -28.5 -50.938 -28.203 1 90.25 41 ILE B C 1
ATOM 3358 O O . ILE B 1 41 ? -29 -51.875 -28.828 1 90.25 41 ILE B O 1
ATOM 3362 N N . ILE B 1 42 ? -27.5 -50.25 -28.609 1 89.62 42 ILE B N 1
ATOM 3363 C CA . ILE B 1 42 ? -26.906 -50.531 -29.922 1 89.62 42 ILE B CA 1
ATOM 3364 C C . ILE B 1 42 ? -26.344 -51.969 -29.922 1 89.62 42 ILE B C 1
ATOM 3366 O O . ILE B 1 42 ? -26.531 -52.719 -30.891 1 89.62 42 ILE B O 1
ATOM 3370 N N . GLN B 1 43 ? -25.766 -52.375 -28.844 1 91.62 43 GLN B N 1
ATOM 3371 C CA . GLN B 1 43 ? -25.188 -53.719 -28.734 1 91.62 43 GLN B CA 1
ATOM 3372 C C . GLN B 1 43 ? -26.281 -54.781 -28.703 1 91.62 43 GLN B C 1
ATOM 3374 O O . GLN B 1 43 ? -26.156 -55.844 -29.328 1 91.62 43 GLN B O 1
ATOM 3379 N N . LEU B 1 44 ? -27.359 -54.469 -28.062 1 93.06 44 LEU B N 1
ATOM 3380 C CA . LEU B 1 44 ? -28.484 -55.406 -28 1 93.06 44 LEU B CA 1
ATOM 3381 C C . LEU B 1 44 ? -29.125 -55.562 -29.375 1 93.06 44 LEU B C 1
ATOM 3383 O O . LEU B 1 44 ? -29.453 -56.688 -29.781 1 93.06 44 LEU B O 1
ATOM 3387 N N . LEU B 1 45 ? -29.25 -54.438 -30.094 1 92.19 45 LEU B N 1
ATOM 3388 C CA . LEU B 1 45 ? -29.828 -54.5 -31.438 1 92.19 45 LEU B CA 1
ATOM 3389 C C . LEU B 1 45 ? -28.906 -55.281 -32.375 1 92.19 45 LEU B C 1
ATOM 3391 O O . LEU B 1 45 ? -29.391 -56 -33.25 1 92.19 45 LEU B O 1
ATOM 3395 N N . MET B 1 46 ? -27.641 -55.125 -32.188 1 93.19 46 MET B N 1
ATOM 3396 C CA . MET B 1 46 ? -26.672 -55.844 -32.969 1 93.19 46 MET B CA 1
ATOM 3397 C C . MET B 1 46 ? -26.781 -57.344 -32.75 1 93.19 46 MET B C 1
ATOM 3399 O O . MET B 1 46 ? -26.75 -58.125 -33.719 1 93.19 46 MET B O 1
ATOM 3403 N N . ILE B 1 47 ? -27.016 -57.719 -31.469 1 94.38 47 ILE B N 1
ATOM 3404 C CA . ILE B 1 47 ? -27.141 -59.125 -31.109 1 94.38 47 ILE B CA 1
ATOM 3405 C C . ILE B 1 47 ? -28.438 -59.688 -31.672 1 94.38 47 ILE B C 1
ATOM 3407 O O . ILE B 1 47 ? -28.438 -60.75 -32.312 1 94.38 47 ILE B O 1
ATOM 3411 N N . ILE B 1 48 ? -29.547 -59 -31.484 1 94.88 48 ILE B N 1
ATOM 3412 C CA . ILE B 1 48 ? -30.859 -59.406 -31.953 1 94.88 48 ILE B CA 1
ATOM 3413 C C . ILE B 1 48 ? -30.859 -59.5 -33.469 1 94.88 48 ILE B C 1
ATOM 3415 O O . ILE B 1 48 ? -31.344 -60.5 -34.062 1 94.88 48 ILE B O 1
ATOM 3419 N N . GLY B 1 49 ? -30.297 -58.469 -34.094 1 93.31 49 GLY B N 1
ATOM 3420 C CA . GLY B 1 49 ? -30.219 -58.469 -35.562 1 93.31 49 GLY B CA 1
ATOM 3421 C C . GLY B 1 49 ? -29.406 -59.625 -36.094 1 93.31 49 GLY B C 1
ATOM 3422 O O . GLY B 1 49 ? -29.828 -60.312 -37.031 1 93.31 49 GLY B O 1
ATOM 3423 N N . THR B 1 50 ? -28.25 -59.875 -35.5 1 94.62 50 THR B N 1
ATOM 3424 C CA . THR B 1 50 ? -27.359 -60.969 -35.938 1 94.62 50 THR B CA 1
ATOM 3425 C C . THR B 1 50 ? -28.062 -62.312 -35.781 1 94.62 50 THR B C 1
ATOM 3427 O O . THR B 1 50 ? -28.062 -63.125 -36.719 1 94.62 50 THR B O 1
ATOM 3430 N N . LEU B 1 51 ? -28.734 -62.562 -34.688 1 95.69 51 LEU B N 1
ATOM 3431 C CA . LEU B 1 51 ? -29.438 -63.844 -34.438 1 95.69 51 LEU B CA 1
ATOM 3432 C C . LEU B 1 51 ? -30.594 -64 -35.406 1 95.69 51 LEU B C 1
ATOM 3434 O O . LEU B 1 51 ? -30.828 -65.125 -35.906 1 95.69 51 LEU B O 1
ATOM 3438 N N . ALA B 1 52 ? -31.25 -62.938 -35.688 1 94.94 52 ALA B N 1
ATOM 3439 C CA . ALA B 1 52 ? -32.406 -63 -36.594 1 94.94 52 ALA B CA 1
ATOM 3440 C C . ALA B 1 52 ? -31.984 -63.344 -38 1 94.94 52 ALA B C 1
ATOM 3442 O O . ALA B 1 52 ? -32.625 -64.188 -38.656 1 94.94 52 ALA B O 1
ATOM 3443 N N . TYR B 1 53 ? -30.922 -62.781 -38.5 1 93.69 53 TYR B N 1
ATOM 3444 C CA . TYR B 1 53 ? -30.5 -63.062 -39.875 1 93.69 53 TYR B CA 1
ATOM 3445 C C . TYR B 1 53 ? -29.906 -64.438 -40 1 93.69 53 TYR B C 1
ATOM 3447 O O . TYR B 1 53 ? -30.016 -65.062 -41.062 1 93.69 53 TYR B O 1
ATOM 3455 N N . VAL B 1 54 ? -29.297 -65 -38.906 1 95.06 54 VAL B N 1
ATOM 3456 C CA . VAL B 1 54 ? -28.828 -66.375 -38.906 1 95.06 54 VAL B CA 1
ATOM 3457 C C . VAL B 1 54 ? -30.016 -67.312 -39 1 95.06 54 VAL B C 1
ATOM 3459 O O . VAL B 1 54 ? -30 -68.312 -39.719 1 95.06 54 VAL B O 1
ATOM 3462 N N . TYR B 1 55 ? -30.984 -66.938 -38.219 1 94.69 55 TYR B N 1
ATOM 3463 C CA . TYR B 1 55 ? -32.156 -67.812 -38.125 1 94.69 55 TYR B CA 1
ATOM 3464 C C . TYR B 1 55 ? -33.031 -67.688 -39.375 1 94.69 55 TYR B C 1
ATOM 3466 O O . TYR B 1 55 ? -33.406 -68.75 -39.938 1 94.69 55 TYR B O 1
ATOM 3474 N N . PHE B 1 56 ? -33.281 -66.5 -39.938 1 92.88 56 PHE B N 1
ATOM 3475 C CA . PHE B 1 56 ? -34.219 -66.312 -41.031 1 92.88 56 PHE B CA 1
ATOM 3476 C C . PHE B 1 56 ? -33.562 -66.625 -42.375 1 92.88 56 PHE B C 1
ATOM 3478 O O . PHE B 1 56 ? -34.219 -67.125 -43.312 1 92.88 56 PHE B O 1
ATOM 3485 N N . GLU B 1 57 ? -32.344 -66.25 -42.594 1 91.81 57 GLU B N 1
ATOM 3486 C CA . GLU B 1 57 ? -31.719 -66.25 -43.938 1 91.81 57 GLU B CA 1
ATOM 3487 C C . GLU B 1 57 ? -30.547 -67.25 -44 1 91.81 57 GLU B C 1
ATOM 3489 O O . GLU B 1 57 ? -29.875 -67.312 -45.031 1 91.81 57 GLU B O 1
ATOM 3494 N N . ASN B 1 58 ? -30.234 -68 -42.938 1 92.5 58 ASN B N 1
ATOM 3495 C CA . ASN B 1 58 ? -29.156 -69 -42.875 1 92.5 58 ASN B CA 1
ATOM 3496 C C . ASN B 1 58 ? -27.797 -68.375 -43.188 1 92.5 58 ASN B C 1
ATOM 3498 O O . ASN B 1 58 ? -26.984 -68.938 -43.906 1 92.5 58 ASN B O 1
ATOM 3502 N N . TYR B 1 59 ? -27.688 -67.125 -42.812 1 91.75 59 TYR B N 1
ATOM 3503 C CA . TYR B 1 59 ? -26.406 -66.438 -42.938 1 91.75 59 TYR B CA 1
ATOM 3504 C C . TYR B 1 59 ? -25.375 -67.062 -42 1 91.75 59 TYR B C 1
ATOM 3506 O O . TYR B 1 59 ? -25.719 -67.625 -40.969 1 91.75 59 TYR B O 1
ATOM 3514 N N . THR B 1 60 ? -24.031 -66.938 -42.375 1 93.94 60 THR B N 1
ATOM 3515 C CA . THR B 1 60 ? -22.984 -67.188 -41.375 1 93.94 60 THR B CA 1
ATOM 3516 C C . THR B 1 60 ? -22.984 -66.062 -40.344 1 93.94 60 THR B C 1
ATOM 3518 O O . THR B 1 60 ? -23.562 -65 -40.562 1 93.94 60 THR B O 1
ATOM 3521 N N . VAL B 1 61 ? -22.453 -66.312 -39.188 1 93.94 61 VAL B N 1
ATOM 3522 C CA . VAL B 1 61 ? -22.422 -65.375 -38.094 1 93.94 61 VAL B CA 1
ATOM 3523 C C . VAL B 1 61 ? -21.797 -64.062 -38.594 1 93.94 61 VAL B C 1
ATOM 3525 O O . VAL B 1 61 ? -22.297 -62.969 -38.312 1 93.94 61 VAL B O 1
ATOM 3528 N N . MET B 1 62 ? -20.828 -64.125 -39.406 1 93.62 62 MET B N 1
ATOM 3529 C CA . MET B 1 62 ? -20.109 -62.938 -39.875 1 93.62 62 MET B CA 1
ATOM 3530 C C . MET B 1 62 ? -20.969 -62.156 -40.875 1 93.62 62 MET B C 1
ATOM 3532 O O . MET B 1 62 ? -20.984 -60.938 -40.844 1 93.62 62 MET B O 1
ATOM 3536 N N . GLN B 1 63 ? -21.656 -62.938 -41.719 1 91.94 63 GLN B N 1
ATOM 3537 C CA . GLN B 1 63 ? -22.562 -62.281 -42.656 1 91.94 63 GLN B CA 1
ATOM 3538 C C . GLN B 1 63 ? -23.719 -61.594 -41.969 1 91.94 63 GLN B C 1
ATOM 3540 O O . GLN B 1 63 ? -24.141 -60.5 -42.344 1 91.94 63 GLN B O 1
ATOM 3545 N N . ALA B 1 64 ? -24.172 -62.25 -40.844 1 93.38 64 ALA B N 1
ATOM 3546 C CA . ALA B 1 64 ? -25.297 -61.719 -40.094 1 93.38 64 ALA B CA 1
ATOM 3547 C C . ALA B 1 64 ? -24.891 -60.438 -39.344 1 93.38 64 ALA B C 1
ATOM 3549 O O . ALA B 1 64 ? -25.672 -59.469 -39.281 1 93.38 64 ALA B O 1
ATOM 3550 N N . ILE B 1 65 ? -23.703 -60.438 -38.812 1 93.5 65 ILE B N 1
ATOM 3551 C CA . ILE B 1 65 ? -23.203 -59.25 -38.125 1 93.5 65 ILE B CA 1
ATOM 3552 C C . ILE B 1 65 ? -23.062 -58.094 -39.125 1 93.5 65 ILE B C 1
ATOM 3554 O O . ILE B 1 65 ? -23.469 -56.969 -38.844 1 93.5 65 ILE B O 1
ATOM 3558 N N . PHE B 1 66 ? -22.594 -58.469 -40.25 1 90.44 66 PHE B N 1
ATOM 3559 C CA . PHE B 1 66 ? -22.422 -57.469 -41.312 1 90.44 66 PHE B CA 1
ATOM 3560 C C . PHE B 1 66 ? -23.766 -56.906 -41.75 1 90.44 66 PHE B C 1
ATOM 3562 O O . PHE B 1 66 ? -23.938 -55.688 -41.844 1 90.44 66 PHE B O 1
ATOM 3569 N N . GLN B 1 67 ? -24.719 -57.812 -41.969 1 89.62 67 GLN B N 1
ATOM 3570 C CA . GLN B 1 67 ? -26.047 -57.375 -42.375 1 89.62 67 GLN B CA 1
ATOM 3571 C C . GLN B 1 67 ? -26.734 -56.531 -41.312 1 89.62 67 GLN B C 1
ATOM 3573 O O . GLN B 1 67 ? -27.328 -55.5 -41.656 1 89.62 67 GLN B O 1
ATOM 3578 N N . THR B 1 68 ? -26.547 -56.875 -40.062 1 91.56 68 THR B N 1
ATOM 3579 C CA . THR B 1 68 ? -27.141 -56.125 -38.969 1 91.56 68 THR B CA 1
ATOM 3580 C C . THR B 1 68 ? -26.531 -54.719 -38.875 1 91.56 68 THR B C 1
ATOM 3582 O O . THR B 1 68 ? -27.234 -53.719 -38.75 1 91.56 68 THR B O 1
ATOM 3585 N N . ALA B 1 69 ? -25.156 -54.75 -38.969 1 88.25 69 ALA B N 1
ATOM 3586 C CA . ALA B 1 69 ? -24.453 -53.469 -38.875 1 88.25 69 ALA B CA 1
ATOM 3587 C C . ALA B 1 69 ? -24.844 -52.531 -40.031 1 88.25 69 ALA B C 1
ATOM 3589 O O . ALA B 1 69 ? -25.109 -51.344 -39.812 1 88.25 69 ALA B O 1
ATOM 3590 N N . TYR B 1 70 ? -24.938 -53.219 -41.062 1 84.31 70 TYR B N 1
ATOM 3591 C CA . TYR B 1 70 ? -25.344 -52.5 -42.281 1 84.31 70 TYR B CA 1
ATOM 3592 C C . TYR B 1 70 ? -26.75 -51.938 -42.125 1 84.31 70 TYR B C 1
ATOM 3594 O O . TYR B 1 70 ? -27.016 -50.781 -42.531 1 84.31 70 TYR B O 1
ATOM 3602 N N . THR B 1 71 ? -27.625 -52.594 -41.594 1 86.06 71 THR B N 1
ATOM 3603 C CA . THR B 1 71 ? -29.016 -52.25 -41.438 1 86.06 71 THR B CA 1
ATOM 3604 C C . THR B 1 71 ? -29.203 -51.219 -40.312 1 86.06 71 THR B C 1
ATOM 3606 O O . THR B 1 71 ? -29.922 -50.219 -40.5 1 86.06 71 THR B O 1
ATOM 3609 N N . LEU B 1 72 ? -28.438 -51.406 -39.25 1 85.44 72 LEU B N 1
ATOM 3610 C CA . LEU B 1 72 ? -28.547 -50.5 -38.094 1 85.44 72 LEU B CA 1
ATOM 3611 C C . LEU B 1 72 ? -28.016 -49.125 -38.469 1 85.44 72 LEU B C 1
ATOM 3613 O O . LEU B 1 72 ? -28.531 -48.125 -37.969 1 85.44 72 LEU B O 1
ATOM 3617 N N . THR B 1 73 ? -27 -49.094 -39.312 1 81.5 73 THR B N 1
ATOM 3618 C CA . THR B 1 73 ? -26.359 -47.812 -39.656 1 81.5 73 THR B CA 1
ATOM 3619 C C . THR B 1 73 ? -27 -47.219 -40.906 1 81.5 73 THR B C 1
ATOM 3621 O O . THR B 1 73 ? -26.547 -46.188 -41.406 1 81.5 73 THR B O 1
ATOM 3624 N N . ASN B 1 74 ? -27.953 -47.781 -41.281 1 73.81 74 ASN B N 1
ATOM 3625 C CA . ASN B 1 74 ? -28.703 -47.344 -42.469 1 73.81 74 ASN B CA 1
ATOM 3626 C C . ASN B 1 74 ? -27.812 -47.125 -43.656 1 73.81 74 ASN B C 1
ATOM 3628 O O . ASN B 1 74 ? -27.984 -46.156 -44.406 1 73.81 74 ASN B O 1
ATOM 3632 N N . THR B 1 75 ? -26.562 -47.75 -43.844 1 70.88 75 THR B N 1
ATOM 3633 C CA . THR B 1 75 ? -25.594 -47.594 -44.938 1 70.88 75 THR B CA 1
ATOM 3634 C C . THR B 1 75 ? -26.172 -48.094 -46.25 1 70.88 75 THR B C 1
ATOM 3636 O O . THR B 1 75 ? -25.797 -47.625 -47.312 1 70.88 75 THR B O 1
ATOM 3639 N N . GLY B 1 76 ? -27.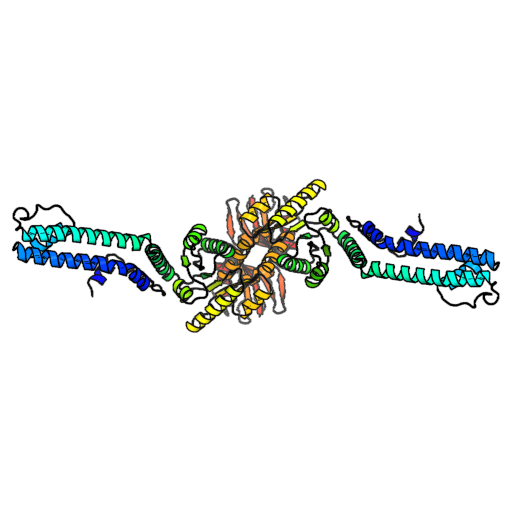281 -48.844 -46.406 1 68.44 76 GLY B N 1
ATOM 3640 C CA . GLY B 1 76 ? -27.922 -49.281 -47.625 1 68.44 76 GLY B CA 1
ATOM 3641 C C . GLY B 1 76 ? -27.734 -50.781 -47.875 1 68.44 76 GLY B C 1
ATOM 3642 O O . GLY B 1 76 ? -26.812 -51.375 -47.344 1 68.44 76 GLY B O 1
ATOM 3643 N N . PHE B 1 77 ? -28.75 -51.469 -48.594 1 70.75 77 PHE B N 1
ATOM 3644 C CA . PHE B 1 77 ? -28.797 -52.875 -48.875 1 70.75 77 PHE B CA 1
ATOM 3645 C C . PHE B 1 77 ? -28.156 -53.219 -50.219 1 70.75 77 PHE B C 1
ATOM 3647 O O . PHE B 1 77 ? -28.062 -52.344 -51.094 1 70.75 77 PHE B O 1
ATOM 3654 N N . GLY B 1 78 ? -27.438 -54.312 -50.469 1 72.44 78 GLY B N 1
ATOM 3655 C CA . GLY B 1 78 ? -26.906 -54.75 -51.75 1 72.44 78 GLY B CA 1
ATOM 3656 C C . GLY B 1 78 ? -25.703 -55.656 -51.625 1 72.44 78 GLY B C 1
ATOM 3657 O O . GLY B 1 78 ? -25.25 -56.25 -52.625 1 72.44 78 GLY B O 1
ATOM 3658 N N . ALA B 1 79 ? -25.297 -55.781 -50.375 1 73.06 79 ALA B N 1
ATOM 3659 C CA . ALA B 1 79 ? -24.031 -56.469 -50.188 1 73.06 79 ALA B CA 1
ATOM 3660 C C . ALA B 1 79 ? -24.25 -58 -50.094 1 73.06 79 ALA B C 1
ATOM 3662 O O . ALA B 1 79 ? -23.391 -58.781 -50.5 1 73.06 79 ALA B O 1
ATOM 3663 N N . LEU B 1 80 ? -25.422 -58.25 -49.531 1 83.5 80 LEU B N 1
ATOM 3664 C CA . LEU B 1 80 ? -25.719 -59.656 -49.375 1 83.5 80 LEU B CA 1
ATOM 3665 C C . LEU B 1 80 ? -27 -60.031 -50.094 1 83.5 80 LEU B C 1
ATOM 3667 O O . LEU B 1 80 ? -27.438 -59.344 -51 1 83.5 80 LEU B O 1
ATOM 3671 N N . ASN B 1 81 ? -27.609 -61.062 -50 1 83.31 81 ASN B N 1
ATOM 3672 C CA . ASN B 1 81 ? -28.75 -61.625 -50.719 1 83.31 81 ASN B CA 1
ATOM 3673 C C . ASN B 1 81 ? -30.062 -61.031 -50.219 1 83.31 81 ASN B C 1
ATOM 3675 O O . ASN B 1 81 ? -31.047 -61.75 -50.031 1 83.31 81 ASN B O 1
ATOM 3679 N N . GLU B 1 82 ? -30.078 -59.625 -50.125 1 85.81 82 GLU B N 1
ATOM 3680 C CA . GLU B 1 82 ? -31.25 -59 -49.531 1 85.81 82 GLU B CA 1
ATOM 3681 C C . GLU B 1 82 ? -32.438 -59.031 -50.5 1 85.81 82 GLU B C 1
ATOM 3683 O O . GLU B 1 82 ? -33.594 -58.938 -50.062 1 85.81 82 GLU B O 1
ATOM 3688 N N . SER B 1 83 ? -32.125 -59.219 -51.812 1 84.62 83 SER B N 1
ATOM 3689 C CA . SER B 1 83 ? -33.219 -59.281 -52.781 1 84.62 83 SER B CA 1
ATOM 3690 C C . SER B 1 83 ? -34.031 -60.531 -52.625 1 84.62 83 SER B C 1
ATOM 3692 O O . SER B 1 83 ? -35.188 -60.594 -53.062 1 84.62 83 SER B O 1
ATOM 3694 N N . ASN B 1 84 ? -33.5 -61.562 -51.969 1 88.81 84 ASN B N 1
ATOM 3695 C CA . ASN B 1 84 ? -34.188 -62.812 -51.844 1 88.81 84 ASN B CA 1
ATOM 3696 C C . ASN B 1 84 ? -34.656 -63.062 -50.406 1 88.81 84 ASN B C 1
ATOM 3698 O O . ASN B 1 84 ? -34.906 -64.188 -50 1 88.81 84 ASN B O 1
ATOM 3702 N N . PHE B 1 85 ? -34.812 -62.062 -49.719 1 90.25 85 PHE B N 1
ATOM 3703 C CA . PHE B 1 85 ? -35.281 -62.156 -48.344 1 90.25 85 PHE B CA 1
ATOM 3704 C C . PHE B 1 85 ? -36.688 -62.719 -48.281 1 90.25 85 PHE B C 1
ATOM 3706 O O . PHE B 1 85 ? -37.531 -62.375 -49.125 1 90.25 85 PHE B O 1
ATOM 3713 N N . LYS B 1 86 ? -36.875 -63.594 -47.34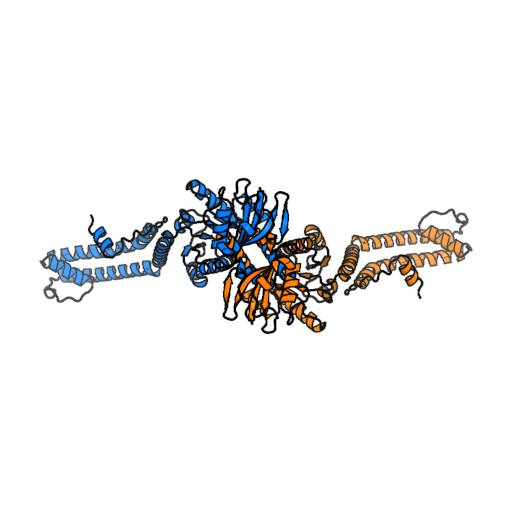4 1 92.88 86 LYS B N 1
ATOM 3714 C CA . LYS B 1 86 ? -38.219 -64 -47.031 1 92.88 86 LYS B CA 1
ATOM 3715 C C . LYS B 1 86 ? -39.062 -62.875 -46.5 1 92.88 86 LYS B C 1
ATOM 3717 O O . LYS B 1 86 ? -38.531 -61.875 -46.031 1 92.88 86 LYS B O 1
ATOM 3722 N N . ASN B 1 87 ? -40.406 -62.938 -46.562 1 90.94 87 ASN B N 1
ATOM 3723 C CA . ASN B 1 87 ? -41.312 -61.906 -46.062 1 90.94 87 ASN B CA 1
ATOM 3724 C C . ASN B 1 87 ? -41.094 -61.625 -44.594 1 90.94 87 ASN B C 1
ATOM 3726 O O . ASN B 1 87 ? -41.125 -60.469 -44.156 1 90.94 87 ASN B O 1
ATOM 3730 N N . GLU B 1 88 ? -40.781 -62.719 -43.812 1 91.75 88 GLU B N 1
ATOM 3731 C CA . GLU B 1 88 ? -40.531 -62.562 -42.406 1 91.75 88 GLU B CA 1
ATOM 3732 C C . GLU B 1 88 ? -39.25 -61.75 -42.156 1 91.75 88 GLU B C 1
ATOM 3734 O O . GLU B 1 88 ? -39.219 -60.938 -41.25 1 91.75 88 GLU B O 1
ATOM 3739 N N . THR B 1 89 ? -38.25 -61.938 -43.031 1 92.69 89 THR B N 1
ATOM 3740 C CA . THR B 1 89 ? -36.969 -61.219 -42.906 1 92.69 89 THR B CA 1
ATOM 3741 C C . THR B 1 89 ? -37.125 -59.75 -43.281 1 92.69 89 THR B C 1
ATOM 3743 O O . THR B 1 89 ? -36.5 -58.875 -42.656 1 92.69 89 THR B O 1
ATOM 3746 N N . ILE B 1 90 ? -38 -59.438 -44.312 1 90.94 90 ILE B N 1
ATOM 3747 C CA . ILE B 1 90 ? -38.25 -58.062 -44.719 1 90.94 90 ILE B CA 1
ATOM 3748 C C . ILE B 1 90 ? -38.906 -57.281 -43.625 1 90.94 90 ILE B C 1
ATOM 3750 O O . ILE B 1 90 ? -38.531 -56.156 -43.312 1 90.94 90 ILE B O 1
ATOM 3754 N N . VAL B 1 91 ? -39.906 -57.969 -42.938 1 90.19 91 VAL B N 1
ATOM 3755 C CA . VAL B 1 91 ? -40.625 -57.281 -41.875 1 90.19 91 VAL B CA 1
ATOM 3756 C C . VAL B 1 91 ? -39.656 -57.031 -40.719 1 90.19 91 VAL B C 1
ATOM 3758 O O . VAL B 1 91 ? -39.656 -55.938 -40.156 1 90.19 91 VAL B O 1
ATOM 3761 N N . PHE B 1 92 ? -38.844 -58 -40.25 1 91.75 92 PHE B N 1
ATOM 3762 C CA . PHE B 1 92 ? -37.875 -57.844 -39.188 1 91.75 92 PHE B CA 1
ATOM 3763 C C . PHE B 1 92 ? -36.875 -56.719 -39.531 1 91.75 92 PHE B C 1
ATOM 3765 O O . PHE B 1 92 ? -36.562 -55.875 -38.688 1 91.75 92 PHE B O 1
ATOM 3772 N N . THR B 1 93 ? -36.375 -56.75 -40.844 1 90.19 93 THR B N 1
ATOM 3773 C CA . THR B 1 93 ? -35.375 -55.812 -41.25 1 90.19 93 THR B CA 1
ATOM 3774 C C . THR B 1 93 ? -35.938 -54.375 -41.219 1 90.19 93 THR B C 1
ATOM 3776 O O . THR B 1 93 ? -35.219 -53.438 -40.812 1 90.19 93 THR B O 1
ATOM 3779 N N . THR B 1 94 ? -37.219 -54.219 -41.625 1 88.44 94 THR B N 1
ATOM 3780 C CA . THR B 1 94 ? -37.844 -52.906 -41.562 1 88.44 94 THR B CA 1
ATOM 3781 C C . THR B 1 94 ? -37.906 -52.406 -40.094 1 88.44 94 THR B C 1
ATOM 3783 O O . THR B 1 94 ? -37.594 -51.25 -39.844 1 88.44 94 THR B O 1
ATOM 3786 N N . PHE B 1 95 ? -38.281 -53.312 -39.156 1 91.25 95 PHE B N 1
ATOM 3787 C CA . PHE B 1 95 ? -38.281 -52.938 -37.719 1 91.25 95 PHE B CA 1
ATOM 3788 C C . PHE B 1 95 ? -36.875 -52.625 -37.25 1 91.25 95 PHE B C 1
ATOM 3790 O O . PHE B 1 95 ? -36.688 -51.656 -36.5 1 91.25 95 PHE B O 1
ATOM 3797 N N . LEU B 1 96 ? -35.875 -53.438 -37.656 1 91.62 96 LEU B N 1
ATOM 3798 C CA . LEU B 1 96 ? -34.5 -53.219 -37.25 1 91.62 96 LEU B CA 1
ATOM 3799 C C . LEU B 1 96 ? -33.969 -51.875 -37.781 1 91.62 96 LEU B C 1
ATOM 3801 O O . LEU B 1 96 ? -33.219 -51.188 -37.094 1 91.62 96 LEU B O 1
ATOM 3805 N N . MET B 1 97 ? -34.375 -51.5 -38.938 1 89.12 97 MET B N 1
ATOM 3806 C CA . MET B 1 97 ? -34 -50.219 -39.531 1 89.12 97 MET B CA 1
ATOM 3807 C C . MET B 1 97 ? -34.531 -49.062 -38.688 1 89.12 97 MET B C 1
ATOM 3809 O O . MET B 1 97 ? -33.781 -48.125 -38.375 1 89.12 97 MET B O 1
ATOM 3813 N N . TYR B 1 98 ? -35.781 -49.125 -38.281 1 87.75 98 TYR B N 1
ATOM 3814 C CA . TYR B 1 98 ? -36.344 -48.062 -37.5 1 87.75 98 TYR B CA 1
ATOM 3815 C C . TYR B 1 98 ? -35.75 -48.031 -36.094 1 87.75 98 TYR B C 1
ATOM 3817 O O . TYR B 1 98 ? -35.469 -46.969 -35.531 1 87.75 98 TYR B O 1
ATOM 3825 N N . ALA B 1 99 ? -35.562 -49.219 -35.5 1 89.44 99 ALA B N 1
ATOM 3826 C CA . ALA B 1 99 ? -34.969 -49.312 -34.156 1 89.44 99 ALA B CA 1
ATOM 3827 C C . ALA B 1 99 ? -33.531 -48.812 -34.188 1 89.44 99 ALA B C 1
ATOM 3829 O O . ALA B 1 99 ? -33.094 -48.125 -33.25 1 89.44 99 ALA B O 1
ATOM 3830 N N . GLY B 1 100 ? -32.812 -49.156 -35.219 1 88.19 100 GLY B N 1
ATOM 3831 C CA . GLY B 1 100 ? -31.453 -48.688 -35.375 1 88.19 100 GLY B CA 1
ATOM 3832 C C . GLY B 1 100 ? -31.375 -47.156 -35.5 1 88.19 100 GLY B C 1
ATOM 3833 O O . GLY B 1 100 ? -30.547 -46.531 -34.875 1 88.19 100 GLY B O 1
ATOM 3834 N N . PHE B 1 101 ? -32.25 -46.656 -36.344 1 85.94 101 PHE B N 1
ATOM 3835 C CA . PHE B 1 101 ? -32.312 -45.219 -36.531 1 85.94 101 PHE B CA 1
ATOM 3836 C C . PHE B 1 101 ? -32.625 -44.5 -35.188 1 85.94 101 PHE B C 1
ATOM 3838 O O . PHE B 1 101 ? -31.969 -43.531 -34.844 1 85.94 101 PHE B O 1
ATOM 3845 N N . ALA B 1 102 ? -33.594 -44.969 -34.531 1 86.69 102 ALA B N 1
ATOM 3846 C CA . ALA B 1 102 ? -34 -44.375 -33.25 1 86.69 102 ALA B CA 1
ATOM 3847 C C . ALA B 1 102 ? -32.906 -44.469 -32.219 1 86.69 102 ALA B C 1
ATOM 3849 O O . ALA B 1 102 ? -32.656 -43.5 -31.5 1 86.69 102 ALA B O 1
ATOM 3850 N N . SER B 1 103 ? -32.156 -45.562 -32.219 1 88.56 103 SER B N 1
ATOM 3851 C CA . SER B 1 103 ? -31.094 -45.781 -31.25 1 88.56 103 SER B CA 1
ATOM 3852 C C . SER B 1 103 ? -29.906 -44.875 -31.516 1 88.56 103 SER B C 1
ATOM 3854 O O . SER B 1 103 ? -29.328 -44.281 -30.594 1 88.56 103 SER B O 1
ATOM 3856 N N . THR B 1 104 ? -29.578 -44.75 -32.781 1 86.12 104 THR B N 1
ATOM 3857 C CA . THR B 1 104 ? -28.453 -43.875 -33.125 1 86.12 104 THR B CA 1
ATOM 3858 C C . THR B 1 104 ? -28.797 -42.406 -32.844 1 86.12 104 THR B C 1
ATOM 3860 O O . THR B 1 104 ? -27.969 -41.656 -32.312 1 86.12 104 THR B O 1
ATOM 3863 N N . MET B 1 105 ? -30.031 -42.031 -33.188 1 86.44 105 MET B N 1
ATOM 3864 C CA . MET B 1 105 ? -30.469 -40.656 -32.906 1 86.44 105 MET B CA 1
ATOM 3865 C C . MET B 1 105 ? -30.453 -40.375 -31.422 1 86.44 105 MET B C 1
ATOM 3867 O O . MET B 1 105 ? -30.062 -39.281 -31 1 86.44 105 MET B O 1
ATOM 3871 N N . PHE B 1 106 ? -30.922 -41.281 -30.609 1 86.25 106 PHE B N 1
ATOM 3872 C CA . PHE B 1 106 ? -30.922 -41.188 -29.156 1 86.25 106 PHE B CA 1
ATOM 3873 C C . PHE B 1 106 ? -29.5 -41.062 -28.625 1 86.25 106 PHE B C 1
ATOM 3875 O O . PHE B 1 106 ? -29.234 -40.219 -27.75 1 86.25 106 PHE B O 1
ATOM 3882 N N . ALA B 1 107 ? -28.609 -41.875 -29.203 1 87.94 107 ALA B N 1
ATOM 3883 C CA . ALA B 1 107 ? -27.203 -41.844 -28.797 1 87.94 107 ALA B CA 1
ATOM 3884 C C . ALA B 1 107 ? -26.578 -40.5 -29.109 1 87.94 107 ALA B C 1
ATOM 3886 O O . ALA B 1 107 ? -25.891 -39.906 -28.266 1 87.94 107 ALA B O 1
ATOM 3887 N N . VAL B 1 108 ? -26.844 -40 -30.328 1 85.56 108 VAL B N 1
ATOM 3888 C CA . VAL B 1 108 ? -26.297 -38.719 -30.734 1 85.56 108 VAL B CA 1
ATOM 3889 C C . VAL B 1 108 ? -26.828 -37.625 -29.812 1 85.56 108 VAL B C 1
ATOM 3891 O O . VAL B 1 108 ? -26.078 -36.719 -29.422 1 85.56 108 VAL B O 1
ATOM 3894 N N . GLY B 1 109 ? -28.062 -37.656 -29.484 1 84.5 109 GLY B N 1
ATOM 3895 C CA . GLY B 1 109 ? -28.656 -36.688 -28.562 1 84.5 109 GLY B CA 1
ATOM 3896 C C . GLY B 1 109 ? -27.969 -36.688 -27.203 1 84.5 109 GLY B C 1
ATOM 3897 O O . GLY B 1 109 ? -27.688 -35.594 -26.672 1 84.5 109 GLY B O 1
ATOM 3898 N N . ILE B 1 110 ? -27.625 -37.781 -26.688 1 86.5 110 ILE B N 1
ATOM 3899 C CA . ILE B 1 110 ? -27 -37.906 -25.391 1 86.5 110 ILE B CA 1
ATOM 3900 C C . ILE B 1 110 ? -25.562 -37.406 -25.469 1 86.5 110 ILE B C 1
ATOM 3902 O O . ILE B 1 110 ? 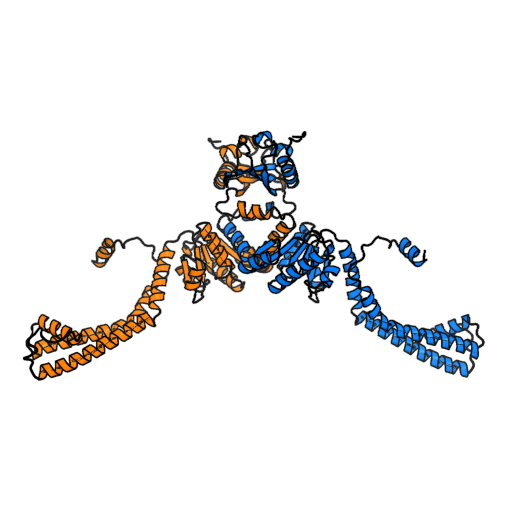-25.078 -36.719 -24.562 1 86.5 110 ILE B O 1
ATOM 3906 N N . VAL B 1 111 ? -24.953 -37.812 -26.547 1 83.56 111 VAL B N 1
ATOM 3907 C CA . VAL B 1 111 ? -23.594 -37.344 -26.75 1 83.56 111 VAL B CA 1
ATOM 3908 C C . VAL B 1 111 ? -23.562 -35.812 -26.781 1 83.56 111 VAL B C 1
ATOM 3910 O O . VAL B 1 111 ? -22.734 -35.188 -26.109 1 83.56 111 VAL B O 1
ATOM 3913 N N . ILE B 1 112 ? -24.5 -35.219 -27.453 1 81.62 112 ILE B N 1
ATOM 3914 C CA . ILE B 1 112 ? -24.609 -33.781 -27.547 1 81.62 112 ILE B CA 1
ATOM 3915 C C . ILE B 1 112 ? -24.859 -33.188 -26.172 1 81.62 112 ILE B C 1
ATOM 3917 O O . ILE B 1 112 ? -24.25 -32.156 -25.797 1 81.62 112 ILE B O 1
ATOM 3921 N N . ASP B 1 113 ? -25.641 -33.812 -25.438 1 81.62 113 ASP B N 1
ATOM 3922 C CA . ASP B 1 113 ? -26 -33.312 -24.109 1 81.62 113 ASP B CA 1
ATOM 3923 C C . ASP B 1 113 ? -24.812 -33.375 -23.172 1 81.62 113 ASP B C 1
ATOM 3925 O O . ASP B 1 113 ? -24.562 -32.406 -22.422 1 81.62 113 ASP B O 1
ATOM 3929 N N . VAL B 1 114 ? -24.062 -34.406 -23.219 1 81 114 VAL B N 1
ATOM 3930 C CA . VAL B 1 114 ? -22.906 -34.594 -22.344 1 81 114 VAL B CA 1
ATOM 3931 C C . VAL B 1 114 ? -21.812 -33.594 -22.688 1 81 114 VAL B C 1
ATOM 3933 O O . VAL B 1 114 ? -21.188 -33 -21.797 1 81 114 VAL B O 1
ATOM 3936 N N . PHE B 1 115 ? -21.672 -33.25 -23.906 1 77.44 115 PHE B N 1
ATOM 3937 C CA . PHE B 1 115 ? -20.562 -32.438 -24.328 1 77.44 115 PHE B CA 1
ATOM 3938 C C . PHE B 1 115 ? -20.969 -30.953 -24.328 1 77.44 115 PHE B C 1
ATOM 3940 O O . PHE B 1 115 ? -20.156 -30.078 -23.969 1 77.44 115 PHE B O 1
ATOM 3947 N N . MET B 1 116 ? -22.203 -30.75 -24.75 1 75.31 116 MET B N 1
ATOM 3948 C CA . MET B 1 116 ? -22.625 -29.359 -24.906 1 75.31 116 MET B CA 1
ATOM 3949 C C . MET B 1 116 ? -23.188 -28.828 -23.594 1 75.31 116 MET B C 1
ATOM 3951 O O . MET B 1 116 ? -22.953 -27.672 -23.234 1 75.31 116 MET B O 1
ATOM 3955 N N . ASN B 1 117 ? -23.984 -29.625 -23.062 1 71.75 117 ASN B N 1
ATOM 3956 C CA . ASN B 1 117 ? -24.656 -29.125 -21.875 1 71.75 117 ASN B CA 1
ATOM 3957 C C . ASN B 1 117 ? -23.922 -29.578 -20.594 1 71.75 117 ASN B C 1
ATOM 3959 O O . ASN B 1 117 ? -24.172 -29.031 -19.516 1 71.75 117 ASN B O 1
ATOM 3963 N N . GLY B 1 118 ? -23.047 -30.484 -20.875 1 71.69 118 GLY B N 1
ATOM 3964 C CA . GLY B 1 118 ? -22.281 -30.938 -19.719 1 71.69 118 GLY B CA 1
ATOM 3965 C C . GLY B 1 118 ? -21.047 -30.109 -19.453 1 71.69 118 GLY B C 1
ATOM 3966 O O . GLY B 1 118 ? -20.719 -29.203 -20.234 1 71.69 118 GLY B O 1
ATOM 3967 N N . ASN B 1 119 ? -20.562 -30.062 -18.328 1 80.25 119 ASN B N 1
ATOM 3968 C CA . ASN B 1 119 ? -19.344 -29.344 -17.984 1 80.25 119 ASN B CA 1
ATOM 3969 C C . ASN B 1 119 ? -18.109 -30.25 -18.141 1 80.25 119 ASN B C 1
ATOM 3971 O O . ASN B 1 119 ? -17.141 -30.109 -17.406 1 80.25 119 ASN B O 1
ATOM 3975 N N . LEU B 1 120 ? -18.266 -31.234 -19.141 1 80.25 120 LEU B N 1
ATOM 3976 C CA . LEU B 1 120 ? -17.172 -32.188 -19.297 1 80.25 120 LEU B CA 1
ATOM 3977 C C . LEU B 1 120 ? -15.906 -31.5 -19.75 1 80.25 120 LEU B C 1
ATOM 3979 O O . LEU B 1 120 ? -14.82 -31.781 -19.234 1 80.25 120 LEU B O 1
ATOM 3983 N N . ARG B 1 121 ? -16.094 -30.75 -20.766 1 82.81 121 ARG B N 1
ATOM 3984 C CA . ARG B 1 121 ? -14.93 -30.016 -21.281 1 82.81 121 ARG B CA 1
ATOM 3985 C C . ARG B 1 121 ? -14.227 -29.266 -20.156 1 82.81 121 ARG B C 1
ATOM 3987 O O . ARG B 1 121 ? -13 -29.266 -20.062 1 82.81 121 ARG B O 1
ATOM 3994 N N . GLU B 1 122 ? -15.008 -28.641 -19.359 1 85.5 122 GLU B N 1
ATOM 3995 C CA . GLU B 1 122 ? -14.469 -27.891 -18.219 1 85.5 122 GLU B CA 1
ATOM 3996 C C . GLU B 1 122 ? -13.742 -28.828 -17.25 1 85.5 122 GLU B C 1
ATOM 3998 O O . GLU B 1 122 ? -12.695 -28.469 -16.703 1 85.5 122 GLU B O 1
ATOM 4003 N N . LEU B 1 123 ? -14.273 -29.953 -17.078 1 86.88 123 LEU B N 1
ATOM 4004 C CA . LEU B 1 123 ? -13.68 -30.906 -16.156 1 86.88 123 LEU B CA 1
ATOM 4005 C C . LEU B 1 123 ? -12.352 -31.438 -16.703 1 86.88 123 LEU B C 1
ATOM 4007 O O . LEU B 1 123 ? -11.406 -31.641 -15.938 1 86.88 123 LEU B O 1
ATOM 4011 N N . LEU B 1 124 ? -12.297 -31.656 -17.938 1 86.69 124 LEU B N 1
ATOM 4012 C CA . LEU B 1 124 ? -11.07 -32.156 -18.547 1 86.69 124 LEU B CA 1
ATOM 4013 C C . LEU B 1 124 ? -9.977 -31.094 -18.484 1 86.69 124 LEU B C 1
ATOM 4015 O O . LEU B 1 124 ? -8.805 -31.406 -18.25 1 86.69 124 LEU B O 1
ATOM 4019 N N . LYS B 1 125 ? -10.414 -29.938 -18.766 1 88.81 125 LYS B N 1
ATOM 4020 C CA . LYS B 1 125 ? -9.469 -28.844 -18.641 1 88.81 125 LYS B CA 1
ATOM 4021 C C . LYS B 1 125 ? -8.945 -28.734 -17.219 1 88.81 125 LYS B C 1
ATOM 4023 O O . LYS B 1 125 ? -7.75 -28.5 -17 1 88.81 125 LYS B O 1
ATOM 4028 N N . GLU B 1 126 ? -9.867 -28.797 -16.344 1 91.06 126 GLU B N 1
ATOM 4029 C CA . GLU B 1 126 ? -9.477 -28.75 -14.945 1 91.06 126 GLU B CA 1
ATOM 4030 C C . GLU B 1 126 ? -8.516 -29.875 -14.594 1 91.06 126 GLU B C 1
ATOM 4032 O O . GLU B 1 126 ? -7.555 -29.672 -13.852 1 91.06 126 GLU B O 1
ATOM 4037 N N . ARG B 1 127 ? -8.789 -31.078 -15.062 1 90.12 127 ARG B N 1
ATOM 4038 C CA . ARG B 1 127 ? -7.898 -32.219 -14.82 1 90.12 127 ARG B CA 1
ATOM 4039 C C . ARG B 1 127 ? -6.496 -31.938 -15.344 1 90.12 127 ARG B C 1
ATOM 4041 O O . ARG B 1 127 ? -5.504 -32.219 -14.664 1 90.12 127 ARG B O 1
ATOM 4048 N N . LYS B 1 128 ? -6.438 -31.469 -16.516 1 92.25 128 LYS B N 1
ATOM 4049 C CA . LYS B 1 128 ? -5.148 -31.109 -17.109 1 92.25 128 LYS B CA 1
ATOM 4050 C C . LYS B 1 128 ? -4.406 -30.109 -16.234 1 92.25 128 LYS B C 1
ATOM 4052 O O . LYS B 1 128 ? -3.201 -30.234 -16.016 1 92.25 128 LYS B O 1
ATOM 4057 N N . MET B 1 129 ? -5.102 -29.125 -15.781 1 94.31 129 MET B N 1
ATOM 4058 C CA . MET B 1 129 ? -4.535 -28.109 -14.898 1 94.31 129 MET B CA 1
ATOM 4059 C C . MET B 1 129 ? -3.982 -28.734 -13.625 1 94.31 129 MET B C 1
ATOM 4061 O O . MET B 1 129 ? -2.881 -28.406 -13.188 1 94.31 129 MET B O 1
ATOM 4065 N N . LEU B 1 130 ? -4.762 -29.625 -13.07 1 94.25 130 LEU B N 1
ATOM 4066 C CA . LEU B 1 130 ? -4.359 -30.281 -11.828 1 94.25 130 LEU B CA 1
ATOM 4067 C C . LEU B 1 130 ? -3.078 -31.078 -12.031 1 94.25 130 LEU B C 1
ATOM 4069 O O . LEU B 1 130 ? -2.236 -31.141 -11.133 1 94.25 130 LEU B O 1
ATOM 4073 N N . TYR B 1 131 ? -2.908 -31.672 -13.148 1 93.25 131 TYR B N 1
ATOM 4074 C CA . TYR B 1 131 ? -1.696 -32.438 -13.445 1 93.25 131 TYR B CA 1
ATOM 4075 C C . TYR B 1 131 ? -0.492 -31.5 -13.562 1 93.25 131 TYR B C 1
ATOM 4077 O O . TYR B 1 131 ? 0.607 -31.844 -13.125 1 93.25 131 TYR B O 1
ATOM 4085 N N . LYS B 1 132 ? -0.717 -30.391 -14.164 1 95.25 132 LYS B N 1
ATOM 4086 C CA . LYS B 1 132 ? 0.351 -29.391 -14.258 1 95.25 132 LYS B CA 1
ATOM 4087 C C . LYS B 1 132 ? 0.756 -28.891 -12.875 1 95.25 132 LYS B C 1
ATOM 4089 O O . LYS B 1 132 ? 1.945 -28.766 -12.578 1 95.25 132 LYS B O 1
ATOM 4094 N N . ILE B 1 133 ? -0.166 -28.625 -12.062 1 96.62 133 ILE B N 1
ATOM 4095 C CA . ILE B 1 133 ? 0.059 -28.109 -10.727 1 96.62 133 ILE B CA 1
ATOM 4096 C C . ILE B 1 133 ? 0.802 -29.141 -9.883 1 96.62 133 ILE B C 1
ATOM 4098 O O . ILE B 1 133 ? 1.646 -28.781 -9.055 1 96.62 133 ILE B O 1
ATOM 4102 N N . ALA B 1 134 ? 0.465 -30.391 -10.109 1 94.31 134 ALA B N 1
ATOM 4103 C CA . ALA B 1 134 ? 1.054 -31.484 -9.328 1 94.31 134 ALA B CA 1
ATOM 4104 C C . ALA B 1 134 ? 2.566 -31.531 -9.523 1 94.31 134 ALA B C 1
ATOM 4106 O O . ALA B 1 134 ? 3.283 -32.125 -8.703 1 94.31 134 ALA B O 1
ATOM 4107 N N . ARG B 1 135 ? 3.08 -30.859 -10.492 1 94.69 135 ARG B N 1
ATOM 4108 C CA . ARG B 1 135 ? 4.508 -30.875 -10.797 1 94.69 135 ARG B CA 1
ATOM 4109 C C . ARG B 1 135 ? 5.227 -29.719 -10.117 1 94.69 135 ARG B C 1
ATOM 4111 O O . ARG B 1 135 ? 6.457 -29.688 -10.062 1 94.69 135 ARG B O 1
ATOM 4118 N N . LEU B 1 136 ? 4.512 -28.828 -9.609 1 94.88 136 LEU B N 1
ATOM 4119 C CA . LEU B 1 136 ? 5.105 -27.641 -9 1 94.88 136 LEU B CA 1
ATOM 4120 C C . LEU B 1 136 ? 5.73 -27.984 -7.648 1 94.88 136 LEU B C 1
ATOM 4122 O O . LEU B 1 136 ? 5.227 -28.844 -6.93 1 94.88 136 LEU B O 1
ATOM 4126 N N . ARG B 1 137 ? 6.859 -27.359 -7.426 1 94.06 137 ARG B N 1
ATOM 4127 C CA . ARG B 1 137 ? 7.531 -27.438 -6.129 1 94.06 137 ARG B CA 1
ATOM 4128 C C . ARG B 1 137 ? 7.957 -26.047 -5.656 1 94.06 137 ARG B C 1
ATOM 4130 O O . ARG B 1 137 ? 8.273 -25.172 -6.469 1 94.06 137 ARG B O 1
ATOM 4137 N N . ARG B 1 138 ? 7.848 -25.844 -4.332 1 94.19 138 ARG B N 1
ATOM 4138 C CA . ARG B 1 138 ? 8.258 -24.594 -3.701 1 94.19 138 ARG B CA 1
ATOM 4139 C C . ARG B 1 138 ? 7.535 -23.406 -4.32 1 94.19 138 ARG B C 1
ATOM 4141 O O . ARG B 1 138 ? 8.141 -22.344 -4.535 1 94.19 138 ARG B O 1
ATOM 4148 N N . HIS B 1 139 ? 6.371 -23.688 -4.785 1 96.94 139 HIS B N 1
ATOM 4149 C CA . HIS B 1 139 ? 5.543 -22.609 -5.34 1 96.94 139 HIS B CA 1
ATOM 4150 C C . HIS B 1 139 ? 4.75 -21.906 -4.246 1 96.94 139 HIS B C 1
ATOM 4152 O O . HIS B 1 139 ? 4.781 -22.328 -3.084 1 96.94 139 HIS B O 1
ATOM 4158 N N . PHE B 1 140 ? 4.16 -20.828 -4.617 1 98 140 PHE B N 1
ATOM 4159 C CA . PHE B 1 140 ? 3.275 -20.125 -3.693 1 98 140 PHE B CA 1
ATOM 4160 C C . PHE B 1 140 ? 1.817 -20.312 -4.102 1 98 140 PHE B C 1
ATOM 4162 O O . PHE B 1 140 ? 1.495 -20.312 -5.289 1 98 140 PHE B O 1
ATOM 4169 N N . VAL B 1 141 ? 0.972 -20.484 -3.092 1 98.56 141 VAL B N 1
ATOM 4170 C CA . VAL B 1 141 ? -0.467 -20.516 -3.33 1 98.56 141 VAL B CA 1
ATOM 4171 C C . VAL B 1 141 ? -1.09 -19.172 -2.973 1 98.56 141 VAL B C 1
ATOM 4173 O O . VAL B 1 141 ? -1.122 -18.797 -1.802 1 98.56 141 VAL B O 1
ATOM 4176 N N . ILE B 1 142 ? -1.535 -18.484 -3.971 1 98.56 142 ILE B N 1
ATOM 4177 C CA . ILE B 1 142 ? -2.156 -17.172 -3.768 1 98.56 142 ILE B CA 1
ATOM 4178 C C . ILE B 1 142 ? -3.674 -17.328 -3.709 1 98.56 142 ILE B C 1
ATOM 4180 O O . ILE B 1 142 ? -4.285 -17.859 -4.641 1 98.56 142 ILE B O 1
ATOM 4184 N N . CYS B 1 143 ? -4.301 -16.797 -2.656 1 98.31 143 CYS B N 1
ATOM 4185 C CA . CYS B 1 143 ? -5.723 -17.031 -2.438 1 98.31 143 CYS B CA 1
ATOM 4186 C C . CYS B 1 143 ? -6.527 -15.758 -2.646 1 98.31 143 CYS B C 1
ATOM 4188 O O . CYS B 1 143 ? -6.137 -14.688 -2.176 1 98.31 143 CYS B O 1
ATOM 4190 N N . TYR B 1 144 ? -7.648 -15.883 -3.338 1 96.94 144 TYR B N 1
ATOM 4191 C CA . TYR B 1 144 ? -8.609 -14.828 -3.631 1 96.94 144 TYR B CA 1
ATOM 4192 C C . TYR B 1 144 ? -8.078 -13.898 -4.715 1 96.94 144 TYR B C 1
ATOM 4194 O O . TYR B 1 144 ? -7.016 -13.297 -4.562 1 96.94 144 TYR B O 1
ATOM 4202 N N . HIS B 1 145 ? -8.859 -13.789 -5.699 1 96.75 145 HIS B N 1
ATOM 4203 C CA . HIS B 1 145 ? -8.477 -12.891 -6.785 1 96.75 145 HIS B CA 1
ATOM 4204 C C . HIS B 1 145 ? -9 -11.484 -6.547 1 96.75 145 HIS B C 1
ATOM 4206 O O . HIS B 1 145 ? -10.172 -11.297 -6.199 1 96.75 145 HIS B O 1
ATOM 4212 N N . ASN B 1 146 ? -8.219 -10.562 -6.645 1 94.88 146 ASN B N 1
ATOM 4213 C CA . ASN B 1 146 ? -8.516 -9.141 -6.672 1 94.88 146 ASN B CA 1
ATOM 4214 C C . ASN B 1 146 ? -7.363 -8.336 -7.277 1 94.88 146 ASN B C 1
ATOM 4216 O O . ASN B 1 146 ? -6.465 -8.906 -7.895 1 94.88 146 ASN B O 1
ATOM 4220 N N . GLU B 1 147 ? -7.359 -7.07 -7.094 1 93.69 147 GLU B N 1
ATOM 4221 C CA . GLU B 1 147 ? -6.332 -6.223 -7.691 1 93.69 147 GLU B CA 1
ATOM 4222 C C . GLU B 1 147 ? -4.961 -6.504 -7.09 1 93.69 147 GLU B C 1
ATOM 4224 O O . GLU B 1 147 ? -3.947 -6.449 -7.789 1 93.69 147 GLU B O 1
ATOM 4229 N N . TYR B 1 148 ? -4.949 -6.816 -5.809 1 95.25 148 TYR B N 1
ATOM 4230 C CA . TYR B 1 148 ? -3.688 -7.148 -5.16 1 95.25 148 TYR B CA 1
ATOM 4231 C C . TYR B 1 148 ? -3.076 -8.406 -5.762 1 95.25 148 TYR B C 1
ATOM 4233 O O . TYR B 1 148 ? -1.897 -8.422 -6.129 1 95.25 148 TYR B O 1
ATOM 4241 N N . THR B 1 149 ? -3.891 -9.406 -5.867 1 96.88 149 THR B N 1
ATOM 4242 C CA . THR B 1 149 ? -3.445 -10.688 -6.395 1 96.88 149 THR B CA 1
ATOM 4243 C C . THR B 1 149 ? -2.971 -10.547 -7.836 1 96.88 149 THR B C 1
ATOM 4245 O O . THR B 1 149 ? -1.954 -11.125 -8.227 1 96.88 149 THR B O 1
ATOM 4248 N N . ALA B 1 150 ? -3.732 -9.789 -8.602 1 96 150 ALA B N 1
ATOM 4249 C CA . ALA B 1 150 ? -3.383 -9.586 -10.008 1 96 150 ALA B CA 1
ATOM 4250 C C . ALA B 1 150 ? -1.993 -8.969 -10.141 1 96 150 ALA B C 1
ATOM 4252 O O . ALA B 1 150 ? -1.18 -9.43 -10.945 1 96 150 ALA B O 1
ATOM 4253 N N . GLN B 1 151 ? -1.738 -7.973 -9.375 1 94.44 151 GLN B N 1
ATOM 4254 C CA . GLN B 1 151 ? -0.442 -7.305 -9.438 1 94.44 151 GLN B CA 1
ATOM 4255 C C . GLN B 1 151 ? 0.664 -8.203 -8.883 1 94.44 151 GLN B C 1
ATOM 4257 O O . GLN B 1 151 ? 1.783 -8.203 -9.398 1 94.44 151 GLN B O 1
ATOM 4262 N N . LEU B 1 152 ? 0.368 -8.914 -7.836 1 95.38 152 LEU B N 1
ATOM 4263 C CA . LEU B 1 152 ? 1.353 -9.836 -7.285 1 95.38 152 LEU B CA 1
ATOM 4264 C C . LEU B 1 152 ? 1.721 -10.906 -8.305 1 95.38 152 LEU B C 1
ATOM 4266 O O . LEU B 1 152 ? 2.898 -11.234 -8.477 1 95.38 152 LEU B O 1
ATOM 4270 N N . ALA B 1 153 ? 0.68 -11.461 -8.93 1 96.56 153 ALA B N 1
ATOM 4271 C CA . ALA B 1 153 ? 0.908 -12.461 -9.969 1 96.56 153 ALA B CA 1
ATOM 4272 C C . ALA B 1 153 ? 1.833 -11.93 -11.055 1 96.56 153 ALA B C 1
ATOM 4274 O O . ALA B 1 153 ? 2.723 -12.641 -11.531 1 96.56 153 ALA B O 1
ATOM 4275 N N . ARG B 1 154 ? 1.56 -10.727 -11.43 1 94.31 154 ARG B N 1
ATOM 4276 C CA . ARG B 1 154 ? 2.42 -10.094 -12.43 1 94.31 154 ARG B CA 1
ATOM 4277 C C . ARG B 1 154 ? 3.861 -10.016 -11.938 1 94.31 154 ARG B C 1
ATOM 4279 O O . ARG B 1 154 ? 4.793 -10.359 -12.672 1 94.31 154 ARG B O 1
ATOM 4286 N N . GLN B 1 155 ? 4.047 -9.609 -10.719 1 88.25 155 GLN B N 1
ATOM 4287 C CA . GLN B 1 155 ? 5.379 -9.531 -10.125 1 88.25 155 GLN B CA 1
ATOM 4288 C C . GLN B 1 155 ? 6.043 -10.898 -10.07 1 88.25 155 GLN B C 1
ATOM 4290 O O . GLN B 1 155 ? 7.23 -11.031 -10.367 1 88.25 155 GLN B O 1
ATOM 4295 N N . PHE B 1 156 ? 5.363 -11.93 -9.68 1 93.62 156 PHE B N 1
ATOM 4296 C CA . PHE B 1 156 ? 5.887 -13.289 -9.578 1 93.62 156 PHE B CA 1
ATOM 4297 C C . PHE B 1 156 ? 6.312 -13.805 -10.953 1 93.62 156 PHE B C 1
ATOM 4299 O O . PHE B 1 156 ? 7.352 -14.445 -11.086 1 93.62 156 PHE B O 1
ATOM 4306 N N . ARG B 1 157 ? 5.469 -13.484 -11.922 1 93.38 157 ARG B N 1
ATOM 4307 C CA . ARG B 1 157 ? 5.812 -13.898 -13.281 1 93.38 157 ARG B CA 1
ATOM 4308 C C . ARG B 1 157 ? 7.102 -13.227 -13.75 1 93.38 157 ARG B C 1
ATOM 4310 O O . ARG B 1 157 ? 7.973 -13.891 -14.32 1 93.38 157 ARG B O 1
ATOM 4317 N N . GLU B 1 158 ? 7.195 -11.961 -13.445 1 84.81 158 GLU B N 1
ATOM 4318 C CA . GLU B 1 158 ? 8.383 -11.203 -13.836 1 84.81 158 GLU B CA 1
ATOM 4319 C C . GLU B 1 158 ? 9.633 -11.734 -13.141 1 84.81 158 GLU B C 1
ATOM 4321 O O . GLU B 1 158 ? 10.727 -11.688 -13.703 1 84.81 158 GLU B O 1
ATOM 4326 N N . ASN B 1 159 ? 9.438 -12.297 -11.984 1 81.5 159 ASN B N 1
ATOM 4327 C CA . ASN B 1 159 ? 10.562 -12.805 -11.203 1 81.5 159 ASN B CA 1
ATOM 4328 C C . ASN B 1 159 ? 10.68 -14.32 -11.305 1 81.5 159 ASN B C 1
ATOM 4330 O O . ASN B 1 159 ? 11.461 -14.938 -10.578 1 81.5 159 ASN B O 1
ATOM 4334 N N . HIS B 1 160 ? 9.836 -14.984 -12.086 1 88 160 HIS B N 1
ATOM 4335 C CA . HIS B 1 160 ? 9.844 -16.422 -12.359 1 88 160 HIS B CA 1
ATOM 4336 C C . HIS B 1 160 ? 9.609 -17.234 -11.094 1 88 160 HIS B C 1
ATOM 4338 O O . HIS B 1 160 ? 10.305 -18.219 -10.844 1 88 160 HIS B O 1
ATOM 4344 N N . ILE B 1 161 ? 8.766 -16.688 -10.273 1 90.81 161 ILE B N 1
ATOM 4345 C CA . ILE B 1 161 ? 8.344 -17.406 -9.078 1 90.81 161 ILE B CA 1
ATOM 4346 C C . ILE B 1 161 ? 7.078 -18.203 -9.383 1 90.81 161 ILE B C 1
ATOM 4348 O O . ILE B 1 161 ? 6.055 -17.641 -9.766 1 90.81 161 ILE B O 1
ATOM 4352 N N . PRO B 1 162 ? 7.133 -19.484 -9.234 1 96.31 162 PRO B N 1
ATOM 4353 C CA . PRO B 1 162 ? 5.941 -20.281 -9.523 1 96.31 162 PRO B CA 1
ATOM 4354 C C . PRO B 1 162 ? 4.824 -20.062 -8.5 1 96.31 162 PRO B C 1
ATOM 4356 O O . PRO B 1 162 ? 5.094 -19.922 -7.305 1 96.31 162 PRO B O 1
ATOM 4359 N N . PHE B 1 163 ? 3.607 -20.031 -9.031 1 98.25 163 PHE B N 1
ATOM 4360 C CA . PHE B 1 163 ? 2.49 -19.797 -8.125 1 98.25 163 PHE B CA 1
ATOM 4361 C C . PHE B 1 163 ? 1.203 -20.375 -8.688 1 98.25 163 PHE B C 1
ATOM 4363 O O . PHE B 1 163 ? 1.106 -20.641 -9.883 1 98.25 163 PHE B O 1
ATOM 4370 N N . VAL B 1 164 ? 0.256 -20.641 -7.777 1 98.56 164 VAL B N 1
ATOM 4371 C CA . VAL B 1 164 ? -1.091 -21.094 -8.102 1 98.56 164 VAL B CA 1
ATOM 4372 C C . VAL B 1 164 ? -2.121 -20.156 -7.477 1 98.56 164 VAL B C 1
ATOM 4374 O O . VAL B 1 164 ? -2.01 -19.797 -6.301 1 98.56 164 VAL B O 1
ATOM 4377 N N . VAL B 1 165 ? -3.086 -19.719 -8.273 1 98.69 165 VAL B N 1
ATOM 4378 C CA . VAL B 1 165 ? -4.125 -18.828 -7.746 1 98.69 165 VAL B CA 1
ATOM 4379 C C . VAL B 1 165 ? -5.391 -19.641 -7.465 1 98.69 165 VAL B C 1
ATOM 4381 O O . VAL B 1 165 ? -5.859 -20.391 -8.32 1 98.69 165 VAL B O 1
ATOM 4384 N N . VAL B 1 166 ? -5.922 -19.516 -6.246 1 98.5 166 VAL B N 1
ATOM 4385 C CA . VAL B 1 166 ? -7.141 -20.219 -5.852 1 98.5 166 VAL B CA 1
ATOM 4386 C C . VAL B 1 166 ? -8.258 -19.219 -5.602 1 98.5 166 VAL B C 1
ATOM 4388 O O . VAL B 1 166 ? -8.109 -18.297 -4.797 1 98.5 166 VAL B O 1
ATOM 4391 N N . ASP B 1 167 ? -9.344 -19.344 -6.238 1 97.88 167 ASP B N 1
ATOM 4392 C CA . ASP B 1 167 ? -10.492 -18.453 -6.098 1 97.88 167 ASP B CA 1
ATOM 4393 C C . ASP B 1 167 ? -11.797 -19.172 -6.438 1 97.88 167 ASP B C 1
ATOM 4395 O O . ASP B 1 167 ? -11.828 -20.016 -7.34 1 97.88 167 ASP B O 1
ATOM 4399 N N . PRO B 1 168 ? -12.859 -18.797 -5.738 1 96.62 168 PRO B N 1
ATOM 4400 C CA . PRO B 1 168 ? -14.125 -19.516 -5.957 1 96.62 168 PRO B CA 1
ATOM 4401 C C . PRO B 1 168 ? -14.898 -18.984 -7.164 1 96.62 168 PRO B C 1
ATOM 4403 O O . PRO B 1 168 ? -15.914 -19.578 -7.555 1 96.62 168 PRO B O 1
ATOM 4406 N N . SER B 1 169 ? -14.477 -18 -7.828 1 95.38 169 SER B N 1
ATOM 4407 C CA . SER B 1 169 ? -15.203 -17.359 -8.922 1 95.38 169 SER B CA 1
ATOM 4408 C C . SER B 1 169 ? -15.438 -18.344 -10.07 1 95.38 169 SER B C 1
ATOM 4410 O O . SER B 1 169 ? -14.516 -19.047 -10.484 1 95.38 169 SER B O 1
ATOM 4412 N N . ASP B 1 170 ? -16.594 -18.281 -10.625 1 92.12 170 ASP B N 1
ATOM 4413 C CA . ASP B 1 170 ? -16.969 -19.172 -11.727 1 92.12 170 ASP B CA 1
ATOM 4414 C C . ASP B 1 170 ? -16.188 -18.828 -12.992 1 92.12 170 ASP B C 1
ATOM 4416 O O . ASP B 1 170 ? -15.93 -19.703 -13.828 1 92.12 170 ASP B O 1
ATOM 4420 N N . ASN B 1 171 ? -15.852 -17.594 -13.062 1 94.44 171 ASN B N 1
ATOM 4421 C CA . ASN B 1 171 ? -15.156 -17.156 -14.266 1 94.44 171 ASN B CA 1
ATOM 4422 C C . ASN B 1 171 ? -13.648 -17.109 -14.055 1 94.44 171 ASN B C 1
ATOM 4424 O O . ASN B 1 171 ? -12.961 -16.25 -14.609 1 94.44 171 ASN B O 1
ATOM 4428 N N . ILE B 1 172 ? -13.125 -18 -13.258 1 94.75 172 ILE B N 1
ATOM 4429 C CA . ILE B 1 172 ? -11.719 -17.984 -12.891 1 94.75 172 ILE B CA 1
ATOM 4430 C C . ILE B 1 172 ? -10.852 -18.188 -14.133 1 94.75 172 ILE B C 1
ATOM 4432 O O . ILE B 1 172 ? -9.758 -17.641 -14.234 1 94.75 172 ILE B O 1
ATOM 4436 N N . GLU B 1 173 ? -11.344 -18.953 -15.094 1 93.19 173 GLU B N 1
ATOM 4437 C CA . GLU B 1 173 ? -10.586 -19.172 -16.328 1 93.19 173 GLU B CA 1
ATOM 4438 C C . GLU B 1 173 ? -10.375 -17.859 -17.078 1 93.19 173 GLU B C 1
ATOM 4440 O O . GLU B 1 173 ? -9.273 -17.594 -17.562 1 93.19 173 GLU B O 1
ATOM 4445 N N . ASP B 1 174 ? -11.43 -17.125 -17.156 1 95.75 174 ASP B N 1
ATOM 4446 C CA . ASP B 1 174 ? -11.344 -15.828 -17.797 1 95.75 174 ASP B CA 1
ATOM 4447 C C . ASP B 1 174 ? -10.422 -14.883 -17.031 1 95.75 174 ASP B C 1
ATOM 4449 O O . ASP B 1 174 ? -9.617 -14.172 -17.641 1 95.75 174 ASP B O 1
ATOM 4453 N N . ILE B 1 175 ? -10.531 -14.922 -15.781 1 96.44 175 ILE B N 1
ATOM 4454 C CA . ILE B 1 175 ? -9.703 -14.094 -14.906 1 96.44 175 ILE B CA 1
ATOM 4455 C C . ILE B 1 175 ? -8.227 -14.453 -15.102 1 96.44 175 ILE B C 1
ATOM 4457 O O . ILE B 1 175 ? -7.375 -13.57 -15.219 1 96.44 175 ILE B O 1
ATOM 4461 N N . ALA B 1 176 ? -8.008 -15.742 -15.133 1 96.75 176 ALA B N 1
ATOM 4462 C CA . ALA B 1 176 ? -6.641 -16.234 -15.289 1 96.75 176 ALA B CA 1
ATOM 4463 C C . ALA B 1 176 ? -6.051 -15.797 -16.625 1 96.75 176 ALA B C 1
ATOM 4465 O O . ALA B 1 176 ? -4.883 -15.406 -16.703 1 96.75 176 ALA B O 1
ATOM 4466 N N . ARG B 1 177 ? -6.844 -15.875 -17.625 1 95.31 177 ARG B N 1
ATOM 4467 C CA . ARG B 1 177 ? -6.395 -15.461 -18.953 1 95.31 177 ARG B CA 1
ATOM 4468 C C . ARG B 1 177 ? -6.09 -13.969 -18.984 1 95.31 177 ARG B C 1
ATOM 4470 O O . ARG B 1 177 ? -5.062 -13.555 -19.531 1 95.31 177 ARG B O 1
ATOM 4477 N N . GLU B 1 178 ? -6.895 -13.211 -18.391 1 95.5 178 GLU B N 1
ATOM 4478 C CA . GLU B 1 178 ? -6.773 -11.758 -18.406 1 95.5 178 GLU B CA 1
ATOM 4479 C C . GLU B 1 178 ? -5.578 -11.297 -17.578 1 95.5 178 GLU B C 1
ATOM 4481 O O . GLU B 1 178 ? -4.934 -10.297 -17.922 1 95.5 178 GLU B O 1
ATOM 4486 N N . ASN B 1 179 ? -5.305 -12.047 -16.531 1 95.81 179 ASN B N 1
ATOM 4487 C CA . ASN B 1 179 ? -4.277 -11.586 -15.594 1 95.81 179 ASN B CA 1
ATOM 4488 C C . ASN B 1 17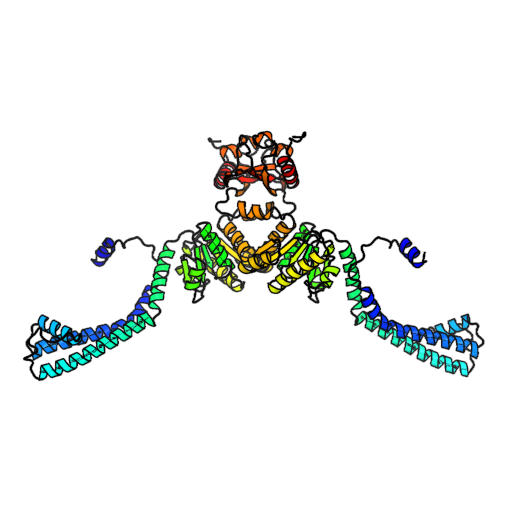9 ? -3.006 -12.422 -15.703 1 95.81 179 ASN B C 1
ATOM 4490 O O . ASN B 1 179 ? -2.043 -12.195 -14.969 1 95.81 179 ASN B O 1
ATOM 4494 N N . GLY B 1 180 ? -3.004 -13.375 -16.547 1 95.19 180 GLY B N 1
ATOM 4495 C CA . GLY B 1 180 ? -1.814 -14.172 -16.797 1 95.19 180 GLY B CA 1
ATOM 4496 C C . GLY B 1 180 ? -1.505 -15.156 -15.688 1 95.19 180 GLY B C 1
ATOM 4497 O O . GLY B 1 180 ? -0.351 -15.289 -15.273 1 95.19 180 GLY B O 1
ATOM 4498 N N . TYR B 1 181 ? -2.504 -15.773 -15.18 1 97.31 181 TYR B N 1
ATOM 4499 C CA . TYR B 1 181 ? -2.295 -16.828 -14.195 1 97.31 181 TYR B CA 1
ATOM 4500 C C . TYR B 1 181 ? -1.952 -18.156 -14.883 1 97.31 181 TYR B C 1
ATOM 4502 O O . TYR B 1 181 ? -2.812 -18.766 -15.516 1 97.31 181 TYR B O 1
ATOM 4510 N N . PRO B 1 182 ? -0.737 -18.625 -14.742 1 96.44 182 PRO B N 1
ATOM 4511 C CA . PRO B 1 182 ? -0.395 -19.891 -15.398 1 96.44 182 PRO B CA 1
ATOM 4512 C C . PRO B 1 182 ? -1.118 -21.078 -14.781 1 96.44 182 PRO B C 1
ATOM 4514 O O . PRO B 1 182 ? -1.461 -22.031 -15.492 1 96.44 182 PRO B O 1
ATOM 4517 N N . TYR B 1 183 ? -1.324 -21.062 -13.492 1 97.75 183 TYR B N 1
ATOM 4518 C CA . TYR B 1 183 ? -2.002 -22.109 -12.758 1 97.75 183 TYR B CA 1
ATOM 4519 C C . TYR B 1 183 ? -3.111 -21.547 -11.883 1 97.75 183 TYR B C 1
ATOM 4521 O O . TYR B 1 183 ? -2.92 -20.531 -11.203 1 97.75 183 TYR B O 1
ATOM 4529 N N . PHE B 1 184 ? -4.262 -22.109 -11.977 1 97.88 184 PHE B N 1
ATOM 4530 C CA . PHE B 1 184 ? -5.371 -21.625 -11.164 1 97.88 184 PHE B CA 1
ATOM 4531 C C . PHE B 1 184 ? -6.301 -22.766 -10.773 1 97.88 184 PHE B C 1
ATOM 4533 O O . PHE B 1 184 ? -6.32 -23.812 -11.438 1 97.88 184 PHE B O 1
ATOM 4540 N N . VAL B 1 185 ? -6.98 -22.609 -9.648 1 97.19 185 VAL B N 1
ATOM 4541 C CA . VAL B 1 185 ? -7.922 -23.594 -9.117 1 97.19 185 VAL B CA 1
ATOM 4542 C C . VAL B 1 185 ? -9.227 -22.906 -8.734 1 97.19 185 VAL B C 1
ATOM 4544 O O . VAL B 1 185 ? -9.219 -21.859 -8.07 1 97.19 185 VAL B O 1
ATOM 4547 N N . LYS B 1 186 ? -10.289 -23.469 -9.211 1 96.19 186 LYS B N 1
ATOM 4548 C CA . LYS B 1 186 ? -11.602 -22.984 -8.797 1 96.19 186 LYS B CA 1
ATOM 4549 C C . LYS B 1 186 ? -12.07 -23.672 -7.527 1 96.19 186 LYS B C 1
ATOM 4551 O O . LYS B 1 186 ? -12.578 -24.797 -7.578 1 96.19 186 LYS B O 1
ATOM 4556 N N . GLU B 1 187 ? -11.953 -23.047 -6.438 1 96.19 187 GLU B N 1
ATOM 4557 C CA . GLU B 1 187 ? -12.344 -23.594 -5.141 1 96.19 187 GLU B CA 1
ATOM 4558 C C . GLU B 1 187 ? -12.305 -22.516 -4.055 1 96.19 187 GLU B C 1
ATOM 4560 O O . GLU B 1 187 ? -11.625 -21.5 -4.203 1 96.19 187 GLU B O 1
ATOM 4565 N N . GLU B 1 188 ? -13.055 -22.734 -3.008 1 96.56 188 GLU B N 1
ATOM 4566 C CA . GLU B 1 188 ? -12.883 -21.906 -1.818 1 96.56 188 GLU B CA 1
ATOM 4567 C C . GLU B 1 188 ? -11.516 -22.125 -1.183 1 96.56 188 GLU B C 1
ATOM 4569 O O . GLU B 1 188 ? -11.172 -23.25 -0.817 1 96.56 188 GLU B O 1
ATOM 4574 N N . PRO B 1 189 ? -10.812 -21.078 -0.961 1 96.88 189 PRO B N 1
ATOM 4575 C CA . PRO B 1 189 ? -9.406 -21.234 -0.591 1 96.88 189 PRO B CA 1
ATOM 4576 C C . PRO B 1 189 ? -9.219 -21.922 0.755 1 96.88 189 PRO B C 1
ATOM 4578 O O . PRO B 1 189 ? -8.227 -22.625 0.957 1 96.88 189 PRO B O 1
ATOM 4581 N N . TYR B 1 190 ? -10.125 -21.75 1.681 1 95.69 190 TYR B N 1
ATOM 4582 C CA . TYR B 1 190 ? -9.891 -22.266 3.025 1 95.69 190 TYR B CA 1
ATOM 4583 C C . TYR B 1 190 ? -10.227 -23.75 3.105 1 95.69 190 TYR B C 1
ATOM 4585 O O . TYR B 1 190 ? -9.906 -24.406 4.098 1 95.69 190 TYR B O 1
ATOM 4593 N N . LYS B 1 191 ? -10.773 -24.359 2.113 1 95.62 191 LYS B N 1
ATOM 4594 C CA . LYS B 1 191 ? -11.18 -25.75 2.135 1 95.62 191 LYS B CA 1
ATOM 4595 C C . LYS B 1 191 ? -9.992 -26.672 1.885 1 95.62 191 LYS B C 1
ATOM 4597 O O . LYS B 1 191 ? -9.062 -26.312 1.158 1 95.62 191 LYS B O 1
ATOM 4602 N N . GLU B 1 192 ? -10.125 -27.844 2.367 1 94.69 192 GLU B N 1
ATOM 4603 C CA . GLU B 1 192 ? -9.086 -28.844 2.184 1 94.69 192 GLU B CA 1
ATOM 4604 C C . GLU B 1 192 ? -8.922 -29.203 0.71 1 94.69 192 GLU B C 1
ATOM 4606 O O . GLU B 1 192 ? -7.801 -29.453 0.247 1 94.69 192 GLU B O 1
ATOM 4611 N N . THR B 1 193 ? -10.016 -29.266 0.039 1 95.5 193 THR B N 1
ATOM 4612 C CA . THR B 1 193 ? -9.977 -29.594 -1.384 1 95.5 193 THR B CA 1
ATOM 4613 C C . THR B 1 193 ? -9.094 -28.609 -2.139 1 95.5 193 THR B C 1
ATOM 4615 O O . THR B 1 193 ? -8.391 -28.984 -3.076 1 95.5 193 THR B O 1
ATOM 4618 N N . ALA B 1 194 ? -9.156 -27.391 -1.727 1 97.44 194 ALA B N 1
ATOM 4619 C CA . ALA B 1 194 ? -8.32 -26.375 -2.357 1 97.44 194 ALA B CA 1
ATOM 4620 C C . ALA B 1 194 ? -6.836 -26.672 -2.127 1 97.44 194 ALA B C 1
ATOM 4622 O O . ALA B 1 194 ? -6.016 -26.484 -3.031 1 97.44 194 ALA B O 1
ATOM 4623 N N . PHE B 1 195 ? -6.527 -27.141 -0.941 1 97.12 195 PHE B N 1
ATOM 4624 C CA . PHE B 1 195 ? -5.145 -27.469 -0.604 1 97.12 195 PHE B CA 1
ATOM 4625 C C . PHE B 1 195 ? -4.629 -28.594 -1.482 1 97.12 195 PHE B C 1
ATOM 4627 O O . PHE B 1 195 ? -3.51 -28.531 -1.996 1 97.12 195 PHE B O 1
ATOM 4634 N N . LEU B 1 196 ? -5.508 -29.578 -1.679 1 96 196 LEU B N 1
ATOM 4635 C CA . LEU B 1 196 ? -5.137 -30.734 -2.488 1 96 196 LEU B CA 1
ATOM 4636 C C . LEU B 1 196 ? -4.988 -30.344 -3.955 1 96 196 LEU B C 1
ATOM 4638 O O . LEU B 1 196 ? -4.008 -30.703 -4.605 1 96 196 LEU B O 1
ATOM 4642 N N . LYS B 1 197 ? -5.906 -29.547 -4.402 1 96.31 197 LYS B N 1
ATOM 4643 C CA . LYS B 1 197 ? -5.902 -29.156 -5.805 1 96.31 197 LYS B CA 1
ATOM 4644 C C . LYS B 1 197 ? -4.711 -28.25 -6.113 1 96.31 197 LYS B C 1
ATOM 4646 O O . LYS B 1 197 ? -4.141 -28.312 -7.203 1 96.31 197 LYS B O 1
ATOM 4651 N N . ALA B 1 198 ? -4.332 -27.438 -5.156 1 97.62 198 ALA B N 1
ATOM 4652 C CA . ALA B 1 198 ? -3.24 -26.484 -5.359 1 97.62 198 ALA B CA 1
ATOM 4653 C C . ALA B 1 198 ? -1.895 -27.109 -5 1 97.62 198 ALA B C 1
ATOM 4655 O O . ALA B 1 198 ? -0.853 -26.453 -5.109 1 97.62 198 ALA B O 1
ATOM 4656 N N . HIS B 1 199 ? -1.9 -28.344 -4.59 1 96.75 199 HIS B N 1
ATOM 4657 C CA . HIS B 1 199 ? -0.688 -29.047 -4.176 1 96.75 199 HIS B CA 1
ATOM 4658 C C . HIS B 1 199 ? 0.065 -28.25 -3.109 1 96.75 199 HIS B C 1
ATOM 4660 O O . HIS B 1 199 ? 1.271 -28.031 -3.236 1 96.75 199 HIS B O 1
ATOM 4666 N N . LEU B 1 200 ? -0.664 -27.812 -2.098 1 96.44 200 LEU B N 1
ATOM 4667 C CA . LEU B 1 200 ? -0.107 -26.984 -1.034 1 96.44 200 LEU B CA 1
ATOM 4668 C C . LEU B 1 200 ? 0.985 -27.719 -0.277 1 96.44 200 LEU B C 1
ATOM 4670 O O . LEU B 1 200 ? 1.922 -27.109 0.238 1 96.44 200 LEU B O 1
ATOM 4674 N N . SER B 1 201 ? 0.919 -29.031 -0.236 1 94.75 201 SER B N 1
ATOM 4675 C CA . SER B 1 201 ? 1.865 -29.844 0.524 1 94.75 201 SER B CA 1
ATOM 4676 C C . SER B 1 201 ? 3.295 -29.625 0.046 1 94.75 201 SER B C 1
ATOM 4678 O O . SER B 1 201 ? 4.242 -29.75 0.823 1 94.75 201 SER B O 1
ATOM 4680 N N . SER B 1 202 ? 3.455 -29.328 -1.215 1 94.81 202 SER B N 1
ATOM 4681 C CA . SER B 1 202 ? 4.793 -29.125 -1.763 1 94.81 202 SER B CA 1
ATOM 4682 C C . SER B 1 202 ? 5.113 -27.641 -1.905 1 94.81 202 SER B C 1
ATOM 4684 O O . SER B 1 202 ? 6.199 -27.281 -2.365 1 94.81 202 SER B O 1
ATOM 4686 N N . ALA B 1 203 ? 4.23 -26.781 -1.473 1 96.19 203 ALA B N 1
ATOM 4687 C CA . ALA B 1 203 ? 4.383 -25.328 -1.647 1 96.19 203 ALA B CA 1
ATOM 4688 C C . ALA B 1 203 ? 5.336 -24.75 -0.607 1 96.19 203 ALA B C 1
ATOM 4690 O O . ALA B 1 203 ? 5.574 -25.359 0.437 1 96.19 203 ALA B O 1
ATOM 4691 N N . LYS B 1 204 ? 5.891 -23.641 -0.966 1 94.56 204 LYS B N 1
ATOM 4692 C CA . LYS B 1 204 ? 6.727 -22.891 -0.034 1 94.56 204 LYS B CA 1
ATOM 4693 C C . LYS B 1 204 ? 5.871 -22.141 0.979 1 94.56 204 LYS B C 1
ATOM 4695 O O . LYS B 1 204 ? 6.246 -22.016 2.146 1 94.56 204 LYS B O 1
ATOM 4700 N N . GLY B 1 205 ? 4.793 -21.656 0.458 1 95.94 205 GLY B N 1
ATOM 4701 C CA . GLY B 1 205 ? 3.943 -20.891 1.352 1 95.94 205 GLY B CA 1
ATOM 4702 C C . GLY B 1 205 ? 2.59 -20.547 0.749 1 95.94 205 GLY B C 1
ATOM 4703 O O . GLY B 1 205 ? 2.285 -20.969 -0.372 1 95.94 205 GLY B O 1
ATOM 4704 N N . ALA B 1 206 ? 1.805 -19.875 1.605 1 98 206 ALA B N 1
ATOM 4705 C CA . ALA B 1 206 ? 0.469 -19.422 1.22 1 98 206 ALA B CA 1
ATOM 4706 C C . ALA B 1 206 ? 0.319 -17.922 1.412 1 98 206 ALA B C 1
ATOM 4708 O O . ALA B 1 206 ? 0.794 -17.359 2.406 1 98 206 ALA B O 1
ATOM 4709 N N . ILE B 1 207 ? -0.292 -17.297 0.415 1 98.25 207 ILE B N 1
ATOM 4710 C CA . ILE B 1 207 ? -0.501 -15.859 0.449 1 98.25 207 ILE B CA 1
ATOM 4711 C C . ILE B 1 207 ? -1.996 -15.555 0.376 1 98.25 207 ILE B C 1
ATOM 4713 O O . ILE B 1 207 ? -2.68 -15.984 -0.554 1 98.25 207 ILE B O 1
ATOM 4717 N N . SER B 1 208 ? -2.5 -14.859 1.356 1 97.5 208 SER B N 1
ATOM 4718 C CA . SER B 1 208 ? -3.906 -14.477 1.387 1 97.5 208 SER B CA 1
ATOM 4719 C C . SER B 1 208 ? -4.062 -12.961 1.283 1 97.5 208 SER B C 1
ATOM 4721 O O . SER B 1 208 ? -3.658 -12.227 2.186 1 97.5 208 SER B O 1
ATOM 4723 N N . LEU B 1 209 ? -4.719 -12.5 0.23 1 96.56 209 LEU B N 1
ATOM 4724 C CA . LEU B 1 209 ? -4.824 -11.062 -0.006 1 96.56 209 LEU B CA 1
ATOM 4725 C C . LEU B 1 209 ? -6.285 -10.641 -0.134 1 96.56 209 LEU B C 1
ATOM 4727 O O . LEU B 1 209 ? -6.621 -9.812 -0.983 1 96.56 209 LEU B O 1
ATOM 4731 N N . SER B 1 210 ? -7.145 -11.219 0.644 1 95.75 210 SER B N 1
ATOM 4732 C CA . SER B 1 210 ? -8.562 -10.867 0.62 1 95.75 210 SER B CA 1
ATOM 4733 C C . SER B 1 210 ? -8.797 -9.492 1.229 1 95.75 210 SER B C 1
ATOM 4735 O O . SER B 1 210 ? -8.078 -9.078 2.139 1 95.75 210 SER B O 1
ATOM 4737 N N . LYS B 1 211 ? -9.844 -8.828 0.722 1 91 211 LYS B N 1
ATOM 4738 C CA . LYS B 1 211 ? -10.25 -7.543 1.294 1 91 211 LYS B CA 1
ATOM 4739 C C . LYS B 1 211 ? -11.008 -7.742 2.604 1 91 211 LYS B C 1
ATOM 4741 O O . LYS B 1 211 ? -11.156 -6.805 3.391 1 91 211 LYS B O 1
ATOM 4746 N N . ASN B 1 212 ? -11.43 -8.93 2.773 1 94.06 212 ASN B N 1
ATOM 4747 C CA . ASN B 1 212 ? -12.172 -9.273 3.982 1 94.06 212 ASN B CA 1
ATOM 4748 C C . ASN B 1 212 ? -11.289 -10.008 4.988 1 94.06 212 ASN B C 1
ATOM 4750 O O . ASN B 1 212 ? -10.812 -11.117 4.715 1 94.06 212 ASN B O 1
ATOM 4754 N N . ILE B 1 213 ? -11.211 -9.477 6.164 1 94.94 213 ILE B N 1
ATOM 4755 C CA . ILE B 1 213 ? -10.305 -10.016 7.168 1 94.94 213 ILE B CA 1
ATOM 4756 C C . ILE B 1 213 ? -10.75 -11.422 7.566 1 94.94 213 ILE B C 1
ATOM 4758 O O . ILE B 1 213 ? -9.922 -12.273 7.891 1 94.94 213 ILE B O 1
ATOM 4762 N N . SER B 1 214 ? -12.047 -11.641 7.566 1 96.31 214 SER B N 1
ATOM 4763 C CA . SER B 1 214 ? -12.555 -12.953 7.949 1 96.31 214 SER B CA 1
ATOM 4764 C C . SER B 1 214 ? -12.008 -14.047 7.039 1 96.31 214 SER B C 1
ATOM 4766 O O . SER B 1 214 ? -11.711 -15.148 7.5 1 96.31 214 SER B O 1
ATOM 4768 N N . ASP B 1 215 ? -11.898 -13.75 5.781 1 96.88 215 ASP B N 1
ATOM 4769 C CA . ASP B 1 215 ? -11.328 -14.68 4.816 1 96.88 215 ASP B CA 1
ATOM 4770 C C . ASP B 1 215 ? -9.875 -15.008 5.168 1 96.88 215 ASP B C 1
ATOM 4772 O O . ASP B 1 215 ? -9.477 -16.172 5.156 1 96.88 215 ASP B O 1
ATOM 4776 N N . ASN B 1 216 ? -9.086 -14.016 5.469 1 97.56 216 ASN B N 1
ATOM 4777 C CA . ASN B 1 216 ? -7.676 -14.188 5.793 1 97.56 216 ASN B CA 1
ATOM 4778 C C . ASN B 1 216 ? -7.484 -14.977 7.082 1 97.56 216 ASN B C 1
ATOM 4780 O O . ASN B 1 216 ? -6.613 -15.844 7.164 1 97.56 216 ASN B O 1
ATOM 4784 N N . ILE B 1 217 ? -8.359 -14.664 8.039 1 97.56 217 ILE B N 1
ATOM 4785 C CA . ILE B 1 217 ? -8.312 -15.375 9.312 1 97.56 217 ILE B CA 1
ATOM 4786 C C . ILE B 1 217 ? -8.578 -16.859 9.078 1 97.56 217 ILE B C 1
ATOM 4788 O O . ILE B 1 217 ? -7.809 -17.703 9.539 1 97.56 217 ILE B O 1
ATOM 4792 N N . THR B 1 218 ? -9.609 -17.141 8.359 1 97.62 218 THR B N 1
ATOM 4793 C CA . THR B 1 218 ? -10.023 -18.516 8.102 1 97.62 218 THR B CA 1
ATOM 4794 C C . THR B 1 218 ? -8.93 -19.266 7.355 1 97.62 218 THR B C 1
ATOM 4796 O O . THR B 1 218 ? -8.641 -20.422 7.68 1 97.62 218 THR B O 1
ATOM 4799 N N . LEU B 1 219 ? -8.352 -18.656 6.41 1 97.69 219 LEU B N 1
ATOM 4800 C CA . LEU B 1 219 ? -7.32 -19.312 5.609 1 97.69 219 LEU B CA 1
ATOM 4801 C C . LEU B 1 219 ? -6.086 -19.609 6.453 1 97.69 219 LEU B C 1
ATOM 4803 O O . LEU B 1 219 ? -5.539 -20.719 6.391 1 97.69 219 LEU B O 1
ATOM 4807 N N . ILE B 1 220 ? -5.633 -18.594 7.219 1 97.81 220 ILE B N 1
ATOM 4808 C CA . ILE B 1 220 ? -4.453 -18.766 8.062 1 97.81 220 ILE B CA 1
ATOM 4809 C C . ILE B 1 220 ? -4.668 -19.938 9.023 1 97.81 220 ILE B C 1
ATOM 4811 O O . ILE B 1 220 ? -3.814 -20.812 9.133 1 97.81 220 ILE B O 1
ATOM 4815 N N . ALA B 1 221 ? -5.801 -19.953 9.617 1 97.19 221 ALA B N 1
ATOM 4816 C CA . ALA B 1 221 ? -6.117 -21.016 10.555 1 97.19 221 ALA B CA 1
ATOM 4817 C C . ALA B 1 221 ? -6.145 -22.375 9.852 1 97.19 221 ALA B C 1
ATOM 4819 O O . ALA B 1 221 ? -5.617 -23.359 10.367 1 97.19 221 ALA B O 1
ATOM 4820 N N . SER B 1 222 ? -6.75 -22.469 8.711 1 97.56 222 SER B N 1
ATOM 4821 C CA . SER B 1 222 ? -6.883 -23.703 7.957 1 97.56 222 SER B CA 1
ATOM 4822 C C . SER B 1 222 ? -5.52 -24.219 7.496 1 97.56 222 SER B C 1
ATOM 4824 O O . SER B 1 222 ? -5.258 -25.422 7.547 1 97.56 222 SER B O 1
ATOM 4826 N N . VAL B 1 223 ? -4.676 -23.312 7.051 1 97.62 223 VAL B N 1
ATOM 4827 C CA . VAL B 1 223 ? -3.352 -23.703 6.574 1 97.62 223 VAL B CA 1
ATOM 4828 C C . VAL B 1 223 ? -2.516 -24.219 7.738 1 97.62 223 VAL B C 1
ATOM 4830 O O . VAL B 1 223 ? -1.809 -25.219 7.598 1 97.62 223 VAL B O 1
ATOM 4833 N N . ARG B 1 224 ? -2.58 -23.547 8.867 1 96.94 224 ARG B N 1
ATOM 4834 C CA . ARG B 1 224 ? -1.836 -24 10.039 1 96.94 224 ARG B CA 1
ATOM 4835 C C . ARG B 1 224 ? -2.316 -25.375 10.492 1 96.94 224 ARG B C 1
ATOM 4837 O O . ARG B 1 224 ? -1.51 -26.234 10.867 1 96.94 224 ARG B O 1
ATOM 4844 N N . LEU B 1 225 ? -3.59 -25.562 10.461 1 95.44 225 LEU B N 1
ATOM 4845 C CA . LEU B 1 225 ? -4.133 -26.875 10.789 1 95.44 225 LEU B CA 1
ATOM 4846 C C . LEU B 1 225 ? -3.625 -27.938 9.82 1 95.44 225 LEU B C 1
ATOM 4848 O O . LEU B 1 225 ? -3.227 -29.031 10.234 1 95.44 225 LEU B O 1
ATOM 4852 N N . TYR B 1 226 ? -3.646 -27.625 8.586 1 95.62 226 TYR B N 1
ATOM 4853 C CA . TYR B 1 226 ? -3.16 -28.531 7.559 1 95.62 226 TYR B CA 1
ATOM 4854 C C . TYR B 1 226 ? -1.686 -28.859 7.77 1 95.62 226 TYR B C 1
ATOM 4856 O O . TYR B 1 226 ? -1.267 -30 7.602 1 95.62 226 TYR B O 1
ATOM 4864 N N . GLU B 1 227 ? -0.973 -27.781 8.086 1 95.12 227 GLU B N 1
ATOM 4865 C CA . GLU B 1 227 ? 0.452 -27.922 8.375 1 95.12 227 GLU B CA 1
ATOM 4866 C C . GLU B 1 227 ? 0.695 -28.906 9.508 1 95.12 227 GLU B C 1
ATOM 4868 O O . GLU B 1 227 ? 1.575 -29.766 9.414 1 95.12 227 GLU B O 1
ATOM 4873 N N . LYS B 1 228 ? -0.03 -28.781 10.547 1 93.62 228 LYS B N 1
ATOM 4874 C CA . LYS B 1 228 ? 0.078 -29.672 11.695 1 93.62 228 LYS B CA 1
ATOM 4875 C C . LYS B 1 228 ? -0.233 -31.109 11.305 1 93.62 228 LYS B C 1
ATOM 4877 O O . LYS B 1 228 ? 0.439 -32.031 11.758 1 93.62 228 LYS B O 1
ATOM 4882 N N . GLU B 1 229 ? -1.2 -31.281 10.469 1 94.06 229 GLU B N 1
ATOM 4883 C CA . GLU B 1 229 ? -1.611 -32.625 10.031 1 94.06 229 GLU B CA 1
ATOM 4884 C C . GLU B 1 229 ? -0.54 -33.281 9.164 1 94.06 229 GLU B C 1
ATOM 4886 O O . GLU B 1 229 ? -0.362 -34.5 9.195 1 94.06 229 GLU B O 1
ATOM 4891 N N . LEU B 1 230 ? 0.102 -32.5 8.383 1 92.69 230 LEU B N 1
ATOM 4892 C CA . LEU B 1 230 ? 1.142 -33 7.488 1 92.69 230 LEU B CA 1
ATOM 4893 C C . LEU B 1 230 ? 2.428 -33.281 8.258 1 92.69 230 LEU B C 1
ATOM 4895 O O . LEU B 1 230 ? 3.256 -34.062 7.816 1 92.69 230 LEU B O 1
ATOM 4899 N N . GLY B 1 231 ? 2.645 -32.594 9.383 1 89.75 231 GLY B N 1
ATOM 4900 C CA . GLY B 1 231 ? 3.883 -32.75 10.141 1 89.75 231 GLY B CA 1
ATOM 4901 C C . GLY B 1 231 ? 5.094 -32.219 9.398 1 89.75 231 GLY B C 1
ATOM 4902 O O . GLY B 1 231 ? 6.176 -32.781 9.453 1 89.75 231 GLY B O 1
ATOM 4903 N N . ARG B 1 232 ? 4.945 -31.25 8.695 1 85.94 232 ARG B N 1
ATOM 4904 C CA . ARG B 1 232 ? 6.027 -30.703 7.879 1 85.94 232 ARG B CA 1
ATOM 4905 C C . ARG B 1 232 ? 6.559 -29.406 8.477 1 85.94 232 ARG B C 1
ATOM 4907 O O . ARG B 1 232 ? 6.039 -28.922 9.477 1 85.94 232 ARG B O 1
ATOM 4914 N N . LEU B 1 233 ? 7.598 -28.781 7.738 1 84.62 233 LEU B N 1
ATOM 4915 C CA . LEU B 1 233 ? 8.133 -27.469 8.07 1 84.62 233 LEU B CA 1
ATOM 4916 C C . LEU B 1 233 ? 7.086 -26.391 7.848 1 84.62 233 LEU B C 1
ATOM 4918 O O . LEU B 1 233 ? 6.223 -26.516 6.977 1 84.62 233 LEU B O 1
ATOM 4922 N N . PRO B 1 234 ? 7.133 -25.438 8.602 1 90.5 234 PRO B N 1
ATOM 4923 C CA . PRO B 1 234 ? 6.121 -24.375 8.555 1 90.5 234 PRO B CA 1
ATOM 4924 C C . PRO B 1 234 ? 6.07 -23.672 7.207 1 90.5 234 PRO B C 1
ATOM 4926 O O . PRO B 1 234 ? 7.113 -23.438 6.59 1 90.5 234 PRO B O 1
ATOM 4929 N N . PHE B 1 235 ? 4.883 -23.531 6.738 1 94.56 235 PHE B N 1
ATOM 4930 C CA . PHE B 1 235 ? 4.656 -22.719 5.547 1 94.56 235 PHE B CA 1
ATOM 4931 C C . PHE B 1 235 ? 4.934 -21.25 5.824 1 94.56 235 PHE B C 1
ATOM 4933 O O . PHE B 1 235 ? 4.715 -20.766 6.941 1 94.56 235 PHE B O 1
ATOM 4940 N N . LEU B 1 236 ? 5.445 -20.547 4.855 1 95.5 236 LEU B N 1
ATOM 4941 C CA . LEU B 1 236 ? 5.438 -19.094 4.91 1 95.5 236 LEU B CA 1
ATOM 4942 C C . LEU B 1 236 ? 4.055 -18.547 4.582 1 95.5 236 LEU B C 1
ATOM 4944 O O . LEU B 1 236 ? 3.586 -18.672 3.447 1 95.5 236 LEU B O 1
ATOM 4948 N N . ILE B 1 237 ? 3.426 -18 5.629 1 97.75 237 ILE B N 1
ATOM 4949 C CA . ILE B 1 237 ? 2.092 -17.438 5.422 1 97.75 237 ILE B CA 1
ATOM 4950 C C . ILE B 1 237 ? 2.166 -15.914 5.391 1 97.75 237 ILE B C 1
ATOM 4952 O O . ILE B 1 237 ? 2.604 -15.289 6.355 1 97.75 237 ILE B O 1
ATOM 4956 N N . ILE B 1 238 ? 1.778 -15.312 4.266 1 96.88 238 ILE B N 1
ATOM 4957 C CA . ILE B 1 238 ? 1.757 -13.867 4.098 1 96.88 238 ILE B CA 1
ATOM 4958 C C . ILE B 1 238 ? 0.318 -13.391 3.91 1 96.88 238 ILE B C 1
ATOM 4960 O O . ILE B 1 238 ? -0.452 -14 3.162 1 96.88 238 ILE B O 1
ATOM 4964 N N . SER B 1 239 ? -0.049 -12.328 4.598 1 97.62 239 SER B N 1
ATOM 4965 C CA . SER B 1 239 ? -1.404 -11.797 4.488 1 97.62 239 SER B CA 1
ATOM 4966 C C . SER B 1 239 ? -1.399 -10.266 4.477 1 97.62 239 SER B C 1
ATOM 4968 O O . SER B 1 239 ? -0.381 -9.641 4.773 1 97.62 239 SER B O 1
ATOM 4970 N N . ASN B 1 240 ? -2.518 -9.711 4.027 1 96.25 240 ASN B N 1
ATOM 4971 C CA . ASN B 1 240 ? -2.688 -8.266 4.055 1 96.25 240 ASN B CA 1
ATOM 4972 C C . ASN B 1 240 ? -3.66 -7.832 5.148 1 96.25 240 ASN B C 1
ATOM 4974 O O . ASN B 1 240 ? -4.465 -8.641 5.621 1 96.25 240 ASN B O 1
ATOM 4978 N N . ALA B 1 241 ? -3.539 -6.578 5.555 1 95.44 241 ALA B N 1
ATOM 4979 C CA . ALA B 1 241 ? -4.449 -5.98 6.527 1 95.44 241 ALA B CA 1
ATOM 4980 C C . ALA B 1 241 ? -4.863 -4.574 6.098 1 95.44 241 ALA B C 1
ATOM 4982 O O . ALA B 1 241 ? -4.047 -3.812 5.574 1 95.44 241 ALA B O 1
ATOM 4983 N N . GLU B 1 242 ? -6.098 -4.293 6.363 1 91.69 242 GLU B N 1
ATOM 4984 C CA . GLU B 1 242 ? -6.625 -2.977 6.016 1 91.69 242 GLU B CA 1
ATOM 4985 C C . GLU B 1 242 ? -6.434 -1.983 7.156 1 91.69 242 GLU B C 1
ATOM 4987 O O . GLU B 1 242 ? -6.598 -0.776 6.973 1 91.69 242 GLU B O 1
ATOM 4992 N N . THR B 1 243 ? -6.172 -2.451 8.344 1 90.12 243 THR B N 1
ATOM 4993 C CA . THR B 1 243 ? -5.898 -1.626 9.516 1 90.12 243 THR B CA 1
ATOM 4994 C C . THR B 1 243 ? -4.73 -2.191 10.32 1 90.12 243 THR B C 1
ATOM 4996 O O . THR B 1 243 ? -4.328 -3.34 10.117 1 90.12 243 THR B O 1
ATOM 4999 N N . LEU B 1 244 ? -4.223 -1.389 11.219 1 89.19 244 LEU B N 1
ATOM 5000 C CA . LEU B 1 244 ? -3.145 -1.848 12.086 1 89.19 244 LEU B CA 1
ATOM 5001 C C . LEU B 1 244 ? -3.643 -2.918 13.055 1 89.19 244 LEU B C 1
ATOM 5003 O O . LEU B 1 244 ? -2.922 -3.873 13.352 1 89.19 244 LEU B O 1
ATOM 5007 N N . ASN B 1 245 ? -4.824 -2.719 13.508 1 92.25 245 ASN B N 1
ATOM 5008 C CA . ASN B 1 245 ? -5.418 -3.707 14.406 1 92.25 245 ASN B CA 1
ATOM 5009 C C . ASN B 1 245 ? -5.551 -5.07 13.727 1 92.25 245 ASN B C 1
ATOM 5011 O O . ASN B 1 245 ? -5.305 -6.102 14.344 1 92.25 245 ASN B O 1
ATOM 5015 N N . GLU B 1 246 ? -5.91 -5.066 12.523 1 95.56 246 GLU B N 1
ATOM 5016 C CA . GLU B 1 246 ? -6.012 -6.305 11.758 1 95.56 246 GLU B CA 1
ATOM 5017 C C . GLU B 1 246 ? -4.648 -6.973 11.609 1 95.56 246 GLU B C 1
ATOM 5019 O O . GLU B 1 246 ? -4.543 -8.203 11.672 1 95.56 246 GLU B O 1
ATOM 5024 N N . LYS B 1 247 ? -3.674 -6.16 11.375 1 95.75 247 LYS B N 1
ATOM 5025 C CA . LYS B 1 247 ? -2.322 -6.695 11.242 1 95.75 247 LYS B CA 1
ATOM 5026 C C . LYS B 1 247 ? -1.907 -7.465 12.492 1 95.75 247 LYS B C 1
ATOM 5028 O O . LYS B 1 247 ? -1.41 -8.586 12.398 1 95.75 247 LYS B O 1
ATOM 5033 N N . ILE B 1 248 ? -2.15 -6.875 13.641 1 94.69 248 ILE B N 1
ATOM 5034 C CA . ILE B 1 248 ? -1.789 -7.484 14.914 1 94.69 248 ILE B CA 1
ATOM 5035 C C . ILE B 1 248 ? -2.564 -8.781 15.102 1 94.69 248 ILE B C 1
ATOM 5037 O O . ILE B 1 248 ? -1.988 -9.805 15.477 1 94.69 248 ILE B O 1
ATOM 5041 N N . ARG B 1 249 ? -3.807 -8.758 14.797 1 96.38 249 ARG B N 1
ATOM 5042 C CA . ARG B 1 249 ? -4.68 -9.922 14.953 1 96.38 249 ARG B CA 1
ATOM 5043 C C . ARG B 1 249 ? -4.227 -11.07 14.055 1 96.38 249 ARG B C 1
ATOM 5045 O O . ARG B 1 249 ? -4.148 -12.211 14.5 1 96.38 249 ARG B O 1
ATOM 5052 N N . LEU B 1 250 ? -3.908 -10.789 12.836 1 97.75 250 LEU B N 1
ATOM 5053 C CA . LEU B 1 250 ? -3.504 -11.812 11.883 1 97.75 250 LEU B CA 1
ATOM 5054 C C . LEU B 1 250 ? -2.166 -12.422 12.281 1 97.75 250 LEU B C 1
ATOM 5056 O O . LEU B 1 250 ? -1.963 -13.633 12.133 1 97.75 250 LEU B O 1
ATOM 5060 N N . LYS B 1 251 ? -1.25 -11.594 12.781 1 96.06 251 LYS B N 1
ATOM 5061 C CA . LYS B 1 251 ? 0.032 -12.102 13.266 1 96.06 251 LYS B CA 1
ATOM 5062 C C . LYS B 1 251 ? -0.159 -13.047 14.445 1 96.06 251 LYS B C 1
ATOM 5064 O O . LYS B 1 251 ? 0.48 -14.102 14.508 1 96.06 251 LYS B O 1
ATOM 5069 N N . LYS B 1 252 ? -1.031 -12.719 15.297 1 96.06 252 LYS B N 1
ATOM 5070 C CA . LYS B 1 252 ? -1.316 -13.539 16.469 1 96.06 252 LYS B CA 1
ATOM 5071 C C . LYS B 1 252 ? -1.933 -14.875 16.062 1 96.06 252 LYS B C 1
ATOM 5073 O O . LYS B 1 252 ? -1.727 -15.891 16.719 1 96.06 252 LYS B O 1
ATOM 5078 N N . LEU B 1 253 ? -2.629 -14.906 14.961 1 95.81 253 LEU B N 1
ATOM 5079 C CA . LEU B 1 253 ? -3.348 -16.094 14.523 1 95.81 253 LEU B CA 1
ATOM 5080 C C . LEU B 1 253 ? -2.414 -17.047 13.789 1 95.81 253 LEU B C 1
ATOM 5082 O O . LEU B 1 253 ? -2.768 -18.203 13.547 1 95.81 253 LEU B O 1
ATOM 5086 N N . GLY B 1 254 ? -1.265 -16.438 13.344 1 95.31 254 GLY B N 1
ATOM 5087 C CA . GLY B 1 254 ? -0.303 -17.375 12.805 1 95.31 254 GLY B CA 1
ATOM 5088 C C . GLY B 1 254 ? 0.317 -16.922 11.5 1 95.31 254 GLY B C 1
ATOM 5089 O O . GLY B 1 254 ? 1.148 -17.625 10.922 1 95.31 254 GLY B O 1
ATOM 5090 N N . ALA B 1 255 ? -0.086 -15.797 10.977 1 97.06 255 ALA B N 1
ATOM 5091 C CA . ALA B 1 255 ? 0.586 -15.281 9.789 1 97.06 255 ALA B CA 1
ATOM 5092 C C . ALA B 1 255 ? 2.043 -14.938 10.094 1 97.06 255 ALA B C 1
ATOM 5094 O O . ALA B 1 255 ? 2.348 -14.352 11.133 1 97.06 255 ALA B O 1
ATOM 5095 N N . ASP B 1 256 ? 2.934 -15.383 9.242 1 94.5 256 ASP B N 1
ATOM 5096 C CA . ASP B 1 256 ? 4.348 -15.078 9.43 1 94.5 256 ASP B CA 1
ATOM 5097 C C . ASP B 1 256 ? 4.645 -13.617 9.086 1 94.5 256 ASP B C 1
ATOM 5099 O O . ASP B 1 256 ? 5.449 -12.969 9.758 1 94.5 256 ASP B O 1
ATOM 5103 N N . LYS B 1 257 ? 4.055 -13.164 8.016 1 92.69 257 LYS B N 1
ATOM 5104 C CA . LYS B 1 257 ? 4.199 -11.781 7.566 1 92.69 257 LYS B CA 1
ATOM 5105 C C . LYS B 1 257 ? 2.844 -11.164 7.234 1 92.69 257 LYS B C 1
ATOM 5107 O O . LYS B 1 257 ? 1.977 -11.828 6.664 1 92.69 257 LYS B O 1
ATOM 5112 N N . VAL B 1 258 ? 2.639 -9.977 7.746 1 95.56 258 VAL B N 1
ATOM 5113 C CA . VAL B 1 258 ? 1.408 -9.25 7.445 1 95.56 258 VAL B CA 1
ATOM 5114 C C . VAL B 1 258 ? 1.742 -7.844 6.961 1 95.56 258 VAL B C 1
ATOM 5116 O O . VAL B 1 258 ? 2.531 -7.133 7.59 1 95.56 258 VAL B O 1
ATOM 5119 N N . VAL B 1 259 ? 1.199 -7.477 5.84 1 92.25 259 VAL B N 1
ATOM 5120 C CA . VAL B 1 259 ? 1.414 -6.141 5.293 1 92.25 259 VAL B CA 1
ATOM 5121 C C . VAL B 1 259 ? 0.154 -5.301 5.48 1 92.25 259 VAL B C 1
ATOM 5123 O O . VAL B 1 259 ? -0.903 -5.625 4.934 1 92.25 259 VAL B O 1
ATOM 5126 N N . ALA B 1 260 ? 0.287 -4.297 6.27 1 93.31 260 ALA B N 1
ATOM 5127 C CA . ALA B 1 260 ? -0.816 -3.354 6.434 1 93.31 260 ALA B CA 1
ATOM 5128 C C . ALA B 1 260 ? -0.76 -2.256 5.375 1 93.31 260 ALA B C 1
ATOM 5130 O O . ALA B 1 260 ? 0.216 -1.507 5.301 1 93.31 260 ALA B O 1
ATOM 5131 N N . THR B 1 261 ? -1.777 -2.141 4.648 1 91.56 261 THR B N 1
ATOM 5132 C CA . THR B 1 261 ? -1.815 -1.229 3.51 1 91.56 261 THR B CA 1
ATOM 5133 C C . THR B 1 261 ? -1.649 0.217 3.969 1 91.56 261 THR B C 1
ATOM 5135 O O . THR B 1 261 ? -0.876 0.975 3.381 1 91.56 261 THR B O 1
ATOM 5138 N N . PRO B 1 262 ? -2.387 0.688 5.043 1 92 262 PRO B N 1
ATOM 5139 C CA . PRO B 1 262 ? -2.256 2.092 5.445 1 92 262 PRO B CA 1
ATOM 5140 C C . PRO B 1 262 ? -0.828 2.463 5.836 1 92 262 PRO B C 1
ATOM 5142 O O . PRO B 1 262 ? -0.345 3.539 5.473 1 92 262 PRO B O 1
ATOM 5145 N N . SER B 1 263 ? -0.181 1.596 6.57 1 90.25 263 SER B N 1
ATOM 5146 C CA . SER B 1 263 ? 1.193 1.864 6.98 1 90.25 263 SER B CA 1
ATOM 5147 C C . SER B 1 263 ? 2.133 1.891 5.781 1 90.25 263 SER B C 1
ATOM 5149 O O . SER B 1 263 ? 3.033 2.729 5.707 1 90.25 263 SER B O 1
ATOM 5151 N N . LEU B 1 264 ? 1.911 0.947 4.941 1 88.88 264 LEU B N 1
ATOM 5152 C CA . LEU B 1 264 ? 2.719 0.876 3.729 1 88.88 264 LEU B CA 1
ATOM 5153 C C . LEU B 1 264 ? 2.553 2.139 2.889 1 88.88 264 LEU B C 1
ATOM 5155 O O . LEU B 1 264 ? 3.539 2.713 2.424 1 88.88 264 LEU B O 1
ATOM 5159 N N . MET B 1 265 ? 1.37 2.572 2.674 1 89.44 265 MET B N 1
ATOM 5160 C CA . MET B 1 265 ? 1.046 3.791 1.938 1 89.44 265 MET B CA 1
ATOM 5161 C C . MET B 1 265 ? 1.688 5.012 2.59 1 89.44 265 MET B C 1
ATOM 5163 O O . MET B 1 265 ? 2.295 5.836 1.907 1 89.44 265 MET B O 1
ATOM 5167 N N . ALA B 1 266 ? 1.517 5.082 3.859 1 90 266 ALA B N 1
ATOM 5168 C CA . ALA B 1 266 ? 2.049 6.215 4.613 1 90 266 ALA B CA 1
ATOM 5169 C C . ALA B 1 266 ? 3.561 6.324 4.441 1 90 266 ALA B C 1
ATOM 5171 O O . ALA B 1 266 ? 4.086 7.418 4.219 1 90 266 ALA B O 1
ATOM 5172 N N . LYS B 1 267 ? 4.207 5.188 4.551 1 83.25 267 LYS B N 1
ATOM 5173 C CA . LYS B 1 267 ? 5.66 5.172 4.398 1 83.25 267 LYS B CA 1
ATOM 5174 C C . LYS B 1 267 ? 6.07 5.621 3 1 83.25 267 LYS B C 1
ATOM 5176 O O . LYS B 1 267 ? 7.004 6.414 2.848 1 83.25 267 LYS B O 1
ATOM 5181 N N . ARG B 1 268 ? 5.348 5.137 2.055 1 85.06 268 ARG B N 1
ATOM 5182 C CA . ARG B 1 268 ? 5.672 5.473 0.672 1 85.06 268 ARG B CA 1
ATOM 5183 C C . ARG B 1 268 ? 5.406 6.945 0.387 1 85.06 268 ARG B C 1
ATOM 5185 O O . ARG B 1 268 ? 6.246 7.633 -0.195 1 85.06 268 ARG B O 1
ATOM 5192 N N . VAL B 1 269 ? 4.305 7.469 0.774 1 89.25 269 VAL B N 1
ATOM 5193 C CA . VAL B 1 269 ? 3.932 8.859 0.543 1 89.25 269 VAL B CA 1
ATOM 5194 C C . VAL B 1 269 ? 4.891 9.781 1.296 1 89.25 269 VAL B C 1
ATOM 5196 O O . VAL B 1 269 ? 5.309 10.82 0.771 1 89.25 269 VAL B O 1
ATOM 5199 N N . SER B 1 270 ? 5.195 9.422 2.555 1 86.69 270 SER B N 1
ATOM 5200 C CA . SER B 1 270 ? 6.145 10.203 3.34 1 86.69 270 SER B CA 1
ATOM 5201 C C . SER B 1 270 ? 7.488 10.312 2.633 1 86.69 270 SER B C 1
ATOM 5203 O O . SER B 1 270 ? 8.078 11.398 2.561 1 86.69 270 SER B O 1
ATOM 5205 N N . ALA B 1 271 ? 7.945 9.18 2.092 1 78.38 271 ALA B N 1
ATOM 5206 C CA . ALA B 1 271 ? 9.211 9.172 1.359 1 78.38 271 ALA B CA 1
ATOM 5207 C C . ALA B 1 271 ? 9.141 10.086 0.142 1 78.38 271 ALA B C 1
ATOM 5209 O O . ALA B 1 271 ? 10.086 10.836 -0.128 1 78.38 271 ALA B O 1
ATOM 5210 N N . MET B 1 272 ? 8.047 10.055 -0.545 1 82.19 272 MET B N 1
ATOM 5211 C CA . MET B 1 272 ? 7.863 10.875 -1.742 1 82.19 272 MET B CA 1
ATOM 5212 C C . MET B 1 272 ? 7.812 12.359 -1.388 1 82.19 272 MET B C 1
ATOM 5214 O O . MET B 1 272 ? 8.266 13.203 -2.166 1 82.19 272 MET B O 1
ATOM 5218 N N . ALA B 1 273 ? 7.211 12.602 -0.257 1 85.62 273 ALA B N 1
ATOM 5219 C CA . ALA B 1 273 ? 7.07 13.984 0.188 1 85.62 273 ALA B CA 1
ATOM 5220 C C . ALA B 1 273 ? 8.414 14.562 0.627 1 85.62 273 ALA B C 1
ATOM 5222 O O . ALA B 1 273 ? 8.719 15.719 0.342 1 85.62 273 ALA B O 1
ATOM 5223 N N . ILE B 1 274 ? 9.156 13.727 1.28 1 75.81 274 ILE B N 1
ATOM 5224 C CA . ILE B 1 274 ? 10.406 14.188 1.874 1 75.81 274 ILE B CA 1
ATOM 5225 C C . ILE B 1 274 ? 11.516 14.18 0.82 1 75.81 274 ILE B C 1
ATOM 5227 O O . ILE B 1 274 ? 12.336 15.094 0.765 1 75.81 274 ILE B O 1
ATOM 5231 N N . ARG B 1 275 ? 11.508 13.047 0.038 1 71.62 275 ARG B N 1
ATOM 5232 C CA . ARG B 1 275 ? 12.562 12.859 -0.953 1 71.62 275 ARG B CA 1
ATOM 5233 C C . ARG B 1 275 ? 11.977 12.547 -2.326 1 71.62 275 ARG B C 1
ATOM 5235 O O . ARG B 1 275 ? 12.141 11.438 -2.84 1 71.62 275 ARG B O 1
ATOM 5242 N N . PRO B 1 276 ? 11.445 13.414 -2.93 1 65.62 276 PRO B N 1
ATOM 5243 C CA . PRO B 1 276 ? 10.773 13.156 -4.203 1 65.62 276 PRO B CA 1
ATOM 5244 C C . PRO B 1 276 ? 11.695 12.539 -5.246 1 65.62 276 PRO B C 1
ATOM 5246 O O . PRO B 1 276 ? 11.242 11.805 -6.129 1 65.62 276 PRO B O 1
ATOM 5249 N N . ASP B 1 277 ? 13 12.664 -5.055 1 60.25 277 ASP B N 1
ATOM 5250 C CA . ASP B 1 277 ? 13.961 12.188 -6.039 1 60.25 277 ASP B CA 1
ATOM 5251 C C . ASP B 1 277 ? 14.414 10.766 -5.723 1 60.25 277 ASP B C 1
ATOM 5253 O O . ASP B 1 277 ? 14.984 10.086 -6.578 1 60.25 277 ASP B O 1
ATOM 5257 N N . MET B 1 278 ? 14.141 10.203 -4.512 1 58.69 278 MET B N 1
ATOM 5258 C CA . MET B 1 278 ? 14.594 8.891 -4.066 1 58.69 278 MET B CA 1
ATOM 5259 C C . MET B 1 278 ? 13.648 7.797 -4.555 1 58.69 278 MET B C 1
ATOM 5261 O O . MET B 1 278 ? 14.047 6.637 -4.684 1 58.69 278 MET B O 1
ATOM 5265 N N . GLU B 1 279 ? 12.398 8.031 -4.895 1 56.09 279 GLU B N 1
ATOM 5266 C CA . GLU B 1 279 ? 11.367 7.055 -5.215 1 56.09 279 GLU B CA 1
ATOM 5267 C C . GLU B 1 279 ? 11.867 6.031 -6.227 1 56.09 279 GLU B C 1
ATOM 5269 O O . GLU B 1 279 ? 11.656 4.828 -6.062 1 56.09 279 GLU B O 1
ATOM 5274 N N . ASN B 1 280 ? 12.523 6.477 -7.184 1 56.47 280 ASN B N 1
ATOM 5275 C CA . ASN B 1 280 ? 12.914 5.625 -8.305 1 56.47 280 ASN B CA 1
ATOM 5276 C C . ASN B 1 280 ? 14.031 4.664 -7.91 1 56.47 280 ASN B C 1
ATOM 5278 O O . ASN B 1 280 ? 14.133 3.566 -8.461 1 56.47 280 ASN B O 1
ATOM 5282 N N . ILE B 1 281 ? 14.633 5.016 -6.895 1 58.28 281 ILE B N 1
ATOM 5283 C CA . ILE B 1 281 ? 15.805 4.219 -6.539 1 58.28 281 ILE B CA 1
ATOM 5284 C C . ILE B 1 281 ? 15.359 2.924 -5.863 1 58.28 281 ILE B C 1
ATOM 5286 O O . ILE B 1 281 ? 15.875 1.846 -6.176 1 58.28 281 ILE B O 1
ATOM 5290 N N . LEU B 1 282 ? 14.453 3.014 -4.957 1 59.34 282 LEU B N 1
ATOM 5291 C CA . LEU B 1 282 ? 13.984 1.833 -4.238 1 59.34 282 LEU B CA 1
ATOM 5292 C C . LEU B 1 282 ? 13.336 0.837 -5.195 1 59.34 282 LEU B C 1
ATOM 5294 O O . LEU B 1 282 ? 13.617 -0.362 -5.133 1 59.34 282 LEU B O 1
ATOM 5298 N N . ASP B 1 283 ? 12.523 1.407 -6.008 1 58.31 283 ASP B N 1
ATOM 5299 C CA . ASP B 1 283 ? 11.82 0.579 -6.984 1 58.31 283 ASP B CA 1
ATOM 5300 C C . ASP B 1 283 ? 12.805 -0.105 -7.93 1 58.31 283 ASP B C 1
ATOM 5302 O O . ASP B 1 283 ? 12.609 -1.262 -8.312 1 58.31 283 ASP B O 1
ATOM 5306 N N . GLU B 1 284 ? 13.805 0.667 -8.258 1 57.38 284 GLU B N 1
ATOM 5307 C CA . GLU B 1 284 ? 14.727 0.185 -9.281 1 57.38 284 GLU B CA 1
ATOM 5308 C C . GLU B 1 284 ? 15.75 -0.782 -8.688 1 57.38 284 GLU B C 1
ATOM 5310 O O . GLU B 1 284 ? 16.141 -1.753 -9.336 1 57.38 284 GLU B O 1
ATOM 5315 N N . PHE B 1 285 ? 16.031 -0.54 -7.508 1 57.91 285 PHE B N 1
ATOM 5316 C CA . PHE B 1 285 ? 17.234 -1.241 -7.078 1 57.91 285 PHE B CA 1
ATOM 5317 C C . PHE B 1 285 ? 16.922 -2.199 -5.934 1 57.91 285 PHE B C 1
ATOM 5319 O O . PHE B 1 285 ? 17.703 -3.111 -5.652 1 57.91 285 PHE B O 1
ATOM 5326 N N . LEU B 1 286 ? 15.734 -2.01 -5.348 1 57.03 286 LEU B N 1
ATOM 5327 C CA . LEU B 1 286 ? 15.609 -2.807 -4.133 1 57.03 286 LEU B CA 1
ATOM 5328 C C . LEU B 1 286 ? 14.445 -3.791 -4.25 1 57.03 286 LEU B C 1
ATOM 5330 O O . LEU B 1 286 ? 14.438 -4.824 -3.58 1 57.03 286 LEU B O 1
ATOM 5334 N N . TYR B 1 287 ? 13.539 -3.541 -5.047 1 53.69 287 TYR B N 1
ATOM 5335 C CA . TYR B 1 287 ? 12.336 -4.367 -5.016 1 53.69 287 TYR B CA 1
ATOM 5336 C C . TYR B 1 287 ? 12.352 -5.387 -6.152 1 53.69 287 TYR B C 1
ATOM 5338 O O . TYR B 1 287 ? 11.5 -6.281 -6.199 1 53.69 287 TYR B O 1
ATOM 5346 N N . LYS B 1 288 ? 13.367 -5.25 -7.039 1 52.22 288 LYS B N 1
ATOM 5347 C CA . LYS B 1 288 ? 13.406 -6.219 -8.133 1 52.22 288 LYS B CA 1
ATOM 5348 C C . LYS B 1 288 ? 14.266 -7.43 -7.766 1 52.22 288 LYS B C 1
ATOM 5350 O O . LYS B 1 288 ? 15.227 -7.309 -7.004 1 52.22 288 LYS B O 1
ATOM 5355 N N . ILE B 1 289 ? 13.719 -8.688 -7.957 1 48.81 289 ILE B N 1
ATOM 5356 C CA . ILE B 1 289 ? 14.492 -9.898 -7.758 1 48.81 289 ILE B CA 1
ATOM 5357 C C . ILE B 1 289 ? 15.875 -9.742 -8.391 1 48.81 289 ILE B C 1
ATOM 5359 O O . ILE B 1 289 ? 16.891 -10.094 -7.789 1 48.81 289 ILE B O 1
ATOM 5363 N N . ASP B 1 290 ? 15.906 -9.266 -9.648 1 52.59 290 ASP B N 1
ATOM 5364 C CA . ASP B 1 290 ? 17.188 -9.133 -10.336 1 52.59 290 ASP B CA 1
ATOM 5365 C C . ASP B 1 290 ? 17.859 -7.809 -9.992 1 52.59 290 ASP B C 1
ATOM 5367 O O . ASP B 1 290 ? 18.5 -7.188 -10.852 1 52.59 290 ASP B O 1
ATOM 5371 N N . THR B 1 291 ? 17.469 -7.453 -8.773 1 57.72 291 THR B N 1
ATOM 5372 C CA . THR B 1 291 ? 18.094 -6.184 -8.438 1 57.72 291 THR B CA 1
ATOM 5373 C C . THR B 1 291 ? 19.609 -6.336 -8.367 1 57.72 291 THR B C 1
ATOM 5375 O O . THR B 1 291 ? 20.125 -7.273 -7.75 1 57.72 291 THR B O 1
ATOM 5378 N N . PRO B 1 292 ? 20.266 -5.543 -9.086 1 62.31 292 PRO B N 1
ATOM 5379 C CA . PRO B 1 292 ? 21.719 -5.641 -9.062 1 62.31 292 PRO B CA 1
ATOM 5380 C C . PRO B 1 292 ? 22.312 -5.352 -7.684 1 62.31 292 PRO B C 1
ATOM 5382 O O . PRO B 1 292 ? 23.406 -5.832 -7.363 1 62.31 292 PRO B O 1
ATOM 5385 N N . ILE B 1 293 ? 21.438 -4.688 -6.766 1 72.62 293 ILE B N 1
ATOM 5386 C CA . ILE B 1 293 ? 22 -4.309 -5.473 1 72.62 293 ILE B CA 1
ATOM 5387 C C . ILE B 1 293 ? 21.078 -4.781 -4.352 1 72.62 293 ILE B C 1
ATOM 5389 O O . ILE B 1 293 ? 19.859 -4.641 -4.445 1 72.62 293 ILE B O 1
ATOM 5393 N N . ALA B 1 294 ? 21.578 -5.523 -3.492 1 73.19 294 ALA B N 1
ATOM 5394 C CA . ALA B 1 294 ? 20.859 -5.973 -2.299 1 73.19 294 ALA B CA 1
ATOM 5395 C C . ALA B 1 294 ? 21.5 -5.406 -1.034 1 73.19 294 ALA B C 1
ATOM 5397 O O . ALA B 1 294 ? 22.672 -4.988 -1.05 1 73.19 294 ALA B O 1
ATOM 5398 N N . MET B 1 295 ? 20.609 -5.211 0.008 1 77.69 295 MET B N 1
ATOM 5399 C CA . MET B 1 295 ? 21.078 -4.77 1.319 1 77.69 295 MET B CA 1
ATOM 5400 C C . MET B 1 295 ? 20.641 -5.742 2.408 1 77.69 295 MET B C 1
ATOM 5402 O O . MET B 1 295 ? 19.484 -6.18 2.426 1 77.69 295 MET B O 1
ATOM 5406 N N . GLU B 1 296 ? 21.578 -6.188 3.24 1 78.44 296 GLU B N 1
ATOM 5407 C CA . GLU B 1 296 ? 21.234 -7.086 4.34 1 78.44 296 GLU B CA 1
ATOM 5408 C C . GLU B 1 296 ? 22.109 -6.812 5.562 1 78.44 296 GLU B C 1
ATOM 5410 O O . GLU B 1 296 ? 23.234 -6.309 5.434 1 78.44 296 GLU B O 1
ATOM 5415 N N . GLU B 1 297 ? 21.5 -7.199 6.707 1 82.44 297 GLU B N 1
ATOM 5416 C CA . GLU B 1 297 ? 22.266 -7.109 7.945 1 82.44 297 GLU B CA 1
ATOM 5417 C C . GLU B 1 297 ? 22.828 -8.469 8.344 1 82.44 297 GLU B C 1
ATOM 5419 O O . GLU B 1 297 ? 22.156 -9.492 8.188 1 82.44 297 GLU B O 1
ATOM 5424 N N . VAL B 1 298 ? 24.094 -8.445 8.781 1 88.25 298 VAL B N 1
ATOM 5425 C CA . VAL B 1 298 ? 24.719 -9.68 9.25 1 88.25 298 VAL B CA 1
ATOM 5426 C C . VAL B 1 298 ? 25.156 -9.516 10.703 1 88.25 298 VAL B C 1
ATOM 5428 O O . VAL B 1 298 ? 25.828 -8.531 11.047 1 88.25 298 VAL B O 1
ATOM 5431 N N . PHE B 1 299 ? 24.75 -10.445 11.5 1 89.88 299 PHE B N 1
ATOM 5432 C CA . PHE B 1 299 ? 25.141 -10.438 12.906 1 89.88 299 PHE B CA 1
ATOM 5433 C C . PHE B 1 299 ? 26.5 -11.109 13.094 1 89.88 299 PHE B C 1
ATOM 5435 O O . PHE B 1 299 ? 26.703 -12.242 12.656 1 89.88 299 PHE B O 1
ATOM 5442 N N . VAL B 1 300 ? 27.375 -10.367 13.727 1 92.56 300 VAL B N 1
ATOM 5443 C CA . VAL B 1 300 ? 28.719 -10.891 13.992 1 92.56 300 VAL B CA 1
ATOM 5444 C C . VAL B 1 300 ? 28.781 -11.445 15.414 1 92.56 300 VAL B C 1
ATOM 5446 O O . VAL B 1 300 ? 28.859 -10.688 16.375 1 92.56 300 VAL B O 1
ATOM 5449 N N . LYS B 1 301 ? 28.859 -12.734 15.492 1 91.69 301 LYS B N 1
ATOM 5450 C CA . LYS B 1 301 ? 28.969 -13.398 16.781 1 91.69 301 LYS B CA 1
ATOM 5451 C C . LYS B 1 301 ? 30.359 -13.242 17.375 1 91.69 301 LYS B C 1
ATOM 5453 O O . LYS B 1 301 ? 31.312 -12.891 16.672 1 91.69 301 LYS B O 1
ATOM 5458 N N . GLU B 1 302 ? 30.484 -13.555 18.703 1 92.06 302 GLU B N 1
ATOM 5459 C CA . GLU B 1 302 ? 31.75 -13.438 19.422 1 92.06 302 GLU B CA 1
ATOM 5460 C C . GLU B 1 302 ? 32.781 -14.43 18.875 1 92.06 302 GLU B C 1
ATOM 5462 O O . GLU B 1 302 ? 34 -14.156 18.922 1 92.06 302 GLU B O 1
ATOM 5467 N N . THR B 1 303 ? 32.344 -15.477 18.312 1 91.31 303 THR B N 1
ATOM 5468 C CA . THR B 1 303 ? 33.219 -16.547 17.844 1 91.31 303 THR B CA 1
ATOM 5469 C C . THR B 1 303 ? 33.688 -16.281 16.422 1 91.31 303 THR B C 1
ATOM 5471 O O . THR B 1 303 ? 34.5 -17.031 15.875 1 91.31 303 THR B O 1
ATOM 5474 N N . SER B 1 304 ? 33.156 -15.281 15.805 1 92.75 304 SER B N 1
ATOM 5475 C CA . SER B 1 304 ? 33.469 -15.023 14.406 1 92.75 304 SER B CA 1
ATOM 5476 C C . SER B 1 304 ? 34.938 -14.609 14.25 1 92.75 304 SER B C 1
ATOM 5478 O O . SER B 1 304 ? 35.469 -13.883 15.086 1 92.75 304 SER B O 1
ATOM 5480 N N . TRP B 1 305 ? 35.625 -15.047 13.188 1 92.12 305 TRP B N 1
ATOM 5481 C CA . TRP B 1 305 ? 37.031 -14.75 12.914 1 92.12 305 TRP B CA 1
ATOM 5482 C C . TRP B 1 305 ? 37.219 -13.266 12.641 1 92.12 305 TRP B C 1
ATOM 5484 O O . TRP B 1 305 ? 38.344 -12.758 12.734 1 92.12 305 TRP B O 1
ATOM 5494 N N . VAL B 1 306 ? 36.156 -12.586 12.344 1 92.5 306 VAL B N 1
ATOM 5495 C CA . VAL B 1 306 ? 36.281 -11.203 11.898 1 92.5 306 VAL B CA 1
ATOM 5496 C C . VAL B 1 306 ? 36.375 -10.281 13.109 1 92.5 306 VAL B C 1
ATOM 5498 O O . VAL B 1 306 ? 36.75 -9.109 12.977 1 92.5 306 VAL B O 1
ATOM 5501 N N . VAL B 1 307 ? 36.062 -10.797 14.258 1 93.44 307 VAL B N 1
ATOM 5502 C CA . VAL B 1 307 ? 36.094 -9.977 15.469 1 93.44 307 VAL B CA 1
ATOM 5503 C C . VAL B 1 307 ? 37.5 -9.484 15.734 1 93.44 307 VAL B C 1
ATOM 5505 O O . VAL B 1 307 ? 38.438 -10.281 15.727 1 93.44 307 VAL B O 1
ATOM 5508 N N . GLY B 1 308 ? 37.656 -8.234 15.992 1 92 308 GLY B N 1
ATOM 5509 C CA . GLY B 1 308 ? 38.938 -7.66 16.281 1 92 308 GLY B CA 1
ATOM 5510 C C . GLY B 1 308 ? 39.719 -7.285 15.039 1 92 308 GLY B C 1
ATOM 5511 O O . GLY B 1 308 ? 40.844 -6.781 15.133 1 92 308 GLY B O 1
ATOM 5512 N N . ARG B 1 309 ? 39.188 -7.508 13.898 1 92.19 309 ARG B N 1
ATOM 5513 C CA . ARG B 1 309 ? 39.844 -7.145 12.641 1 92.19 309 ARG B CA 1
ATOM 5514 C C . ARG B 1 309 ? 39.281 -5.84 12.094 1 92.19 309 ARG B C 1
ATOM 5516 O O . ARG B 1 309 ? 38.188 -5.418 12.477 1 92.19 309 ARG B O 1
ATOM 5523 N N . GLU B 1 310 ? 40.031 -5.297 11.281 1 93.56 310 GLU B N 1
ATOM 5524 C CA . GLU B 1 310 ? 39.594 -4.086 10.602 1 93.56 310 GLU B CA 1
ATOM 5525 C C . GLU B 1 310 ? 38.812 -4.426 9.328 1 93.56 310 GLU B C 1
ATOM 5527 O O . GLU B 1 310 ? 39 -5.488 8.742 1 93.56 310 GLU B O 1
ATOM 5532 N N . LEU B 1 311 ? 37.938 -3.523 8.93 1 91.38 311 LEU B N 1
ATOM 5533 C CA . LEU B 1 311 ? 37.125 -3.734 7.754 1 91.38 311 LEU B CA 1
ATOM 5534 C C . LEU B 1 311 ? 37.969 -3.967 6.512 1 91.38 311 LEU B C 1
ATOM 5536 O O . LEU B 1 311 ? 37.625 -4.797 5.668 1 91.38 311 LEU B O 1
ATOM 5540 N N . LYS B 1 312 ? 39.094 -3.283 6.406 1 87.56 312 LYS B N 1
ATOM 5541 C CA . LYS B 1 312 ? 39.969 -3.385 5.227 1 87.56 312 LYS B CA 1
ATOM 5542 C C . LYS B 1 312 ? 40.562 -4.785 5.098 1 87.56 312 LYS B C 1
ATOM 5544 O O . LYS B 1 312 ? 40.812 -5.254 3.99 1 87.56 312 LYS B O 1
ATOM 5549 N N . ASP B 1 313 ? 40.656 -5.426 6.195 1 87.69 313 ASP B N 1
ATOM 5550 C CA . ASP B 1 313 ? 41.281 -6.75 6.211 1 87.69 313 ASP B CA 1
ATOM 5551 C C . ASP B 1 313 ? 40.344 -7.793 5.602 1 87.69 313 ASP B C 1
ATOM 5553 O O . ASP B 1 313 ? 40.812 -8.859 5.164 1 87.69 313 ASP B O 1
ATOM 5557 N N . LEU B 1 314 ? 39.156 -7.492 5.578 1 87.88 314 LEU B N 1
ATOM 5558 C CA . LEU B 1 314 ? 38.188 -8.469 5.109 1 87.88 314 LEU B CA 1
ATOM 5559 C C . LEU B 1 314 ? 38.125 -8.469 3.584 1 87.88 314 LEU B C 1
ATOM 5561 O O . LEU B 1 314 ? 37.688 -9.469 2.982 1 87.88 314 LEU B O 1
ATOM 5565 N N . ARG B 1 315 ? 38.469 -7.379 2.912 1 85.94 315 ARG B N 1
ATOM 5566 C CA . ARG B 1 315 ? 38.469 -7.215 1.463 1 85.94 315 ARG B CA 1
ATOM 5567 C C . ARG B 1 315 ? 37.156 -7.719 0.853 1 85.94 315 ARG B C 1
ATOM 5569 O O . ARG B 1 315 ? 37.188 -8.484 -0.116 1 85.94 315 ARG B O 1
ATOM 5576 N N . LEU B 1 316 ? 36.094 -7.363 1.487 1 89.25 316 LEU B N 1
ATOM 5577 C CA . LEU B 1 316 ? 34.781 -7.84 1.058 1 89.25 316 LEU B CA 1
ATOM 5578 C C . LEU B 1 316 ? 34.406 -7.262 -0.307 1 89.25 316 LEU B C 1
ATOM 5580 O O . LEU B 1 316 ? 33.844 -7.961 -1.146 1 89.25 316 LEU B O 1
ATOM 5584 N N . ARG B 1 317 ? 34.688 -6.031 -0.495 1 85.81 317 ARG B N 1
ATOM 5585 C CA . ARG B 1 317 ? 34.312 -5.387 -1.747 1 85.81 317 ARG B CA 1
ATOM 5586 C C . ARG B 1 317 ? 35.062 -5.977 -2.924 1 85.81 317 ARG B C 1
ATOM 5588 O O . ARG B 1 317 ? 34.5 -6.27 -3.969 1 85.81 317 ARG B O 1
ATOM 5595 N N . ASP B 1 318 ? 36.375 -6.23 -2.748 1 84.19 318 ASP B N 1
ATOM 5596 C CA . ASP B 1 318 ? 37.219 -6.727 -3.814 1 84.19 318 ASP B CA 1
ATOM 5597 C C . ASP B 1 318 ? 36.938 -8.195 -4.121 1 84.19 318 ASP B C 1
ATOM 5599 O O . ASP B 1 318 ? 36.969 -8.609 -5.281 1 84.19 318 ASP B O 1
ATOM 5603 N N . THR B 1 319 ? 36.625 -8.898 -3.104 1 86.31 319 THR B N 1
ATOM 5604 C CA . THR B 1 319 ? 36.531 -10.344 -3.273 1 86.31 319 THR B CA 1
ATOM 5605 C C . THR B 1 319 ? 35.062 -10.734 -3.553 1 86.31 319 THR B C 1
ATOM 5607 O O . THR B 1 319 ? 34.812 -11.664 -4.324 1 86.31 319 THR B O 1
ATOM 5610 N N . LEU B 1 320 ? 34.156 -10.047 -2.92 1 89.12 320 LEU B N 1
ATOM 5611 C CA . LEU B 1 320 ? 32.781 -10.516 -2.977 1 89.12 320 LEU B CA 1
ATOM 5612 C C . LEU B 1 320 ? 31.859 -9.445 -3.551 1 89.12 320 LEU B C 1
ATOM 5614 O O . LEU B 1 320 ? 30.656 -9.656 -3.68 1 89.12 320 LEU B O 1
ATOM 5618 N N . LYS B 1 321 ? 32.375 -8.281 -3.896 1 88.06 321 LYS B N 1
ATOM 5619 C CA . LYS B 1 321 ? 31.578 -7.164 -4.402 1 88.06 321 LYS B CA 1
ATOM 5620 C C . LYS B 1 321 ? 30.516 -6.75 -3.393 1 88.06 321 LYS B C 1
ATOM 5622 O O . LYS B 1 321 ? 29.344 -6.574 -3.75 1 88.06 321 LYS B O 1
ATOM 5627 N N . VAL B 1 322 ? 30.938 -6.738 -2.191 1 91.56 322 VAL B N 1
ATOM 5628 C CA . VAL B 1 322 ? 30.078 -6.324 -1.089 1 91.56 322 VAL B CA 1
ATOM 5629 C C . VAL B 1 322 ? 30.75 -5.215 -0.29 1 91.56 322 VAL B C 1
ATOM 5631 O O . VAL B 1 322 ? 31.969 -5.254 -0.068 1 91.56 322 VAL B O 1
ATOM 5634 N N . SER B 1 323 ? 29.953 -4.188 0.09 1 90.5 323 SER B N 1
ATOM 5635 C CA . SER B 1 323 ? 30.469 -3.094 0.909 1 90.5 323 SER B CA 1
ATOM 5636 C C . SER B 1 323 ? 29.719 -3.002 2.234 1 90.5 323 SER B C 1
ATOM 5638 O O . SER B 1 323 ? 28.5 -3.24 2.291 1 90.5 323 SER B O 1
ATOM 5640 N N . VAL B 1 324 ? 30.484 -2.709 3.266 1 91.31 324 VAL B N 1
ATOM 5641 C CA . VAL B 1 324 ? 29.875 -2.449 4.562 1 91.31 324 VAL B CA 1
ATOM 5642 C C . VAL B 1 324 ? 29.5 -0.972 4.672 1 91.31 324 VAL B C 1
ATOM 5644 O O . VAL B 1 324 ? 30.375 -0.103 4.664 1 91.31 324 VAL B O 1
ATOM 5647 N N . ILE B 1 325 ? 28.25 -0.726 4.789 1 88.75 325 ILE B N 1
ATOM 5648 C CA . ILE B 1 325 ? 27.844 0.674 4.77 1 88.75 325 ILE B CA 1
ATOM 5649 C C . ILE B 1 325 ? 27.406 1.102 6.172 1 88.75 325 ILE B C 1
ATOM 5651 O O . ILE B 1 325 ? 27.141 2.281 6.414 1 88.75 325 ILE B O 1
ATOM 5655 N N . GLY B 1 326 ? 27.328 0.225 7.066 1 88.44 326 GLY B N 1
ATOM 5656 C CA . GLY B 1 326 ? 26.969 0.55 8.438 1 88.44 326 GLY B CA 1
ATOM 5657 C C . GLY B 1 326 ? 27.312 -0.547 9.422 1 88.44 326 GLY B C 1
ATOM 5658 O O . GLY B 1 326 ? 27.406 -1.721 9.055 1 88.44 326 GLY B O 1
ATOM 5659 N N . ILE B 1 327 ? 27.562 -0.117 10.672 1 90.31 327 ILE B N 1
ATOM 5660 C CA . ILE B 1 327 ? 27.812 -1.048 11.773 1 90.31 327 ILE B CA 1
ATOM 5661 C C . ILE B 1 327 ? 26.969 -0.651 12.984 1 90.31 327 ILE B C 1
ATOM 5663 O O . ILE B 1 327 ? 27.016 0.498 13.43 1 90.31 327 ILE B O 1
ATOM 5667 N N . THR B 1 328 ? 26.125 -1.548 13.344 1 88.06 328 THR B N 1
ATOM 5668 C CA . THR B 1 328 ? 25.406 -1.354 14.602 1 88.06 328 THR B CA 1
ATOM 5669 C C . THR B 1 328 ? 26.125 -2.064 15.75 1 88.06 328 THR B C 1
ATOM 5671 O O . THR B 1 328 ? 26.219 -3.295 15.766 1 88.06 328 THR B O 1
ATOM 5674 N N . GLU B 1 329 ? 26.594 -1.313 16.688 1 89.12 329 GLU B N 1
ATOM 5675 C CA . GLU B 1 329 ? 27.344 -1.871 17.812 1 89.12 329 GLU B CA 1
ATOM 5676 C C . GLU B 1 329 ? 26.406 -2.482 18.844 1 89.12 329 GLU B C 1
ATOM 5678 O O . GLU B 1 329 ? 25.188 -2.314 18.766 1 89.12 329 GLU B O 1
ATOM 5683 N N . ASN B 1 330 ? 27.031 -3.25 19.734 1 85.44 330 ASN B N 1
ATOM 5684 C CA . ASN B 1 330 ? 26.266 -3.939 20.766 1 85.44 330 ASN B CA 1
ATOM 5685 C C . ASN B 1 330 ? 25.5 -2.955 21.656 1 85.44 330 ASN B C 1
ATOM 5687 O O . ASN B 1 330 ? 24.438 -3.287 22.188 1 85.44 330 ASN B O 1
ATOM 5691 N N . ASN B 1 331 ? 26 -1.754 21.703 1 82.38 331 ASN B N 1
ATOM 5692 C CA . ASN B 1 331 ? 25.359 -0.75 22.547 1 82.38 331 ASN B CA 1
ATOM 5693 C C . ASN B 1 331 ? 24.25 -0.025 21.797 1 82.38 331 ASN B C 1
ATOM 5695 O O . ASN B 1 331 ? 23.625 0.889 22.344 1 82.38 331 ASN B O 1
ATOM 5699 N N . GLY B 1 332 ? 24.094 -0.352 20.531 1 80.25 332 GLY B N 1
ATOM 5700 C CA . GLY B 1 332 ? 23.016 0.247 19.766 1 80.25 332 GLY B CA 1
ATOM 5701 C C . GLY B 1 332 ? 23.469 1.402 18.891 1 80.25 332 GLY B C 1
ATOM 5702 O O . GLY B 1 332 ? 22.688 1.937 18.109 1 80.25 332 GLY B O 1
ATOM 5703 N N . ARG B 1 333 ? 24.688 1.758 19.141 1 83.81 333 ARG B N 1
ATOM 5704 C CA . ARG B 1 333 ? 25.234 2.859 18.344 1 83.81 333 ARG B CA 1
ATOM 5705 C C . ARG B 1 333 ? 25.406 2.451 16.891 1 83.81 333 ARG B C 1
ATOM 5707 O O . ARG B 1 333 ? 25.938 1.377 16.609 1 83.81 333 ARG B O 1
ATOM 5714 N N . PHE B 1 334 ? 24.891 3.301 16.016 1 86.25 334 PHE B N 1
ATOM 5715 C CA . PHE B 1 334 ? 25.031 3.049 14.586 1 86.25 334 PHE B CA 1
ATOM 5716 C C . PHE B 1 334 ? 26.141 3.908 13.992 1 86.25 334 PHE B C 1
ATOM 5718 O O . PHE B 1 334 ? 26.078 5.141 14.047 1 86.25 334 PHE B O 1
ATOM 5725 N N . ILE B 1 335 ? 27.125 3.182 13.453 1 88.19 335 ILE B N 1
ATOM 5726 C CA . ILE B 1 335 ? 28.219 3.855 12.75 1 88.19 335 ILE B CA 1
ATOM 5727 C C . ILE B 1 335 ? 27.922 3.871 11.25 1 88.19 335 ILE B C 1
ATOM 5729 O O . ILE B 1 335 ? 27.953 2.824 10.602 1 88.19 335 ILE B O 1
ATOM 5733 N N . GLN B 1 336 ? 27.656 5.051 10.836 1 87.88 336 GLN B N 1
ATOM 5734 C CA . GLN B 1 336 ? 27.344 5.219 9.422 1 87.88 336 GLN B CA 1
ATOM 5735 C C . GLN B 1 336 ? 28.625 5.281 8.586 1 87.88 336 GLN B C 1
ATOM 5737 O O . GLN B 1 336 ? 29.562 6 8.922 1 87.88 336 GLN B O 1
ATOM 5742 N N . MET B 1 337 ? 28.625 4.48 7.492 1 87.75 337 MET B N 1
ATOM 5743 C CA . MET B 1 337 ? 29.734 4.441 6.543 1 87.75 337 MET B CA 1
ATOM 5744 C C . MET B 1 337 ? 31.078 4.34 7.27 1 87.75 337 MET B C 1
ATOM 5746 O O . MET B 1 337 ? 31.922 5.234 7.164 1 87.75 337 MET B O 1
ATOM 5750 N N . PRO B 1 338 ? 31.25 3.238 7.891 1 90 338 PRO B N 1
ATOM 5751 C CA . PRO B 1 338 ? 32.5 3.064 8.648 1 90 338 PRO B CA 1
ATOM 5752 C C . PRO B 1 338 ? 33.75 3.141 7.762 1 90 338 PRO B C 1
ATOM 5754 O O . PRO B 1 338 ? 33.719 2.705 6.605 1 90 338 PRO B O 1
ATOM 5757 N N . LYS B 1 339 ? 34.812 3.615 8.406 1 87.94 339 LYS B N 1
ATOM 5758 C CA . LYS B 1 339 ? 36.094 3.705 7.703 1 87.94 339 LYS B CA 1
ATOM 5759 C C . LYS B 1 339 ? 36.75 2.33 7.574 1 87.94 339 LYS B C 1
ATOM 5761 O O . LYS B 1 339 ? 36.344 1.382 8.258 1 87.94 339 LYS B O 1
ATOM 5766 N N . ALA B 1 340 ? 37.688 2.312 6.719 1 86.75 340 ALA B N 1
ATOM 5767 C CA . ALA B 1 340 ? 38.406 1.063 6.449 1 86.75 340 ALA B CA 1
ATOM 5768 C C . ALA B 1 340 ? 39.094 0.545 7.707 1 86.75 340 ALA B C 1
ATOM 5770 O O . ALA B 1 340 ? 39.188 -0.667 7.906 1 86.75 340 ALA B O 1
ATOM 5771 N N . GLU B 1 341 ? 39.406 1.462 8.609 1 90.81 341 GLU B N 1
ATOM 5772 C CA . GLU B 1 341 ? 40.188 1.108 9.789 1 90.81 341 GLU B CA 1
ATOM 5773 C C . GLU B 1 341 ? 39.25 0.772 10.969 1 90.81 341 GLU B C 1
ATOM 5775 O O . GLU B 1 341 ? 39.75 0.394 12.039 1 90.81 341 GLU B O 1
ATOM 5780 N N . THR B 1 342 ? 38.031 0.786 10.672 1 92 342 THR B N 1
ATOM 5781 C CA . THR B 1 342 ? 37.094 0.496 11.766 1 92 342 THR B CA 1
ATOM 5782 C C . THR B 1 342 ? 37.188 -0.975 12.164 1 92 342 THR B C 1
ATOM 5784 O O . THR B 1 342 ? 37.188 -1.857 11.305 1 92 342 THR B O 1
ATOM 5787 N N . MET B 1 343 ? 37.281 -1.149 13.453 1 93.38 343 MET B N 1
ATOM 5788 C CA . MET B 1 343 ? 37.344 -2.506 13.992 1 93.38 343 MET B CA 1
ATOM 5789 C C . MET B 1 343 ? 35.938 -3.086 14.18 1 93.38 343 MET B C 1
ATOM 5791 O O . MET B 1 343 ? 35.031 -2.383 14.609 1 93.38 343 MET B O 1
ATOM 5795 N N . ILE B 1 344 ? 35.875 -4.336 13.906 1 93.69 344 ILE B N 1
ATOM 5796 C CA . ILE B 1 344 ? 34.594 -5.035 14.078 1 93.69 344 ILE B CA 1
ATOM 5797 C C . ILE B 1 344 ? 34.531 -5.645 15.484 1 93.69 344 ILE B C 1
ATOM 5799 O O . ILE B 1 344 ? 35.406 -6.43 15.867 1 93.69 344 ILE B O 1
ATOM 5803 N N . ASN B 1 345 ? 33.562 -5.254 16.172 1 93.06 345 ASN B N 1
ATOM 5804 C CA . ASN B 1 345 ? 33.375 -5.758 17.531 1 93.06 345 ASN B CA 1
ATOM 5805 C C . ASN B 1 345 ? 32.406 -6.941 17.562 1 93.06 345 ASN B C 1
ATOM 5807 O O . ASN B 1 345 ? 31.609 -7.125 16.641 1 93.06 345 ASN B O 1
ATOM 5811 N N . ALA B 1 346 ? 32.625 -7.695 18.703 1 92.81 346 ALA B N 1
ATOM 5812 C CA . ALA B 1 346 ? 31.703 -8.812 18.891 1 92.81 346 ALA B CA 1
ATOM 5813 C C . ALA B 1 346 ? 30.281 -8.32 19.141 1 92.81 346 ALA B C 1
ATOM 5815 O O . ALA B 1 346 ? 30.078 -7.234 19.688 1 92.81 346 ALA B O 1
ATOM 5816 N N . ASN B 1 347 ? 29.344 -9.109 18.672 1 92.94 347 ASN B N 1
ATOM 5817 C CA . ASN B 1 347 ? 27.922 -8.859 18.875 1 92.94 347 ASN B CA 1
ATOM 5818 C C . ASN B 1 347 ? 27.453 -7.582 18.188 1 92.94 347 ASN B C 1
ATOM 5820 O O . ASN B 1 347 ? 26.656 -6.828 18.734 1 92.94 347 ASN B O 1
ATOM 5824 N N . SER B 1 348 ? 28.109 -7.324 17.109 1 91.62 348 SER B N 1
ATOM 5825 C CA . SER B 1 348 ? 27.703 -6.199 16.281 1 91.62 348 SER B CA 1
ATOM 5826 C C . SER B 1 348 ? 26.969 -6.676 15.023 1 91.62 348 SER B C 1
ATOM 5828 O O . SER B 1 348 ? 26.984 -7.867 14.703 1 91.62 348 SER B O 1
ATOM 5830 N N . LYS B 1 349 ? 26.234 -5.719 14.352 1 90.75 349 LYS B N 1
ATOM 5831 C CA . LYS B 1 349 ? 25.562 -5.992 13.086 1 90.75 349 LYS B CA 1
ATOM 5832 C C . LYS B 1 349 ? 26.156 -5.16 11.953 1 90.75 349 LYS B C 1
ATOM 5834 O O . LYS B 1 349 ? 26.297 -3.941 12.07 1 90.75 349 LYS B O 1
ATOM 5839 N N . LEU B 1 350 ? 26.547 -5.883 10.945 1 91.31 350 LEU B N 1
ATOM 5840 C CA . LEU B 1 350 ? 27.078 -5.199 9.773 1 91.31 350 LEU B CA 1
ATOM 5841 C C . LEU B 1 350 ? 26 -5.043 8.703 1 91.31 350 LEU B C 1
ATOM 5843 O O . LEU B 1 350 ? 25.297 -6 8.383 1 91.31 350 LEU B O 1
ATOM 5847 N N . LEU B 1 351 ? 25.812 -3.855 8.258 1 87.25 351 LEU B N 1
ATOM 5848 C CA . LEU B 1 351 ? 24.922 -3.596 7.129 1 87.25 351 LEU B CA 1
ATOM 5849 C C . LEU B 1 351 ? 25.688 -3.676 5.812 1 87.25 351 LEU B C 1
ATOM 5851 O O . LEU B 1 351 ? 26.594 -2.885 5.566 1 87.25 351 LEU B O 1
ATOM 5855 N N . LEU B 1 352 ? 25.312 -4.621 5.023 1 88.56 352 LEU B N 1
ATOM 5856 C CA . LEU B 1 352 ? 26.016 -4.902 3.775 1 88.56 352 LEU B CA 1
ATOM 5857 C C . LEU B 1 352 ? 25.188 -4.441 2.578 1 88.56 352 LEU B C 1
ATOM 5859 O O . LEU B 1 352 ? 23.953 -4.508 2.602 1 88.56 352 LEU B O 1
ATOM 5863 N N . VAL B 1 353 ? 25.859 -3.965 1.605 1 85.81 353 VAL B N 1
ATOM 5864 C CA . VAL B 1 353 ? 25.234 -3.637 0.326 1 85.81 353 VAL B CA 1
ATOM 5865 C C . VAL B 1 353 ? 26.047 -4.262 -0.812 1 85.81 353 VAL B C 1
ATOM 5867 O O . VAL B 1 353 ? 27.281 -4.289 -0.768 1 85.81 353 VAL B O 1
ATOM 5870 N N . GLY B 1 354 ? 25.422 -4.918 -1.746 1 84.5 354 GLY B N 1
ATOM 5871 C CA . GLY B 1 354 ? 26.094 -5.531 -2.871 1 84.5 354 GLY B CA 1
ATOM 5872 C C . GLY B 1 354 ? 25.203 -6.453 -3.682 1 84.5 354 GLY B C 1
ATOM 5873 O O . GLY B 1 354 ? 23.984 -6.309 -3.672 1 84.5 354 GLY B O 1
ATOM 5874 N N . SER B 1 355 ? 25.984 -7.238 -4.465 1 78.31 355 SER B N 1
ATOM 5875 C CA . SER B 1 355 ? 25.234 -8.234 -5.227 1 78.31 355 SER B CA 1
ATOM 5876 C C . SER B 1 355 ? 24.625 -9.281 -4.309 1 78.31 355 SER B C 1
ATOM 5878 O O . SER B 1 355 ? 25.156 -9.562 -3.23 1 78.31 355 SER B O 1
ATOM 5880 N N . GLN B 1 356 ? 23.547 -9.82 -4.766 1 76.44 356 GLN B N 1
ATOM 5881 C CA . GLN B 1 356 ? 22.859 -10.828 -3.963 1 76.44 356 GLN B CA 1
ATOM 5882 C C . GLN B 1 356 ? 23.766 -12.016 -3.674 1 76.44 356 GLN B C 1
ATOM 5884 O O . GLN B 1 356 ? 23.828 -12.5 -2.541 1 76.44 356 GLN B O 1
ATOM 5889 N N . SER B 1 357 ? 24.422 -12.461 -4.703 1 80.31 357 SER B N 1
ATOM 5890 C CA . SER B 1 357 ? 25.328 -13.586 -4.535 1 80.31 357 SER B CA 1
ATOM 5891 C C . SER B 1 357 ? 26.484 -13.227 -3.598 1 80.31 357 SER B C 1
ATOM 5893 O O . SER B 1 357 ? 26.891 -14.039 -2.773 1 80.31 357 SER B O 1
ATOM 5895 N N . GLY B 1 358 ? 26.922 -11.992 -3.723 1 86.12 358 GLY B N 1
ATOM 5896 C CA . GLY B 1 358 ? 28 -11.539 -2.854 1 86.12 358 GLY B CA 1
ATOM 5897 C C . GLY B 1 358 ? 27.594 -11.461 -1.395 1 86.12 358 GLY B C 1
ATOM 5898 O O . GLY B 1 358 ? 28.359 -11.852 -0.512 1 86.12 358 GLY B O 1
ATOM 5899 N N . ILE B 1 359 ? 26.391 -11.07 -1.192 1 86.19 359 ILE B N 1
ATOM 5900 C CA . ILE B 1 359 ? 25.906 -10.898 0.17 1 86.19 359 ILE B CA 1
ATOM 5901 C C . ILE B 1 359 ? 25.75 -12.266 0.84 1 86.19 359 ILE B C 1
ATOM 5903 O O . ILE B 1 359 ? 26.109 -12.438 2.004 1 86.19 359 ILE B O 1
ATOM 5907 N N . VAL B 1 360 ? 25.203 -13.172 0.101 1 83 360 VAL B N 1
ATOM 5908 C CA . VAL B 1 360 ? 25.031 -14.523 0.629 1 83 360 VAL B CA 1
ATOM 5909 C C . VAL B 1 360 ? 26.391 -15.102 1.021 1 83 360 VAL B C 1
ATOM 5911 O O . VAL B 1 360 ? 26.547 -15.672 2.105 1 83 360 VAL B O 1
ATOM 5914 N N . ARG B 1 361 ? 27.328 -14.891 0.183 1 88.94 361 ARG B N 1
ATOM 5915 C CA . ARG B 1 361 ? 28.672 -15.391 0.445 1 88.94 361 ARG B CA 1
ATOM 5916 C C . ARG B 1 361 ? 29.312 -14.656 1.619 1 88.94 361 ARG B C 1
ATOM 5918 O O . ARG B 1 361 ? 29.984 -15.266 2.453 1 88.94 361 ARG B O 1
ATOM 5925 N N . ALA B 1 362 ? 29.109 -13.359 1.645 1 91.5 362 ALA B N 1
ATOM 5926 C CA . ALA B 1 362 ? 29.672 -12.555 2.729 1 91.5 362 ALA B CA 1
ATOM 5927 C C . ALA B 1 362 ? 29.109 -12.992 4.078 1 91.5 362 ALA B C 1
ATOM 5929 O O . ALA B 1 362 ? 29.844 -13.094 5.062 1 91.5 362 ALA B O 1
ATOM 5930 N N . LYS B 1 363 ? 27.859 -13.25 4.094 1 88.56 363 LYS B N 1
ATOM 5931 C CA . LYS B 1 363 ? 27.219 -13.688 5.332 1 88.56 363 LYS B CA 1
ATOM 5932 C C . LYS B 1 363 ? 27.812 -15.008 5.82 1 88.56 363 LYS B C 1
ATOM 5934 O O . LYS B 1 363 ? 28.031 -15.188 7.016 1 88.56 363 LYS B O 1
ATOM 5939 N N . ARG B 1 364 ? 28.031 -15.836 4.898 1 88.56 364 ARG B N 1
ATOM 5940 C CA . ARG B 1 364 ? 28.625 -17.125 5.23 1 88.56 364 ARG B CA 1
ATOM 5941 C C . ARG B 1 364 ? 30.031 -16.953 5.793 1 88.56 364 ARG B C 1
ATOM 5943 O O . ARG B 1 364 ? 30.391 -17.578 6.797 1 88.56 364 ARG B O 1
ATOM 5950 N N . ILE B 1 365 ? 30.781 -16.109 5.207 1 89.44 365 ILE B N 1
ATOM 5951 C CA . ILE B 1 365 ? 32.188 -15.914 5.57 1 89.44 365 ILE B CA 1
ATOM 5952 C C . ILE B 1 365 ? 32.281 -15.195 6.918 1 89.44 365 ILE B C 1
ATOM 5954 O O . ILE B 1 365 ? 33.125 -15.531 7.75 1 89.44 365 ILE B O 1
ATOM 5958 N N . LEU B 1 366 ? 31.391 -14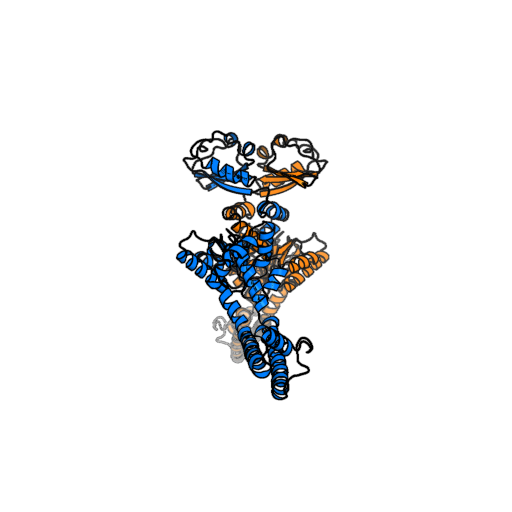.297 7.129 1 91.62 366 LEU B N 1
ATOM 5959 C CA . LEU B 1 366 ? 31.453 -13.445 8.312 1 91.62 366 LEU B CA 1
ATOM 5960 C C . LEU B 1 366 ? 31 -14.195 9.555 1 91.62 366 LEU B C 1
ATOM 5962 O O . LEU B 1 366 ? 31.312 -13.797 10.68 1 91.62 366 LEU B O 1
ATOM 5966 N N . THR B 1 367 ? 30.25 -15.258 9.273 1 88.25 367 THR B N 1
ATOM 5967 C CA . THR B 1 367 ? 29.719 -16 10.414 1 88.25 367 THR B CA 1
ATOM 5968 C C . THR B 1 367 ? 30.625 -17.172 10.766 1 88.25 367 THR B C 1
ATOM 5970 O O . THR B 1 367 ? 30.406 -17.859 11.758 1 88.25 367 THR B O 1
ATOM 5973 N N . LEU B 1 368 ? 31.656 -17.312 10.008 1 88.38 368 LEU B N 1
ATOM 5974 C CA . LEU B 1 368 ? 32.594 -18.422 10.266 1 88.38 368 LEU B CA 1
ATOM 5975 C C . LEU B 1 368 ? 33.438 -18.125 11.484 1 88.38 368 LEU B C 1
ATOM 5977 O O . LEU B 1 368 ? 33.688 -16.969 11.812 1 88.38 368 LEU B O 1
ATOM 5981 N N . ASN B 1 369 ? 33.875 -19.219 12.164 1 88.31 369 ASN B N 1
ATOM 5982 C CA . ASN B 1 369 ? 34.75 -19.094 13.32 1 88.31 369 ASN B CA 1
ATOM 5983 C C . ASN B 1 369 ? 36.219 -18.969 12.898 1 88.31 369 ASN B C 1
ATOM 5985 O O . ASN B 1 369 ? 37.031 -18.344 13.602 1 88.31 369 ASN B O 1
ATOM 5989 N N . LYS B 1 370 ? 36.562 -19.641 11.727 1 85.56 370 LYS B N 1
ATOM 5990 C CA . LYS B 1 370 ? 37.938 -19.594 11.227 1 85.56 370 LYS B CA 1
ATOM 5991 C C . LYS B 1 370 ? 38 -18.859 9.883 1 85.56 370 LYS B C 1
ATOM 5993 O O . LYS B 1 370 ? 37.062 -18.953 9.078 1 85.56 370 LYS B O 1
ATOM 5998 N N . GLN B 1 371 ? 39.062 -18.141 9.727 1 81.81 371 GLN B N 1
ATOM 5999 C CA . GLN B 1 371 ? 39.25 -17.406 8.484 1 81.81 371 GLN B CA 1
ATOM 6000 C C . GLN B 1 371 ? 39.312 -18.344 7.281 1 81.81 371 GLN B C 1
ATOM 6002 O O . GLN B 1 371 ? 40.031 -19.312 7.285 1 81.81 371 GLN B O 1
ATOM 6007 N N . PRO B 1 372 ? 38.406 -18.031 6.352 1 78 372 PRO B N 1
ATOM 6008 C CA . PRO B 1 372 ? 38.469 -18.875 5.152 1 78 372 PRO B CA 1
ATOM 6009 C C . PRO B 1 372 ? 39.75 -18.688 4.359 1 78 372 PRO B C 1
ATOM 6011 O O . PRO B 1 372 ? 40.375 -17.609 4.414 1 78 372 PRO B O 1
ATOM 6014 N N . GLU B 1 373 ? 40.219 -19.75 3.744 1 68.06 373 GLU B N 1
ATOM 6015 C CA . GLU B 1 373 ? 41.5 -19.766 3.027 1 68.06 373 GLU B CA 1
ATOM 6016 C C . GLU B 1 373 ? 41.469 -18.812 1.836 1 68.06 373 GLU B C 1
ATOM 6018 O O . GLU B 1 373 ? 42.5 -18.234 1.466 1 68.06 373 GLU B O 1
ATOM 6023 N N . ASP B 1 374 ? 40.375 -18.594 1.242 1 63.12 374 ASP B N 1
ATOM 6024 C CA . ASP B 1 374 ? 40.344 -17.844 -0.008 1 63.12 374 ASP B CA 1
ATOM 6025 C C . ASP B 1 374 ? 40.25 -16.344 0.257 1 63.12 374 ASP B C 1
ATOM 6027 O O . ASP B 1 374 ? 40.188 -15.547 -0.68 1 63.12 374 ASP B O 1
ATOM 6031 N N . ILE B 1 375 ? 40.188 -16.031 1.405 1 61.97 375 ILE B N 1
ATOM 6032 C CA . ILE B 1 375 ? 40.219 -14.609 1.703 1 61.97 375 ILE B CA 1
ATOM 6033 C C . ILE B 1 375 ? 41.531 -14.227 2.35 1 61.97 375 ILE B C 1
ATOM 6035 O O . ILE B 1 375 ? 42.062 -14.953 3.203 1 61.97 375 ILE B O 1
#

Foldseek 3Di:
DDPVVVVCVVVVNPPVQQAFLDDLVVVLVVLCVVLVVLVVLLVVLLVVQLVVCCVQVVDDSVVSSVLLVCLLVVPDDDPDVVVPGDPVNVVVSVVSNVSSVVSVVVSVVSVCCSVPVNCNVVSVVLNVLLSVLSPDAQAEEEEADDPVVLVVQVQCVQQVGHYEYEEQDPCVVVVCVVSVPPHYYRDLQLDPSNCRSNVVVRYQAYEYEDPDLVSLLSNQLSQVVVCVVSVDDDHQYEYEAQDPVSQVVSVVSPHPYYHYPVVVVVVLVVCCVVPVPCNCVCVQADPHPVRQKYKDKAWAAPLFPQAFPFQLVVCLCVPLVKDFQWKQDPVRDIDGHDDRGDGDHHGMMTMMMGGPRSVVVVNVQRHDNDHDPVD/DDPVVVVCVVVVNPPVQQAFLDDLVVVLVVLCVVLVVLVVLLVVLLVVQLVVCCVQVVDDSVVSSVLLVCLLVVVDDDPDVPVPGDPVNVVVSVVSNVSSVVSVVVSVVSVCCSVPVNCNVVSVVLNVLLSVLSPDAQAEEEEADDPVVLVVQVQCVLQVGHYEYEEQDPCVVVVCVVSVPPHYYRDLQLDPSNCRSNVVVRYQAYEYEDPDLVSLLSNQLSQVVVCVVSVDPDHQYEYEAQDPVSQVVSVVSPHPYYHYPVVVVVVLVVCCVVPVPCNCVCVQADPHPQRQKYKDKAWAAPLWPQAFPFQLVVCLCVPLVKDFQWKQDPVRDIDGGDDRRDGDHHGMMTMMMGGPRSVVVVNVQRHDNDHDPVD